Protein AF-A0A817K9M8-F1 (afdb_monomer)

pLDDT: mean 71.05, std 18.31, range [25.73, 95.94]

Solvent-accessible surface area (backbone atoms only — not comparable to full-atom values): 30821 Å² total; p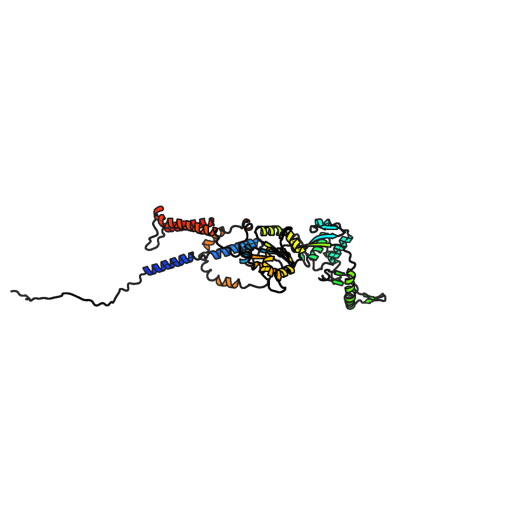er-residue (Å²): 137,73,73,90,82,77,82,82,89,80,91,87,87,88,84,89,84,88,80,92,84,89,79,89,82,83,78,84,85,71,72,91,54,68,69,57,57,53,49,55,51,51,55,50,52,50,51,53,50,52,50,62,70,69,52,70,72,64,55,62,58,50,54,54,52,52,51,50,53,52,48,59,51,36,44,74,74,73,46,82,73,95,49,76,68,54,64,60,54,58,67,33,35,37,30,38,40,30,26,45,67,56,54,46,16,65,66,49,42,34,42,34,28,41,38,43,90,97,41,80,46,72,65,35,70,42,51,74,50,33,61,66,59,89,65,58,66,74,60,48,50,52,49,42,52,52,51,37,61,76,30,60,89,73,35,36,76,39,85,44,69,98,87,48,98,58,60,44,73,38,67,52,48,69,48,26,15,52,52,49,49,34,44,42,61,74,38,64,48,69,58,56,37,64,78,57,44,76,84,43,45,63,50,74,46,70,74,35,88,88,77,72,46,65,51,73,41,75,67,62,77,70,64,52,42,70,47,99,86,70,47,83,39,82,46,47,72,69,59,47,55,49,43,41,64,75,43,48,48,56,50,54,64,63,55,64,79,77,72,79,89,70,69,48,76,41,70,45,60,44,67,40,84,67,44,39,63,48,43,51,50,38,45,62,17,61,25,48,59,28,42,46,31,61,49,57,55,70,62,49,50,53,50,32,44,72,38,64,63,44,58,98,87,54,90,59,39,73,40,41,40,66,64,48,49,57,59,25,17,100,48,89,94,55,73,76,39,64,81,41,37,66,73,44,59,84,46,46,34,34,37,14,47,29,49,58,66,50,55,49,51,54,56,50,51,49,56,68,42,68,89,52,90,42,44,52,35,76,42,79,44,67,73,53,83,70,73,58,88,81,81,86,73,91,61,68,62,60,68,53,57,70,72,55,61,76,71,48,65,76,57,45,74,86,52,51,87,79,48,76,77,62,70,70,74,75,74,67,82,88,58,75,72,64,48,67,42,65,55,56,50,80,72,70,66,93,70,44,74,68,54,50,52,50,54,52,52,53,50,52,53,53,49,53,55,51,51,44,45,77,74,45,30,40,78,76,71,74,42,70,68,58,82,83,72,83,80,81,95,71,91,40,67,48,56,49,50,54,50,53,52,53,52,51,54,50,56,56,46,63,77,75,106

Structure (mmCIF, N/CA/C/O backbone):
data_AF-A0A817K9M8-F1
#
_entry.id   AF-A0A817K9M8-F1
#
loop_
_atom_site.group_PDB
_atom_site.id
_atom_site.type_symbol
_atom_site.label_atom_id
_atom_site.label_alt_id
_atom_site.label_comp_id
_atom_site.label_asym_id
_atom_site.label_entity_id
_atom_site.label_seq_id
_atom_site.pdbx_PDB_ins_code
_atom_site.Cartn_x
_atom_site.Cartn_y
_atom_site.Cartn_z
_atom_site.occupancy
_atom_site.B_iso_or_equiv
_atom_site.auth_seq_id
_atom_site.auth_comp_id
_atom_site.auth_asym_id
_atom_site.auth_atom_id
_atom_site.pdbx_PDB_model_num
ATOM 1 N N . MET A 1 1 ? 121.046 17.591 -89.521 1.00 31.91 1 MET A N 1
ATOM 2 C CA . MET A 1 1 ? 120.056 18.688 -89.582 1.00 31.91 1 MET A CA 1
ATOM 3 C C . MET A 1 1 ? 118.727 18.114 -89.097 1.00 31.91 1 MET A C 1
ATOM 5 O O . MET A 1 1 ? 118.338 17.084 -89.620 1.00 31.91 1 MET A O 1
ATOM 9 N N . THR A 1 2 ? 118.080 18.629 -88.052 1.00 33.00 2 THR A N 1
ATOM 10 C CA . THR A 1 2 ? 118.388 19.882 -87.345 1.00 33.00 2 THR A CA 1
ATOM 11 C C . THR A 1 2 ? 118.035 19.783 -85.860 1.00 33.00 2 THR A C 1
ATOM 13 O O . THR A 1 2 ? 116.944 19.364 -85.486 1.00 33.00 2 THR A O 1
ATOM 16 N N . GLN A 1 3 ? 118.983 20.226 -85.031 1.00 33.69 3 GLN A N 1
ATOM 17 C CA . GLN A 1 3 ? 118.724 20.913 -83.762 1.00 33.69 3 GLN A CA 1
ATOM 18 C C . GLN A 1 3 ? 117.654 22.012 -83.986 1.00 33.69 3 GLN A C 1
ATOM 20 O O . GLN A 1 3 ? 117.469 22.469 -85.108 1.00 33.69 3 GLN A O 1
ATOM 25 N N . SER A 1 4 ? 116.924 22.495 -82.988 1.00 36.56 4 SER A N 1
ATOM 26 C CA . SER A 1 4 ? 117.366 22.757 -81.616 1.00 36.56 4 SER A CA 1
ATOM 27 C C . SER A 1 4 ? 116.177 22.653 -80.649 1.00 36.56 4 SER A C 1
ATOM 29 O O . SER A 1 4 ? 115.333 23.541 -80.638 1.00 36.56 4 SER A O 1
ATOM 31 N N . THR A 1 5 ? 116.021 21.616 -79.827 1.00 40.12 5 THR A N 1
ATOM 32 C CA . THR A 1 5 ? 117.007 20.705 -79.220 1.00 40.12 5 THR A CA 1
ATOM 33 C C . THR A 1 5 ? 116.653 19.226 -79.476 1.00 40.12 5 THR A C 1
ATOM 35 O O . THR A 1 5 ? 115.494 18.822 -79.441 1.00 40.12 5 THR A O 1
ATOM 38 N N . THR A 1 6 ? 117.643 18.396 -79.822 1.00 29.72 6 THR A N 1
ATOM 39 C CA . THR A 1 6 ? 117.403 17.136 -80.561 1.00 29.72 6 THR A CA 1
ATOM 40 C C . THR A 1 6 ? 117.089 15.894 -79.705 1.00 29.72 6 THR A C 1
ATOM 42 O O . THR A 1 6 ? 117.994 15.256 -79.185 1.00 29.72 6 THR A O 1
ATOM 45 N N . SER A 1 7 ? 115.805 15.508 -79.687 1.00 31.92 7 SER A N 1
ATOM 46 C CA . SER A 1 7 ? 115.257 14.139 -79.868 1.00 31.92 7 SER A CA 1
ATOM 47 C C . SER A 1 7 ? 115.979 12.910 -79.260 1.00 31.92 7 SER A C 1
ATOM 49 O O . SER A 1 7 ? 116.984 12.469 -79.814 1.00 31.92 7 SER A O 1
ATOM 51 N N . THR A 1 8 ? 115.284 12.137 -78.400 1.00 29.69 8 THR A N 1
ATOM 52 C CA . THR A 1 8 ? 114.773 10.796 -78.808 1.00 29.69 8 THR A CA 1
ATOM 53 C C . THR A 1 8 ? 113.596 10.247 -77.969 1.00 29.69 8 THR A C 1
ATOM 55 O O . THR A 1 8 ? 113.510 10.430 -76.763 1.00 29.69 8 THR A O 1
ATOM 58 N N . ARG A 1 9 ? 112.705 9.548 -78.689 1.00 34.25 9 ARG A N 1
ATOM 59 C CA . ARG A 1 9 ? 111.677 8.532 -78.335 1.00 34.25 9 ARG A CA 1
ATOM 60 C C . ARG A 1 9 ? 112.071 7.523 -77.209 1.00 34.25 9 ARG A C 1
ATOM 62 O O . ARG A 1 9 ? 113.260 7.350 -76.994 1.00 34.25 9 ARG A O 1
ATOM 69 N N . LYS A 1 10 ? 111.188 6.733 -76.552 1.00 29.27 10 LYS A N 1
ATOM 70 C CA . LYS A 1 10 ? 109.776 6.313 -76.807 1.00 29.27 10 LYS A CA 1
ATOM 71 C C . LYS A 1 10 ? 109.177 5.512 -75.611 1.00 29.27 10 LYS A C 1
ATOM 73 O O . LYS A 1 10 ? 109.958 4.801 -74.998 1.00 29.27 10 LYS A O 1
ATOM 78 N N . ASN A 1 11 ? 107.830 5.462 -75.501 1.00 28.58 11 ASN A N 1
ATOM 79 C CA . ASN A 1 11 ? 106.972 4.305 -75.091 1.00 28.58 11 ASN A CA 1
ATOM 80 C C . ASN A 1 11 ? 107.210 3.646 -73.696 1.00 28.58 11 ASN A C 1
ATOM 82 O O . ASN A 1 11 ? 108.245 3.861 -73.092 1.00 28.58 11 ASN A O 1
ATOM 86 N N . GLU A 1 12 ? 106.378 2.799 -73.069 1.00 29.16 12 GLU A N 1
ATOM 87 C CA . GLU A 1 12 ? 104.953 2.354 -73.063 1.00 29.16 12 GLU A CA 1
ATOM 88 C C . GLU A 1 12 ? 104.780 1.600 -71.695 1.00 29.16 12 GLU A C 1
ATOM 90 O O . GLU A 1 12 ? 105.781 1.363 -71.024 1.00 29.16 12 GLU A O 1
ATOM 95 N N . ILE A 1 13 ? 103.630 1.195 -71.132 1.00 26.34 13 ILE A N 1
ATOM 96 C CA . ILE A 1 13 ? 102.216 1.099 -71.546 1.00 26.34 13 ILE A CA 1
ATOM 97 C C . ILE A 1 13 ? 101.318 1.201 -70.276 1.00 26.34 13 ILE A C 1
ATOM 99 O O . ILE A 1 13 ? 101.810 1.032 -69.161 1.00 26.34 13 ILE A O 1
ATOM 103 N N . GLN A 1 14 ? 99.998 1.386 -70.414 1.00 29.08 14 GLN A N 1
ATOM 104 C CA . GLN A 1 14 ? 99.007 1.011 -69.384 1.00 29.08 14 GLN A CA 1
ATOM 105 C C . GLN A 1 14 ? 97.965 0.086 -70.022 1.00 29.08 14 GLN A C 1
ATOM 107 O O . GLN A 1 14 ? 97.271 0.512 -70.943 1.00 29.08 14 GLN A O 1
ATOM 112 N N . SER A 1 15 ? 97.806 -1.148 -69.526 1.00 26.42 15 SER A N 1
ATOM 113 C CA . SER A 1 15 ? 96.679 -2.004 -69.925 1.00 26.42 15 SER A CA 1
ATOM 114 C C . SER A 1 15 ? 96.361 -3.140 -68.937 1.00 26.42 15 SER A C 1
ATOM 116 O O . SER A 1 15 ? 97.144 -4.069 -68.765 1.00 26.42 15 SER A O 1
ATOM 118 N N . THR A 1 16 ? 95.125 -3.078 -68.427 1.00 26.11 16 THR A N 1
ATOM 119 C CA . THR A 1 16 ? 94.158 -4.185 -68.237 1.00 26.11 16 THR A CA 1
ATOM 120 C C . THR A 1 16 ? 94.266 -5.225 -67.098 1.00 26.11 16 THR A C 1
ATOM 122 O O . THR A 1 16 ? 95.235 -5.960 -66.952 1.00 26.11 16 THR A O 1
ATOM 125 N N . THR A 1 17 ? 93.084 -5.396 -66.473 1.00 25.73 17 THR A N 1
ATOM 126 C CA . THR A 1 17 ? 92.414 -6.628 -65.975 1.00 25.73 17 THR A CA 1
ATOM 127 C C . THR A 1 17 ? 92.684 -7.225 -64.578 1.00 25.73 17 THR A C 1
ATOM 129 O O . THR A 1 17 ? 93.622 -7.985 -64.393 1.00 25.73 17 THR A O 1
ATOM 132 N N . SER A 1 18 ? 91.657 -7.071 -63.712 1.00 26.17 18 SER A N 1
ATOM 133 C CA . SER A 1 18 ? 91.037 -8.084 -62.808 1.00 26.17 18 SER A CA 1
ATOM 134 C C . SER A 1 18 ? 91.857 -8.677 -61.630 1.00 26.17 18 SER A C 1
ATOM 136 O O . SER A 1 18 ? 93.051 -8.878 -61.755 1.00 26.17 18 SER A O 1
ATOM 138 N N . ALA A 1 19 ? 91.295 -9.021 -60.457 1.00 28.38 19 ALA A N 1
ATOM 139 C CA . ALA A 1 19 ? 89.889 -9.117 -60.031 1.00 28.38 19 ALA A CA 1
ATOM 140 C C . ALA A 1 19 ? 89.683 -8.832 -58.518 1.00 28.38 19 ALA A C 1
ATOM 142 O O . ALA A 1 19 ? 90.575 -9.049 -57.707 1.00 28.38 19 ALA A O 1
ATOM 143 N N . SER A 1 20 ? 88.460 -8.408 -58.174 1.00 30.41 20 SER A N 1
ATOM 144 C CA . SER A 1 20 ? 87.725 -8.599 -56.903 1.00 30.41 20 SER A CA 1
ATOM 145 C C . SER A 1 20 ? 88.466 -8.889 -55.579 1.00 30.41 20 SER A C 1
ATOM 147 O O . SER A 1 20 ? 88.886 -10.017 -55.320 1.00 30.41 20 SER A O 1
ATOM 149 N N . SER A 1 21 ? 88.321 -7.968 -54.623 1.00 26.81 21 SER A N 1
ATOM 150 C CA . SER A 1 21 ? 88.042 -8.312 -53.220 1.00 26.81 21 SER A CA 1
ATOM 151 C C . SER A 1 21 ? 86.980 -7.358 -52.652 1.00 26.81 21 SER A C 1
ATOM 153 O O . SER A 1 21 ? 86.949 -6.171 -52.973 1.00 26.81 21 SER A O 1
ATOM 155 N N . ILE A 1 22 ? 86.038 -7.897 -51.875 1.00 38.03 22 ILE A N 1
ATOM 156 C CA . ILE A 1 22 ? 84.908 -7.153 -51.301 1.00 38.03 22 ILE A CA 1
ATOM 157 C C . ILE A 1 22 ? 85.245 -6.807 -49.852 1.00 38.03 22 ILE A C 1
ATOM 159 O O . ILE A 1 22 ? 85.429 -7.733 -49.069 1.00 38.03 22 ILE A O 1
ATOM 163 N N . GLN A 1 23 ? 85.207 -5.521 -49.479 1.00 31.03 23 GLN A N 1
ATOM 164 C CA . GLN A 1 23 ? 84.575 -5.080 -48.223 1.00 31.03 23 GLN A CA 1
ATOM 165 C C . GLN A 1 23 ? 84.381 -3.552 -48.142 1.00 31.03 23 GLN A C 1
ATOM 167 O O . GLN A 1 23 ? 85.313 -2.783 -47.949 1.00 31.03 23 GLN A O 1
ATOM 172 N N . THR A 1 24 ? 83.114 -3.151 -48.279 1.00 39.44 24 THR A N 1
ATOM 173 C CA . THR A 1 24 ? 82.400 -2.144 -47.465 1.00 39.44 24 THR A CA 1
ATOM 174 C C . THR A 1 24 ? 83.182 -1.015 -46.773 1.00 39.44 24 THR A C 1
ATOM 176 O O . THR A 1 24 ? 83.892 -1.257 -45.801 1.00 39.44 24 THR A O 1
ATOM 179 N N . THR A 1 25 ? 82.822 0.236 -47.080 1.00 35.50 25 THR A N 1
ATOM 180 C CA . THR A 1 25 ? 82.408 1.251 -46.079 1.00 35.50 25 THR A CA 1
ATOM 181 C C . THR A 1 25 ? 81.717 2.441 -46.769 1.00 35.50 25 THR A C 1
ATOM 183 O O . THR A 1 25 ? 81.831 2.602 -47.979 1.00 35.50 25 THR A O 1
ATOM 186 N N . HIS A 1 26 ? 80.985 3.251 -45.992 1.00 36.34 26 HIS A N 1
ATOM 187 C CA . HIS A 1 26 ? 80.259 4.466 -46.411 1.00 36.34 26 HIS A CA 1
ATOM 188 C C . HIS A 1 26 ? 79.051 4.277 -47.347 1.00 36.34 26 HIS A C 1
ATOM 190 O O . HIS A 1 26 ? 78.967 4.831 -48.437 1.00 36.34 26 HIS A O 1
ATOM 196 N N . THR A 1 27 ? 78.032 3.587 -46.830 1.00 39.81 27 THR A N 1
ATOM 197 C CA . THR A 1 27 ? 76.635 3.907 -47.161 1.00 39.81 27 THR A CA 1
ATOM 198 C C . THR A 1 27 ? 76.289 5.319 -46.686 1.00 39.81 27 THR A C 1
ATOM 200 O O . THR A 1 27 ? 76.460 5.617 -45.500 1.00 39.81 27 THR A O 1
ATOM 203 N N . ASP A 1 28 ? 75.739 6.151 -47.570 1.00 39.88 28 ASP A N 1
ATOM 204 C CA . ASP A 1 28 ? 75.192 7.462 -47.219 1.00 39.88 28 ASP A CA 1
ATOM 205 C C . ASP A 1 28 ? 74.094 7.345 -46.152 1.00 39.88 28 ASP A C 1
ATOM 207 O O . ASP A 1 28 ? 72.984 6.874 -46.414 1.00 39.88 28 ASP A O 1
ATOM 211 N N . LEU A 1 29 ? 74.376 7.836 -44.942 1.00 48.44 29 LEU A N 1
ATOM 212 C CA . LEU A 1 29 ? 73.375 8.053 -43.894 1.00 48.44 29 LEU A CA 1
ATOM 213 C C . LEU A 1 29 ? 72.537 9.296 -44.234 1.00 48.44 29 LEU A C 1
ATOM 215 O O . LEU A 1 29 ? 72.608 10.333 -43.574 1.00 48.44 29 LEU A O 1
ATOM 219 N N . CYS A 1 30 ? 71.750 9.189 -45.305 1.00 48.38 30 CYS A N 1
ATOM 220 C CA . CYS A 1 30 ? 70.834 10.233 -45.736 1.00 48.38 30 CYS A CA 1
ATOM 221 C C . CYS A 1 30 ? 69.771 10.469 -44.647 1.00 48.38 30 CYS A C 1
ATOM 223 O O . CYS A 1 30 ? 69.161 9.526 -44.137 1.00 48.38 30 CYS A O 1
ATOM 225 N N . GLY A 1 31 ? 69.590 11.730 -44.248 1.00 48.22 31 GLY A N 1
ATOM 226 C CA . GLY A 1 31 ? 68.865 12.083 -43.027 1.00 48.22 31 GLY A CA 1
ATOM 227 C C . GLY A 1 31 ? 67.401 11.631 -43.003 1.00 48.22 31 GLY A C 1
ATOM 228 O O . GLY A 1 31 ? 66.711 11.618 -44.025 1.00 48.22 31 GLY A O 1
ATOM 229 N N . TRP A 1 32 ? 66.898 11.330 -41.800 1.00 53.44 32 TRP A N 1
ATOM 230 C CA . TRP A 1 32 ? 65.481 11.044 -41.550 1.00 53.44 32 TRP A CA 1
ATOM 231 C C . TRP A 1 32 ? 64.617 12.250 -41.941 1.00 53.44 32 TRP A C 1
ATOM 233 O O . TRP A 1 32 ? 64.426 13.187 -41.167 1.00 53.44 32 TRP A O 1
ATOM 243 N N . SER A 1 33 ? 64.106 12.236 -43.173 1.00 61.41 33 SER A N 1
ATOM 244 C CA . SER A 1 33 ? 63.384 13.370 -43.742 1.00 61.41 33 SER A CA 1
ATOM 245 C C . SER A 1 33 ? 62.108 13.689 -42.957 1.00 61.41 33 SER A C 1
ATOM 247 O O . SER A 1 33 ? 61.288 12.807 -42.684 1.00 61.41 33 SER A O 1
ATOM 249 N N . TYR A 1 34 ? 61.897 14.983 -42.696 1.00 62.03 34 TYR A N 1
ATOM 250 C CA . TYR A 1 34 ? 60.685 15.588 -42.120 1.00 62.03 34 TYR A CA 1
ATOM 251 C C . TYR A 1 34 ? 59.372 15.023 -42.707 1.00 62.03 34 TYR A C 1
ATOM 253 O O . TYR A 1 34 ? 58.363 14.909 -42.007 1.00 62.03 34 TYR A O 1
ATOM 261 N N . LYS A 1 35 ? 59.399 14.596 -43.979 1.00 64.69 35 LYS A N 1
ATOM 262 C CA . LYS A 1 35 ? 58.274 13.980 -44.697 1.00 64.69 35 LYS A CA 1
ATOM 263 C C . LYS A 1 35 ? 57.738 12.706 -44.013 1.00 64.69 35 LYS A C 1
ATOM 265 O O . LYS A 1 35 ? 56.522 12.534 -43.951 1.00 64.69 35 LYS A O 1
ATOM 270 N N . TYR A 1 36 ? 58.603 11.858 -43.445 1.00 72.25 36 TYR A N 1
ATOM 271 C CA . TYR A 1 36 ? 58.188 10.623 -42.757 1.00 72.25 36 TYR A CA 1
ATOM 272 C C . TYR A 1 36 ? 57.557 10.905 -41.387 1.00 72.25 36 TYR A C 1
ATOM 274 O O . TYR A 1 36 ? 56.485 10.381 -41.081 1.00 72.25 36 TYR A O 1
ATOM 282 N N . TRP A 1 37 ? 58.163 11.799 -40.599 1.00 76.50 37 TRP A N 1
ATOM 283 C CA . TRP A 1 37 ? 57.604 12.254 -39.320 1.00 76.50 37 TRP A CA 1
ATOM 284 C C . TRP A 1 37 ? 56.237 12.929 -39.497 1.00 76.50 37 TRP A C 1
ATOM 286 O O . TRP A 1 37 ? 55.308 12.635 -38.747 1.00 76.50 37 TRP A O 1
ATOM 296 N N . SER A 1 38 ? 56.070 13.759 -40.535 1.00 72.44 38 SER A N 1
ATOM 297 C CA . SER A 1 38 ? 54.773 14.361 -40.875 1.00 72.44 38 SER A CA 1
ATOM 298 C C . SER A 1 38 ? 53.699 13.303 -41.177 1.00 72.44 38 SER A C 1
ATOM 300 O O . SER A 1 38 ? 52.559 13.441 -40.735 1.00 72.44 38 SER A O 1
ATOM 302 N N . GLY A 1 39 ? 54.059 12.214 -41.870 1.00 74.69 39 GLY A N 1
ATOM 303 C CA . GLY A 1 39 ? 53.161 11.084 -42.128 1.00 74.69 39 GLY A CA 1
ATOM 304 C C . GLY A 1 39 ? 52.706 10.377 -40.847 1.00 74.69 39 GLY A C 1
ATOM 305 O O . GLY A 1 39 ? 51.506 10.218 -40.629 1.00 74.69 39 GLY A O 1
ATOM 306 N N . ILE A 1 40 ? 53.647 10.017 -39.967 1.00 81.56 40 ILE A N 1
ATOM 307 C CA . ILE A 1 40 ? 53.353 9.357 -38.680 1.00 81.56 40 ILE A CA 1
ATOM 308 C C . ILE A 1 40 ? 52.435 10.232 -37.813 1.00 81.56 40 ILE A C 1
ATOM 310 O O . ILE A 1 40 ? 51.434 9.746 -37.287 1.00 81.56 40 ILE A O 1
ATOM 314 N N . ILE A 1 41 ? 52.718 11.537 -37.725 1.00 82.56 41 ILE A N 1
ATOM 315 C CA . ILE A 1 41 ? 51.897 12.496 -36.972 1.00 82.56 41 ILE A CA 1
ATOM 316 C C . ILE A 1 41 ? 50.476 12.590 -37.552 1.00 82.56 41 ILE A C 1
ATOM 318 O O . ILE A 1 41 ? 49.512 12.599 -36.788 1.00 82.56 41 ILE A O 1
ATOM 322 N N . ARG A 1 42 ? 50.309 12.599 -38.884 1.00 72.44 42 ARG A N 1
ATOM 323 C CA . ARG A 1 42 ? 48.977 12.596 -39.520 1.00 72.44 42 ARG A CA 1
ATOM 324 C C . ARG A 1 42 ? 48.178 11.342 -39.166 1.00 72.44 42 ARG A C 1
ATOM 326 O O . ARG A 1 42 ? 47.035 11.477 -38.742 1.00 72.44 42 ARG A O 1
ATOM 333 N N . TYR A 1 43 ? 48.775 10.151 -39.263 1.00 77.56 43 TYR A N 1
ATOM 334 C CA . TYR A 1 43 ? 48.101 8.908 -38.869 1.00 77.56 43 TYR A CA 1
ATOM 335 C C . TYR A 1 43 ? 47.733 8.894 -37.379 1.00 77.56 43 TYR A C 1
ATOM 337 O O . TYR A 1 43 ? 46.633 8.472 -37.025 1.00 77.56 43 TYR A O 1
ATOM 345 N N . PHE A 1 44 ? 48.601 9.417 -36.508 1.00 80.31 44 PHE A N 1
ATOM 346 C CA . PHE A 1 44 ? 48.334 9.534 -35.073 1.00 80.31 44 PHE A CA 1
ATOM 347 C C . PHE A 1 44 ? 47.177 10.503 -34.759 1.00 80.31 44 PHE A C 1
ATOM 349 O O . PHE A 1 44 ? 46.288 10.171 -33.974 1.00 80.31 44 PHE A O 1
ATOM 356 N N . ILE A 1 45 ? 47.117 11.662 -35.426 1.00 75.81 45 ILE A N 1
ATOM 357 C CA . ILE A 1 45 ? 45.996 12.613 -35.312 1.00 75.81 45 ILE A CA 1
ATOM 358 C C . ILE A 1 45 ? 44.693 11.987 -35.829 1.00 75.81 45 ILE A C 1
ATOM 360 O O . ILE A 1 45 ? 43.648 12.130 -35.190 1.00 75.81 45 ILE A O 1
ATOM 364 N N . SER A 1 46 ? 44.732 11.261 -36.951 1.00 69.19 46 SER A N 1
ATOM 365 C CA . SER A 1 46 ? 43.567 10.534 -37.472 1.00 69.19 46 SER A CA 1
ATOM 366 C C . SER A 1 46 ? 43.086 9.455 -36.497 1.00 69.19 46 SER A C 1
ATOM 368 O O . SER A 1 46 ? 41.886 9.361 -36.248 1.00 69.19 46 SER A O 1
ATOM 370 N N . PHE A 1 47 ? 44.002 8.698 -35.885 1.00 76.19 47 PHE A N 1
ATOM 371 C CA . PHE A 1 47 ? 43.685 7.705 -34.856 1.00 76.19 47 PHE A CA 1
ATOM 372 C C . PHE A 1 47 ? 43.008 8.335 -33.631 1.00 76.19 47 PHE A C 1
ATOM 374 O O . PHE A 1 47 ? 41.933 7.884 -33.235 1.00 76.19 47 PHE A O 1
ATOM 381 N N . ILE A 1 48 ? 43.572 9.416 -33.074 1.00 77.38 48 ILE A N 1
ATOM 382 C CA . ILE A 1 48 ? 42.964 10.147 -31.947 1.00 77.38 48 ILE A CA 1
ATOM 383 C C . ILE A 1 48 ? 41.574 10.665 -32.327 1.00 77.38 48 ILE A C 1
ATOM 385 O O . ILE A 1 48 ? 40.636 10.553 -31.541 1.00 77.38 48 ILE A O 1
ATOM 389 N N . THR A 1 49 ? 41.420 11.190 -33.542 1.00 70.06 49 THR A N 1
ATOM 390 C CA . THR A 1 49 ? 40.148 11.728 -34.035 1.00 70.06 49 THR A CA 1
ATOM 391 C C . THR A 1 49 ? 39.081 10.631 -34.104 1.00 70.06 49 THR A C 1
ATOM 393 O O . THR A 1 49 ? 38.004 10.791 -33.531 1.00 70.06 49 THR A O 1
ATOM 396 N N . VAL A 1 50 ? 39.386 9.485 -34.727 1.00 70.38 50 VAL A N 1
ATOM 397 C CA . VAL A 1 50 ? 38.480 8.322 -34.780 1.00 70.38 50 VAL A CA 1
ATOM 398 C C . VAL A 1 50 ? 38.154 7.813 -33.374 1.00 70.38 50 VAL A C 1
ATOM 400 O O . VAL A 1 50 ? 36.988 7.560 -33.081 1.00 70.38 50 VAL A O 1
ATOM 403 N N . TYR A 1 51 ? 39.140 7.726 -32.477 1.00 72.69 51 TYR A N 1
ATOM 404 C CA . TYR A 1 51 ? 38.932 7.303 -31.090 1.00 72.69 51 TYR A CA 1
ATOM 405 C C . TYR A 1 51 ? 37.981 8.241 -30.324 1.00 72.69 51 TYR A C 1
ATOM 407 O O . TYR A 1 51 ? 37.043 7.779 -29.672 1.00 72.69 51 TYR A O 1
ATOM 415 N N . VAL A 1 52 ? 38.156 9.561 -30.451 1.00 71.94 52 VAL A N 1
ATOM 416 C CA . VAL A 1 52 ? 37.281 10.568 -29.823 1.00 71.94 52 VAL A CA 1
ATOM 417 C C . VAL A 1 52 ? 35.852 10.517 -30.378 1.00 71.94 52 VAL A C 1
ATOM 419 O O . VAL A 1 52 ? 34.905 10.718 -29.618 1.00 71.94 52 VAL A O 1
ATOM 422 N N . PHE A 1 53 ? 35.666 10.208 -31.666 1.00 62.06 53 PHE A N 1
ATOM 423 C CA . PHE A 1 53 ? 34.332 9.977 -32.236 1.00 62.06 53 PHE A CA 1
ATOM 424 C C . PHE A 1 53 ? 33.719 8.628 -31.826 1.00 62.06 53 PHE A C 1
ATOM 426 O O . PHE A 1 53 ? 32.499 8.543 -31.687 1.00 62.06 53 PHE A O 1
ATOM 433 N N . ALA A 1 54 ? 34.536 7.595 -31.602 1.00 54.81 54 ALA A N 1
ATOM 434 C CA . ALA A 1 54 ? 34.082 6.260 -31.218 1.00 54.81 54 ALA A CA 1
ATOM 435 C C . ALA A 1 54 ? 33.626 6.161 -29.750 1.00 54.81 54 ALA A C 1
ATOM 437 O O . ALA A 1 54 ? 32.754 5.351 -29.440 1.00 54.81 54 ALA A O 1
ATOM 438 N N . VAL A 1 55 ? 34.181 6.969 -28.837 1.00 63.66 55 VAL A N 1
ATOM 439 C CA . VAL A 1 55 ? 33.785 6.969 -27.417 1.00 63.66 55 VAL A CA 1
ATOM 440 C C . VAL A 1 55 ? 32.565 7.885 -27.195 1.00 63.66 55 VAL A C 1
ATOM 442 O O . VAL A 1 55 ? 32.695 9.108 -27.278 1.00 63.66 55 VAL A O 1
ATOM 445 N N . PRO A 1 56 ? 31.377 7.358 -26.824 1.00 55.50 56 PRO A N 1
ATOM 446 C CA . PRO A 1 56 ? 30.153 8.150 -26.681 1.00 55.50 56 PRO A CA 1
ATOM 447 C C . PRO A 1 56 ? 30.098 8.898 -25.335 1.00 55.50 56 PRO A C 1
ATOM 449 O O . PRO A 1 56 ? 29.205 8.688 -24.512 1.00 55.50 56 PRO A O 1
ATOM 452 N N . THR A 1 57 ? 31.046 9.810 -25.102 1.00 61.91 57 THR A N 1
ATOM 453 C CA . THR A 1 57 ? 31.162 10.623 -23.871 1.00 61.91 57 THR A CA 1
ATOM 454 C C . THR A 1 57 ? 29.871 11.377 -23.524 1.00 61.91 57 THR A C 1
ATOM 456 O O . THR A 1 57 ? 29.510 11.497 -22.353 1.00 61.91 57 THR A O 1
ATOM 459 N N . ARG A 1 58 ? 29.125 11.817 -24.545 1.00 55.00 58 ARG A N 1
ATOM 460 C CA . ARG A 1 58 ? 27.860 12.561 -24.418 1.00 55.00 58 ARG A CA 1
ATOM 461 C C . ARG A 1 58 ? 26.682 11.733 -23.882 1.00 55.00 58 ARG A C 1
ATOM 463 O O . ARG A 1 58 ? 25.757 12.318 -23.323 1.00 55.00 58 ARG A O 1
ATOM 470 N N . LEU A 1 59 ? 26.702 10.400 -24.006 1.00 59.12 59 LEU A N 1
ATOM 471 C CA . LEU A 1 59 ? 25.558 9.548 -23.642 1.00 59.12 59 LEU A CA 1
ATOM 472 C C . LEU A 1 59 ? 25.253 9.593 -22.136 1.00 59.12 59 LEU A C 1
ATOM 474 O O . LEU A 1 59 ? 24.098 9.724 -21.742 1.00 59.12 59 LEU A O 1
ATOM 478 N N . ARG A 1 60 ? 26.290 9.550 -21.288 1.00 59.12 60 ARG A N 1
ATOM 479 C CA . ARG A 1 60 ? 26.123 9.569 -19.822 1.00 59.12 60 ARG A CA 1
ATOM 480 C C . ARG A 1 60 ? 25.491 10.881 -19.344 1.00 59.12 60 ARG A C 1
ATOM 482 O O . ARG A 1 60 ? 24.570 10.856 -18.536 1.00 59.12 60 ARG A O 1
ATOM 489 N N . LEU A 1 61 ? 25.940 12.012 -19.896 1.00 64.19 61 LEU A N 1
ATOM 490 C CA . LEU A 1 61 ? 25.411 13.343 -19.571 1.00 64.19 61 LEU A CA 1
ATOM 491 C C . LEU A 1 61 ? 23.945 13.508 -19.997 1.00 64.19 61 LEU A C 1
ATOM 493 O O . LEU A 1 61 ? 23.168 14.121 -19.265 1.00 64.19 61 LEU A O 1
ATOM 497 N N . ALA A 1 62 ? 23.560 12.946 -21.148 1.00 58.97 62 ALA A N 1
ATOM 498 C CA . ALA A 1 62 ? 22.179 12.968 -21.624 1.00 58.97 62 ALA A CA 1
ATOM 499 C C . ALA A 1 62 ? 21.238 12.223 -20.661 1.00 58.97 62 ALA A C 1
ATOM 501 O O . ALA A 1 62 ? 20.223 12.785 -20.254 1.00 58.97 62 ALA A O 1
ATOM 502 N N . ILE A 1 63 ? 21.620 11.012 -20.232 1.00 64.69 63 ILE A N 1
ATOM 503 C CA . ILE A 1 63 ? 20.844 10.196 -19.281 1.00 64.69 63 ILE A CA 1
ATOM 504 C C . ILE A 1 63 ? 20.669 10.937 -17.946 1.00 64.69 63 ILE A C 1
ATOM 506 O O . ILE A 1 63 ? 19.544 11.068 -17.457 1.00 64.69 63 ILE A O 1
ATOM 510 N N . THR A 1 64 ? 21.750 11.487 -17.377 1.00 68.56 64 THR A N 1
ATOM 511 C CA . THR A 1 64 ? 21.675 12.244 -16.115 1.00 68.56 64 THR A CA 1
ATOM 512 C C . THR A 1 64 ? 20.756 13.464 -16.236 1.00 68.56 64 THR A C 1
ATOM 514 O O . THR A 1 64 ? 19.897 13.648 -15.376 1.00 68.56 64 THR A O 1
ATOM 517 N N . LYS A 1 65 ? 20.864 14.258 -17.313 1.00 63.34 65 LYS A N 1
ATOM 518 C CA . LYS A 1 65 ? 19.975 15.414 -17.536 1.00 63.34 65 LYS A CA 1
ATOM 519 C C . LYS A 1 65 ? 18.513 15.009 -17.734 1.00 63.34 65 LYS A C 1
ATOM 521 O O . LYS A 1 65 ? 17.630 15.688 -17.211 1.00 63.34 65 LYS A O 1
ATOM 526 N N . SER A 1 66 ? 18.233 13.915 -18.449 1.00 61.88 66 SER A N 1
ATOM 527 C CA . SER A 1 66 ? 16.850 13.457 -18.627 1.00 61.88 66 SER A CA 1
ATOM 528 C C . SER A 1 66 ? 16.215 13.005 -17.313 1.00 61.88 66 SER A C 1
ATOM 530 O O . SER A 1 66 ? 15.052 13.308 -17.053 1.00 61.88 66 SER A O 1
ATOM 532 N N . LEU A 1 67 ? 17.000 12.344 -16.457 1.00 65.88 67 LEU A N 1
ATOM 533 C CA . LEU A 1 67 ? 16.562 11.889 -15.142 1.00 65.88 67 LEU A CA 1
ATOM 534 C C . LEU A 1 67 ? 16.345 13.068 -14.179 1.00 65.88 67 LEU A C 1
ATOM 536 O O . LEU A 1 67 ? 15.344 13.104 -13.469 1.00 65.88 67 LEU A O 1
ATOM 540 N N . GLU A 1 68 ? 17.225 14.074 -14.211 1.00 69.25 68 GLU A N 1
ATOM 541 C CA . GLU A 1 68 ? 17.067 15.321 -13.453 1.00 69.25 68 GLU A CA 1
ATOM 542 C C . GLU A 1 68 ? 15.779 16.067 -13.842 1.00 69.25 68 GLU A C 1
ATOM 544 O O . GLU A 1 68 ? 15.025 16.497 -12.968 1.00 69.25 68 GLU A O 1
ATOM 549 N N . TYR A 1 69 ? 15.487 16.189 -15.143 1.00 68.31 69 TYR A N 1
ATOM 550 C CA . TYR A 1 69 ? 14.250 16.810 -15.625 1.00 68.31 69 TYR A CA 1
ATOM 551 C C . TYR A 1 69 ? 13.005 16.023 -15.191 1.00 68.31 69 TYR A C 1
ATOM 553 O O . TYR A 1 69 ? 12.044 16.619 -14.701 1.00 68.31 69 TYR A O 1
ATOM 561 N N . ALA A 1 70 ? 13.029 14.691 -15.320 1.00 66.38 70 ALA A N 1
ATOM 562 C CA . ALA A 1 70 ? 11.930 13.830 -14.886 1.00 66.38 70 ALA A CA 1
ATOM 563 C C . ALA A 1 70 ? 11.647 13.990 -13.383 1.00 66.38 70 ALA A C 1
ATOM 565 O O . ALA A 1 70 ? 10.503 14.230 -13.002 1.00 66.38 70 ALA A O 1
ATOM 566 N N . VAL A 1 71 ? 12.687 13.966 -12.542 1.00 70.00 71 VAL A N 1
ATOM 567 C CA . VAL A 1 71 ? 12.557 14.164 -11.090 1.00 70.00 71 VAL A CA 1
ATOM 568 C C . VAL A 1 71 ? 12.085 15.581 -10.749 1.00 70.00 71 VAL A C 1
ATOM 570 O O . VAL A 1 71 ? 11.215 15.732 -9.898 1.00 70.00 71 VAL A O 1
ATOM 573 N N . LYS A 1 72 ? 12.558 16.624 -11.447 1.00 71.88 72 LYS A N 1
ATOM 574 C CA . LYS A 1 72 ? 12.044 17.999 -11.285 1.00 71.88 72 LYS A CA 1
ATOM 575 C C . LYS A 1 72 ? 10.565 18.134 -11.649 1.00 71.88 72 LYS A C 1
ATOM 577 O O . LYS A 1 72 ? 9.878 18.947 -11.033 1.00 71.88 72 LYS A O 1
ATOM 582 N N . LYS A 1 73 ? 10.066 17.370 -12.627 1.00 70.06 73 LYS A N 1
ATOM 583 C CA . LYS A 1 73 ? 8.631 17.322 -12.938 1.00 70.06 73 LYS A CA 1
ATOM 584 C C . LYS A 1 73 ? 7.860 16.577 -11.845 1.00 70.06 73 LYS A C 1
ATOM 586 O O . LYS A 1 73 ? 6.938 17.150 -11.282 1.00 70.06 73 LYS A O 1
A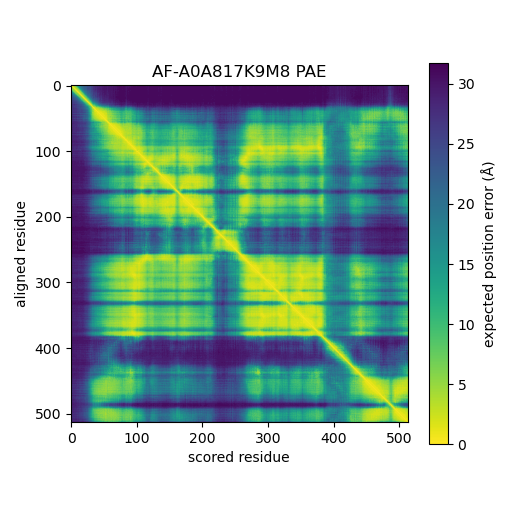TOM 591 N N . MET A 1 74 ? 8.299 15.373 -11.481 1.00 72.06 74 MET A N 1
ATOM 592 C CA . MET A 1 74 ? 7.680 14.562 -10.423 1.00 72.06 74 MET A CA 1
ATOM 593 C C . MET A 1 74 ? 7.611 15.302 -9.078 1.00 72.06 74 MET A C 1
ATOM 595 O O . MET A 1 74 ? 6.616 15.184 -8.371 1.00 72.06 74 MET A O 1
ATOM 599 N N . LEU A 1 75 ? 8.609 16.135 -8.761 1.00 76.75 75 LEU A N 1
ATOM 600 C CA . LEU A 1 75 ? 8.613 16.989 -7.572 1.00 76.75 75 LEU A CA 1
ATOM 601 C C . LEU A 1 75 ? 7.466 18.017 -7.568 1.00 76.75 75 LEU A C 1
ATOM 603 O O . LEU A 1 75 ? 6.907 18.284 -6.509 1.00 76.75 75 LEU A O 1
ATOM 607 N N . LYS A 1 76 ? 7.091 18.574 -8.732 1.00 76.62 76 LYS A N 1
ATOM 608 C CA . LYS A 1 76 ? 5.908 19.451 -8.860 1.00 76.62 76 LYS A CA 1
ATOM 609 C C . LYS A 1 76 ? 4.607 18.681 -8.653 1.00 76.62 76 LYS A C 1
ATOM 611 O O . LYS A 1 76 ? 3.661 19.230 -8.105 1.00 76.62 76 LYS A O 1
ATOM 616 N N . ASP A 1 77 ? 4.603 17.406 -9.027 1.00 73.88 77 ASP A N 1
ATOM 617 C CA . ASP A 1 77 ? 3.505 16.467 -8.796 1.00 73.88 77 ASP A CA 1
ATOM 618 C C . ASP A 1 77 ? 3.548 15.876 -7.359 1.00 73.88 77 ASP A C 1
ATOM 620 O O . ASP A 1 77 ? 2.992 14.811 -7.109 1.00 73.88 77 ASP A O 1
ATOM 624 N N . ASN A 1 78 ? 4.243 16.533 -6.415 1.00 79.56 78 ASN A N 1
ATOM 625 C CA . ASN A 1 78 ? 4.464 16.136 -5.011 1.00 79.56 78 ASN A CA 1
ATOM 626 C C . ASN A 1 78 ? 5.183 14.785 -4.779 1.00 79.56 78 ASN A C 1
ATOM 628 O O . ASN A 1 78 ? 5.221 14.281 -3.656 1.00 79.56 78 ASN A O 1
ATOM 632 N N . ASN A 1 79 ? 5.823 14.209 -5.800 1.00 75.06 79 ASN A N 1
ATOM 633 C CA . ASN A 1 79 ? 6.566 12.950 -5.699 1.00 75.06 79 ASN A CA 1
ATOM 634 C C . ASN A 1 79 ? 8.063 13.202 -5.437 1.00 75.06 79 ASN A C 1
ATOM 636 O O . ASN A 1 79 ? 8.817 13.591 -6.332 1.00 75.06 79 ASN A O 1
ATOM 640 N N . VAL A 1 80 ? 8.517 12.953 -4.202 1.00 82.31 80 VAL A N 1
ATOM 641 C CA . VAL A 1 80 ? 9.904 13.210 -3.767 1.00 82.31 80 VAL A CA 1
ATOM 642 C C . VAL A 1 80 ? 10.778 11.954 -3.868 1.00 82.31 80 VAL A C 1
ATOM 644 O O . VAL A 1 80 ? 10.644 11.016 -3.082 1.00 82.31 80 VAL A O 1
ATOM 647 N N . PHE A 1 81 ? 11.760 11.965 -4.771 1.00 72.31 81 PHE A N 1
ATOM 648 C CA . PHE A 1 81 ? 12.759 10.898 -4.888 1.00 72.31 81 PHE A CA 1
ATOM 649 C C . PHE A 1 81 ? 14.006 11.198 -4.047 1.00 72.31 81 PHE A C 1
ATOM 651 O O . PHE A 1 81 ? 14.756 12.124 -4.342 1.00 72.31 81 PHE A O 1
ATOM 658 N N . ARG A 1 82 ? 14.280 10.368 -3.029 1.00 81.00 82 ARG A N 1
ATOM 659 C CA . ARG A 1 82 ? 15.516 10.456 -2.216 1.00 81.00 82 ARG A CA 1
ATOM 660 C C . ARG A 1 82 ? 16.768 9.953 -2.948 1.00 81.00 82 ARG A C 1
ATOM 662 O O . ARG A 1 82 ? 17.883 10.264 -2.543 1.00 81.00 82 ARG A O 1
ATOM 669 N N . ARG A 1 83 ? 16.591 9.153 -4.004 1.00 74.94 83 ARG A N 1
ATOM 670 C CA . ARG A 1 83 ? 17.648 8.631 -4.880 1.00 74.94 83 ARG A CA 1
ATOM 671 C C . ARG A 1 83 ? 17.160 8.652 -6.326 1.00 74.94 83 ARG A C 1
ATOM 673 O O . ARG A 1 83 ? 16.019 8.277 -6.588 1.00 74.94 83 ARG A O 1
ATOM 680 N N . LEU A 1 84 ? 18.028 9.050 -7.254 1.00 67.12 84 LEU A N 1
ATOM 681 C CA . LEU A 1 84 ? 17.677 9.182 -8.673 1.00 67.12 84 LEU A CA 1
ATOM 682 C C . LEU A 1 84 ? 17.468 7.821 -9.367 1.00 67.12 84 LEU A C 1
ATOM 684 O O . LEU A 1 84 ? 16.598 7.702 -10.222 1.00 67.12 84 LEU A O 1
ATOM 688 N N . ASP A 1 85 ? 18.208 6.783 -8.972 1.00 69.06 85 ASP A N 1
ATOM 689 C CA . ASP A 1 85 ? 18.133 5.431 -9.557 1.00 69.06 85 ASP A CA 1
ATOM 690 C C . ASP A 1 85 ? 16.816 4.686 -9.253 1.00 69.06 85 ASP A C 1
ATOM 692 O O . ASP A 1 85 ? 16.372 3.825 -10.019 1.00 69.06 85 ASP A O 1
ATOM 696 N N . VAL A 1 86 ? 16.135 5.060 -8.168 1.00 73.31 86 VAL A N 1
ATOM 697 C CA . VAL A 1 86 ? 14.808 4.532 -7.812 1.00 73.31 86 VAL A CA 1
ATOM 698 C C . VAL A 1 86 ? 13.737 4.973 -8.817 1.00 73.31 86 VAL A C 1
ATOM 700 O O . VAL A 1 86 ? 12.820 4.202 -9.091 1.00 73.31 86 VAL A O 1
ATOM 703 N N . CYS A 1 87 ? 13.870 6.166 -9.411 1.00 68.31 87 CYS A N 1
ATOM 704 C CA . CYS A 1 87 ? 12.940 6.676 -10.425 1.00 68.31 87 CYS A CA 1
ATOM 705 C C . CYS A 1 87 ? 12.887 5.760 -11.661 1.00 68.31 87 CYS A C 1
ATOM 707 O O . CYS A 1 87 ? 11.802 5.403 -12.117 1.00 68.31 87 CYS A O 1
ATOM 709 N N . GLU A 1 88 ? 14.043 5.286 -12.138 1.00 69.50 88 GLU A N 1
ATOM 710 C CA . GLU A 1 88 ? 14.096 4.297 -13.220 1.00 69.50 88 GLU A CA 1
ATOM 711 C C . GLU A 1 88 ? 13.567 2.929 -12.755 1.00 69.50 88 GLU A C 1
ATOM 713 O O . GLU A 1 88 ? 12.704 2.332 -13.400 1.00 69.50 88 GLU A O 1
ATOM 718 N N . THR A 1 89 ? 14.030 2.457 -11.591 1.00 75.44 89 THR A N 1
ATOM 719 C CA . THR A 1 89 ? 13.693 1.126 -11.053 1.00 75.44 89 THR A CA 1
ATOM 720 C C . THR A 1 89 ? 12.180 0.929 -10.876 1.00 75.44 89 THR A C 1
ATOM 722 O O . THR A 1 89 ? 11.651 -0.139 -11.189 1.00 75.44 89 THR A O 1
ATOM 725 N N . MET A 1 90 ? 11.464 1.965 -10.427 1.00 74.75 90 MET A N 1
ATOM 726 C CA . MET A 1 90 ? 10.005 1.950 -10.251 1.00 74.75 90 MET A CA 1
ATOM 727 C C . MET A 1 90 ? 9.255 1.764 -11.583 1.00 74.75 90 MET A C 1
ATOM 729 O O . MET A 1 90 ? 8.216 1.094 -11.640 1.00 74.75 90 MET A O 1
ATOM 733 N N . GLY A 1 91 ? 9.818 2.275 -12.683 1.00 68.56 91 GLY A N 1
ATOM 734 C CA . GLY A 1 91 ? 9.301 2.070 -14.036 1.00 68.56 91 GLY A CA 1
ATOM 735 C C . GLY A 1 91 ? 9.149 0.587 -14.390 1.00 68.56 91 GLY A C 1
ATOM 736 O O . GLY A 1 91 ? 8.151 0.211 -15.008 1.00 68.56 91 GLY A O 1
ATOM 737 N N . TYR A 1 92 ? 10.059 -0.263 -13.906 1.00 74.62 92 TYR A N 1
ATOM 738 C CA . TYR A 1 92 ? 10.076 -1.707 -14.160 1.00 74.62 92 TYR A CA 1
ATOM 739 C C . TYR A 1 92 ? 9.338 -2.565 -13.111 1.00 74.62 92 TYR A C 1
ATOM 741 O O . TYR A 1 92 ? 9.302 -3.785 -13.252 1.00 74.62 92 TYR A O 1
ATOM 749 N N . ALA A 1 93 ? 8.748 -1.983 -12.058 1.00 82.75 93 ALA A N 1
ATOM 750 C CA . ALA A 1 93 ? 8.104 -2.754 -10.985 1.00 82.75 93 ALA A CA 1
ATOM 751 C C . ALA A 1 93 ? 6.935 -3.633 -11.489 1.00 82.75 93 ALA A C 1
ATOM 753 O O . ALA A 1 93 ? 5.891 -3.124 -11.902 1.00 82.75 93 ALA A O 1
ATOM 754 N N . THR A 1 94 ? 7.103 -4.957 -11.425 1.00 87.94 94 THR A N 1
ATOM 755 C CA . THR A 1 94 ? 6.120 -5.973 -11.845 1.00 87.94 94 THR A CA 1
ATOM 756 C C . THR A 1 94 ? 5.106 -6.287 -10.745 1.00 87.94 94 THR A C 1
ATOM 758 O O . THR A 1 94 ? 3.947 -6.597 -11.024 1.00 87.94 94 THR A O 1
ATOM 761 N N . THR A 1 95 ? 5.529 -6.174 -9.486 1.00 90.38 95 THR A N 1
ATOM 762 C CA . THR A 1 95 ? 4.713 -6.401 -8.294 1.00 90.38 95 THR A CA 1
ATOM 763 C C . THR A 1 95 ? 4.759 -5.164 -7.398 1.00 90.38 95 THR A C 1
ATOM 765 O O . THR A 1 95 ? 5.828 -4.600 -7.166 1.00 90.38 95 THR A O 1
ATOM 768 N N . ILE A 1 96 ? 3.605 -4.765 -6.865 1.00 92.38 96 ILE A N 1
ATOM 769 C CA . ILE A 1 96 ? 3.474 -3.685 -5.883 1.00 92.38 96 ILE A CA 1
ATOM 770 C C . ILE A 1 96 ? 2.884 -4.284 -4.607 1.00 92.38 96 ILE A C 1
ATOM 772 O O . ILE A 1 96 ? 1.804 -4.870 -4.638 1.00 92.38 96 ILE A O 1
ATOM 776 N N . CYS A 1 97 ? 3.599 -4.150 -3.498 1.00 93.56 97 CYS A N 1
ATOM 777 C CA . CYS A 1 97 ? 3.173 -4.567 -2.170 1.00 93.56 97 CYS A CA 1
ATOM 778 C C . CYS A 1 97 ? 2.810 -3.322 -1.353 1.00 93.56 97 CYS A C 1
ATOM 780 O O . CYS A 1 97 ? 3.692 -2.529 -1.035 1.00 93.56 97 CYS A O 1
ATOM 782 N N . CYS A 1 98 ? 1.536 -3.149 -1.015 1.00 92.12 98 CYS A N 1
ATOM 783 C CA . CYS A 1 98 ? 1.039 -2.011 -0.242 1.00 92.12 98 CYS A CA 1
ATOM 784 C C . CYS A 1 98 ? 0.657 -2.447 1.176 1.00 92.12 98 CYS A C 1
ATOM 786 O O . CYS A 1 98 ? 0.003 -3.483 1.335 1.00 92.12 98 CYS A O 1
ATOM 788 N N . ASP A 1 99 ? 0.967 -1.635 2.188 1.00 91.06 99 ASP A N 1
ATOM 789 C CA . ASP A 1 99 ? 0.232 -1.708 3.453 1.00 91.06 99 ASP A CA 1
ATOM 790 C C . ASP A 1 99 ? -1.201 -1.180 3.275 1.00 91.06 99 ASP A C 1
ATOM 792 O O . ASP A 1 99 ? -1.537 -0.485 2.313 1.00 91.06 99 ASP A O 1
ATOM 796 N N . LYS A 1 100 ? -2.069 -1.546 4.209 1.00 88.44 100 LYS A N 1
ATOM 797 C CA . LYS A 1 100 ? -3.444 -1.089 4.318 1.00 88.44 100 LYS A CA 1
ATOM 798 C C . LYS A 1 100 ? -3.490 0.281 5.006 1.00 88.44 100 LYS A C 1
ATOM 800 O O . LYS A 1 100 ? -3.908 1.248 4.375 1.00 88.44 100 LYS A O 1
ATOM 805 N N . THR A 1 101 ? -3.037 0.364 6.261 1.00 83.56 101 THR A N 1
ATOM 806 C CA . THR A 1 101 ? -3.139 1.565 7.117 1.00 83.56 101 THR A CA 1
ATOM 807 C C . THR A 1 101 ? -2.216 2.675 6.606 1.00 83.56 101 THR A C 1
ATOM 809 O O . THR A 1 101 ? -1.071 2.400 6.255 1.00 83.56 101 THR A O 1
ATOM 812 N N . GLY A 1 102 ? -2.686 3.926 6.523 1.00 83.00 102 GLY A N 1
ATOM 813 C CA . GLY A 1 102 ? -1.864 5.063 6.053 1.00 83.00 102 GLY A CA 1
ATOM 814 C C . GLY A 1 102 ? -1.694 5.128 4.538 1.00 83.00 102 GLY A C 1
ATOM 815 O O . GLY A 1 102 ? -1.769 6.204 3.947 1.00 83.00 102 GLY A O 1
ATOM 816 N N . THR A 1 103 ? -1.521 3.972 3.904 1.00 88.38 103 THR A N 1
ATOM 817 C CA . THR A 1 103 ? -1.248 3.840 2.473 1.00 88.38 103 THR A CA 1
ATOM 818 C C . THR A 1 103 ? -2.536 3.764 1.651 1.00 88.38 103 THR A C 1
ATOM 820 O O . THR A 1 103 ? -2.862 4.717 0.947 1.00 88.38 103 THR A O 1
ATOM 823 N N . LEU A 1 104 ? -3.289 2.661 1.737 1.00 90.44 104 LEU A N 1
ATOM 824 C CA . LEU A 1 104 ? -4.527 2.469 0.964 1.00 90.44 104 LEU A CA 1
ATOM 825 C C . LEU A 1 104 ? -5.740 3.133 1.629 1.00 90.44 104 LEU A C 1
ATOM 827 O O . LEU A 1 104 ? -6.668 3.573 0.948 1.00 90.44 104 LEU A O 1
ATOM 831 N N . THR A 1 105 ? -5.733 3.206 2.957 1.00 89.81 105 THR A N 1
ATOM 832 C CA . THR A 1 105 ? -6.744 3.910 3.745 1.00 89.81 105 THR A CA 1
ATOM 833 C C . THR A 1 105 ? -6.265 5.297 4.160 1.00 89.81 105 THR A C 1
ATOM 835 O O . THR A 1 105 ? -5.068 5.603 4.152 1.00 89.81 105 THR A O 1
ATOM 838 N N . THR A 1 106 ? -7.208 6.162 4.525 1.00 86.38 106 THR A N 1
ATOM 839 C CA . THR A 1 106 ? -6.934 7.521 5.011 1.00 86.38 106 THR A CA 1
ATOM 840 C C . THR A 1 106 ? -6.269 7.547 6.388 1.00 86.38 106 THR A C 1
ATOM 842 O O . THR A 1 106 ? -5.756 8.596 6.776 1.00 86.38 106 THR A O 1
ATOM 845 N N . ASN A 1 107 ? -6.225 6.413 7.106 1.00 86.44 107 ASN A N 1
ATOM 846 C CA . ASN A 1 107 ? -5.731 6.306 8.484 1.00 86.44 107 ASN A CA 1
ATOM 847 C C . ASN A 1 107 ? -6.547 7.178 9.449 1.00 86.44 107 ASN A C 1
ATOM 849 O O . ASN A 1 107 ? -6.021 7.749 10.410 1.00 86.44 107 ASN A O 1
ATOM 853 N N . TYR A 1 108 ? -7.835 7.298 9.129 1.00 87.56 108 TYR A N 1
ATOM 854 C CA . TYR A 1 108 ? -8.805 8.185 9.744 1.00 87.56 108 TYR A CA 1
ATOM 855 C C . TYR A 1 108 ? -10.040 7.349 10.061 1.00 87.56 108 TYR A C 1
ATOM 857 O O . TYR A 1 108 ? -10.817 6.989 9.174 1.00 87.56 108 TYR A O 1
ATOM 865 N N . MET A 1 109 ? -10.175 6.979 11.332 1.00 88.00 109 MET A N 1
ATOM 866 C CA . MET A 1 109 ? -11.256 6.105 11.778 1.00 88.00 109 MET A CA 1
ATOM 867 C C . MET A 1 109 ? -12.568 6.884 11.808 1.00 88.00 109 MET A C 1
ATOM 869 O O . MET A 1 109 ? -12.620 8.004 12.320 1.00 88.00 109 MET A O 1
ATOM 873 N N . THR A 1 110 ? -13.633 6.272 11.298 1.00 88.31 110 THR A N 1
ATOM 874 C CA . THR A 1 110 ? -14.975 6.864 11.217 1.00 88.31 110 THR A CA 1
ATOM 875 C C . THR A 1 110 ? -16.038 5.875 11.666 1.00 88.31 110 THR A C 1
ATOM 877 O O . THR A 1 110 ? -15.956 4.690 11.350 1.00 88.31 110 THR A O 1
ATOM 880 N N . VAL A 1 111 ? -17.053 6.359 12.384 1.00 88.75 111 VAL A N 1
ATOM 881 C CA . VAL A 1 111 ? -18.262 5.582 12.680 1.00 88.75 111 VAL A CA 1
ATOM 882 C C . VAL A 1 111 ? -19.124 5.541 11.419 1.00 88.75 111 VAL A C 1
ATOM 884 O O . VAL A 1 111 ? -19.719 6.545 11.039 1.00 88.75 111 VAL A O 1
ATOM 887 N N . ILE A 1 112 ? -19.192 4.374 10.781 1.00 85.75 112 ILE A N 1
ATOM 888 C CA . ILE A 1 112 ? -19.975 4.147 9.554 1.00 85.75 112 ILE A CA 1
ATOM 889 C C . ILE A 1 112 ? -21.338 3.503 9.830 1.00 85.75 112 ILE A C 1
ATOM 891 O O . ILE A 1 112 ? -22.265 3.590 9.021 1.00 85.75 112 ILE A O 1
ATOM 895 N N . GLN A 1 113 ? -21.465 2.805 10.960 1.00 84.50 113 GLN A N 1
ATOM 896 C CA . GLN A 1 113 ? -22.651 2.041 11.340 1.00 84.50 113 GLN A CA 1
ATOM 897 C C . GLN A 1 113 ? -22.909 2.200 12.833 1.00 84.50 113 GLN A C 1
ATOM 899 O O . GLN A 1 113 ? -21.973 2.256 13.630 1.00 84.50 113 GLN A O 1
ATOM 904 N N . VAL A 1 114 ? -24.181 2.255 13.215 1.00 83.19 114 VAL A N 1
ATOM 905 C CA . VAL A 1 114 ? -24.607 2.406 14.610 1.00 83.19 114 VAL A CA 1
ATOM 906 C C . VAL A 1 114 ? -25.822 1.524 14.852 1.00 83.19 114 VAL A C 1
ATOM 908 O O . VAL A 1 114 ? -26.791 1.580 14.097 1.00 83.19 114 VAL A O 1
ATOM 911 N N . TYR A 1 115 ? -25.790 0.722 15.911 1.00 76.38 115 TYR A N 1
ATOM 912 C CA . TYR A 1 115 ? -26.955 0.012 16.425 1.00 76.38 115 TYR A CA 1
ATOM 913 C C . TYR A 1 115 ? -27.337 0.597 17.782 1.00 76.38 115 TYR A C 1
ATOM 915 O O . TYR A 1 115 ? -26.587 0.477 18.750 1.00 76.38 115 TYR A O 1
ATOM 923 N N . VAL A 1 116 ? -28.493 1.254 17.834 1.00 78.12 116 VAL A N 1
ATOM 924 C CA . VAL A 1 116 ? -29.018 1.953 19.014 1.00 78.12 116 VAL A CA 1
ATOM 925 C C . VAL A 1 116 ? -30.542 1.886 18.988 1.00 78.12 116 VAL A C 1
ATOM 927 O O . VAL A 1 116 ? -31.141 1.939 17.913 1.00 78.12 116 VAL A O 1
ATOM 930 N N . SER A 1 117 ? -31.174 1.743 20.157 1.00 73.12 117 SER A N 1
ATOM 931 C CA . SER A 1 117 ? -32.641 1.649 20.283 1.00 73.12 117 SER A CA 1
ATOM 932 C C . SER A 1 117 ? -33.262 0.625 19.315 1.00 73.12 117 SER A C 1
ATOM 934 O O . SER A 1 117 ? -34.194 0.940 18.580 1.00 73.12 117 SER A O 1
ATOM 936 N N . GLU A 1 118 ? -32.686 -0.583 19.278 1.00 68.38 118 GLU A N 1
ATOM 937 C CA . GLU A 1 118 ? -33.099 -1.723 18.433 1.00 68.38 118 GLU A CA 1
ATOM 938 C C . GLU A 1 118 ? -33.009 -1.501 16.908 1.00 68.38 118 GLU A C 1
ATOM 940 O O . GLU A 1 118 ? -33.367 -2.380 16.122 1.00 68.38 118 GLU A O 1
ATOM 945 N N . LYS A 1 119 ? -32.465 -0.363 16.453 1.00 71.56 119 LYS A N 1
ATOM 946 C CA . LYS A 1 119 ? -32.354 -0.021 15.031 1.00 71.56 119 LYS A CA 1
ATOM 947 C C . LYS A 1 119 ? -30.899 0.070 14.571 1.00 71.56 119 LYS A C 1
ATOM 949 O O . LYS A 1 119 ? -30.075 0.760 15.166 1.00 71.56 119 LYS A O 1
ATOM 954 N N . HIS A 1 120 ? -30.605 -0.600 13.455 1.00 75.44 120 HIS A N 1
ATOM 955 C CA . HIS A 1 120 ? -29.323 -0.514 12.756 1.00 75.44 120 HIS A CA 1
ATOM 956 C C . HIS A 1 120 ? -29.357 0.606 11.706 1.00 75.44 120 HIS A C 1
ATOM 958 O O . HIS A 1 120 ? -30.122 0.551 10.743 1.00 75.44 120 HIS A O 1
ATOM 964 N N . TRP A 1 121 ? -28.484 1.592 11.877 1.00 81.00 121 TRP A N 1
ATOM 965 C CA . TRP A 1 121 ? -28.230 2.695 10.959 1.00 81.00 121 TRP A CA 1
ATOM 966 C C . TRP A 1 121 ? -26.903 2.474 10.226 1.00 81.00 121 TRP A C 1
ATOM 968 O O . TRP A 1 121 ? -25.927 2.014 10.820 1.00 81.00 121 TRP A O 1
ATOM 978 N N . LYS A 1 122 ? -26.866 2.789 8.928 1.00 83.19 122 LYS A N 1
ATOM 979 C CA . LYS A 1 122 ? -25.701 2.602 8.049 1.00 83.19 122 LYS A CA 1
ATOM 980 C C . LYS A 1 122 ? -25.398 3.881 7.281 1.00 83.19 122 LYS A C 1
ATOM 982 O O . LYS A 1 122 ? -26.320 4.622 6.944 1.00 83.19 122 LYS A O 1
ATOM 987 N N . ASN A 1 123 ? -24.135 4.043 6.908 1.00 80.56 123 ASN A N 1
ATOM 988 C CA . ASN A 1 123 ? -23.599 5.200 6.197 1.00 80.56 123 ASN A CA 1
ATOM 989 C C . ASN A 1 123 ? -23.724 6.481 7.049 1.00 80.56 123 ASN A C 1
ATOM 991 O O . ASN A 1 123 ? -24.257 7.502 6.605 1.00 80.56 123 ASN A O 1
ATOM 995 N N . VAL A 1 124 ? -23.331 6.355 8.323 1.00 80.56 124 VAL A N 1
ATOM 996 C CA . VAL A 1 124 ? -23.448 7.368 9.390 1.00 80.56 124 VAL A CA 1
ATOM 997 C C . VAL A 1 124 ? -22.303 8.393 9.342 1.00 80.56 124 VAL A C 1
ATOM 999 O O . VAL A 1 124 ? -22.401 9.460 9.938 1.00 80.56 124 VAL A O 1
ATOM 1002 N N . GLU A 1 125 ? -21.261 8.131 8.551 1.00 73.00 125 GLU A N 1
ATOM 1003 C CA . GLU A 1 125 ? -20.136 9.038 8.304 1.00 73.00 125 GLU A CA 1
ATOM 1004 C C . GLU A 1 125 ? -20.534 10.377 7.656 1.00 73.00 125 GLU A C 1
ATOM 1006 O O . GLU A 1 125 ? -19.760 11.332 7.687 1.00 73.00 125 GLU A O 1
ATOM 1011 N N . ASN A 1 126 ? -21.736 10.471 7.076 1.00 72.94 126 ASN A N 1
ATOM 1012 C CA . ASN A 1 126 ? -22.292 11.728 6.585 1.00 72.94 126 ASN A CA 1
ATOM 1013 C C . ASN A 1 126 ? -23.068 12.443 7.715 1.00 72.94 126 ASN A C 1
ATOM 1015 O O . ASN A 1 126 ? -24.090 11.905 8.155 1.00 72.94 126 ASN A O 1
ATOM 1019 N N . PRO A 1 127 ? -22.682 13.671 8.127 1.00 67.44 127 PRO A N 1
ATOM 1020 C CA . PRO A 1 127 ? -23.360 14.414 9.194 1.00 67.44 127 PRO A CA 1
ATOM 1021 C C . PRO A 1 127 ? -24.873 14.567 8.995 1.00 67.44 127 PRO A C 1
ATOM 1023 O O . PRO A 1 127 ? -25.629 14.472 9.957 1.00 67.44 127 PRO A O 1
ATOM 1026 N N . ALA A 1 128 ? -25.346 14.714 7.751 1.00 66.12 128 ALA A N 1
ATOM 1027 C CA . ALA A 1 128 ? -26.780 14.796 7.466 1.00 66.12 128 ALA A CA 1
ATOM 1028 C C . ALA A 1 128 ? -27.531 13.517 7.888 1.00 66.12 128 ALA A C 1
ATOM 1030 O O . ALA A 1 128 ? -28.618 13.596 8.451 1.00 66.12 128 ALA A O 1
ATOM 1031 N N . LYS A 1 129 ? -26.919 12.342 7.692 1.00 67.25 129 LYS A N 1
ATOM 1032 C CA . LYS A 1 129 ? -27.477 11.044 8.106 1.00 67.25 129 LYS A CA 1
ATOM 1033 C C . LYS A 1 129 ? -27.278 10.748 9.587 1.00 67.25 129 LYS A C 1
ATOM 1035 O O . LYS A 1 129 ? -28.082 10.019 10.157 1.00 67.25 129 LYS A O 1
ATOM 1040 N N . ALA A 1 130 ? -26.245 11.306 10.219 1.00 67.44 130 ALA A N 1
ATOM 1041 C CA . ALA A 1 130 ? -26.106 11.256 11.672 1.00 67.44 130 ALA A CA 1
ATOM 1042 C C . ALA A 1 130 ? -27.260 12.013 12.359 1.00 67.44 130 ALA A C 1
ATOM 1044 O O . ALA A 1 130 ? -27.844 11.508 13.315 1.00 67.44 130 ALA A O 1
ATOM 1045 N N . ILE A 1 131 ? -27.659 13.170 11.819 1.00 70.31 131 ILE A N 1
ATOM 1046 C CA . ILE A 1 131 ? -28.794 13.969 12.315 1.00 70.31 131 ILE A CA 1
ATOM 1047 C C . ILE A 1 131 ? -30.147 13.253 12.109 1.00 70.31 131 ILE A C 1
ATOM 1049 O O . ILE A 1 131 ? -31.049 13.409 12.931 1.00 70.31 131 ILE A O 1
ATOM 1053 N N . GLU A 1 132 ? -30.291 12.415 11.075 1.00 68.38 132 GLU A N 1
ATOM 1054 C CA . GLU A 1 132 ? -31.479 11.563 10.862 1.00 68.38 132 GLU A CA 1
ATOM 1055 C C . GLU A 1 132 ? -31.649 10.444 11.915 1.00 68.38 132 GLU A C 1
ATOM 1057 O O . GLU A 1 132 ? -32.711 9.812 11.970 1.00 68.38 132 GLU A O 1
ATOM 1062 N N . ILE A 1 133 ? -30.641 10.167 12.756 1.00 71.56 133 ILE A N 1
ATOM 1063 C CA . ILE A 1 133 ? -30.726 9.116 13.777 1.00 71.56 133 ILE A CA 1
ATOM 1064 C C . ILE A 1 133 ? -31.662 9.565 14.907 1.00 71.56 133 ILE A C 1
ATOM 1066 O O . ILE A 1 133 ? -31.293 10.309 15.816 1.00 71.56 133 ILE A O 1
ATOM 1070 N N . ILE A 1 134 ? -32.889 9.047 14.878 1.00 69.25 134 ILE A N 1
ATOM 1071 C CA . ILE A 1 134 ? -33.894 9.269 15.922 1.00 69.25 134 ILE A CA 1
ATOM 1072 C C . ILE A 1 134 ? -33.482 8.508 17.192 1.00 69.25 134 ILE A C 1
ATOM 1074 O O . ILE A 1 134 ? -33.703 7.302 17.304 1.00 69.25 134 ILE A O 1
ATOM 1078 N N . ILE A 1 135 ? -32.907 9.230 18.156 1.00 75.25 135 ILE A N 1
ATOM 1079 C CA . ILE A 1 135 ? -32.569 8.756 19.506 1.00 75.25 135 ILE A CA 1
ATOM 1080 C C . ILE A 1 135 ? -33.404 9.554 20.522 1.00 75.25 135 ILE A C 1
ATOM 1082 O O . ILE A 1 135 ? -33.559 10.768 20.382 1.00 75.25 135 ILE A O 1
ATOM 1086 N N . ARG A 1 136 ? -33.939 8.901 21.565 1.00 75.44 136 ARG A N 1
ATOM 1087 C CA . ARG A 1 136 ? -34.585 9.605 22.694 1.00 75.44 136 ARG A CA 1
ATOM 1088 C C . ARG A 1 136 ? -33.562 10.474 23.435 1.00 75.44 136 ARG A C 1
ATOM 1090 O O . ARG A 1 136 ? -32.436 10.026 23.628 1.00 75.44 136 ARG A O 1
ATOM 1097 N N . ALA A 1 137 ? -33.970 11.654 23.912 1.00 76.00 137 ALA A N 1
ATOM 1098 C CA . ALA A 1 137 ? -33.089 12.616 24.593 1.00 76.00 137 ALA A CA 1
ATOM 1099 C C . ALA A 1 137 ? -32.215 11.965 25.684 1.00 76.00 137 ALA A C 1
ATOM 1101 O O . ALA A 1 137 ? -30.994 12.000 25.576 1.00 76.00 137 ALA A O 1
ATOM 1102 N N . ASN A 1 138 ? -32.823 11.232 26.621 1.00 75.50 138 ASN A N 1
ATOM 1103 C CA . ASN A 1 138 ? -32.113 10.537 27.702 1.00 75.50 138 ASN A CA 1
ATOM 1104 C C . ASN A 1 138 ? -31.045 9.551 27.179 1.00 75.50 138 ASN A C 1
ATOM 1106 O O . ASN A 1 138 ? -29.969 9.424 27.748 1.00 75.50 138 ASN A O 1
ATOM 1110 N N . THR A 1 139 ? -31.319 8.836 26.081 1.00 76.12 139 THR A N 1
ATOM 1111 C CA . THR A 1 139 ? -30.351 7.902 25.475 1.00 76.12 139 THR A CA 1
ATOM 1112 C C . THR A 1 139 ? -29.234 8.651 24.744 1.00 76.12 139 THR A C 1
ATOM 1114 O O . THR A 1 139 ? -28.095 8.192 24.742 1.00 76.12 139 THR A O 1
ATOM 1117 N N . LYS A 1 140 ? -29.535 9.816 24.155 1.00 82.31 140 LYS A N 1
ATOM 1118 C CA . LYS A 1 140 ? -28.546 10.701 23.527 1.00 82.31 140 LYS A CA 1
ATOM 1119 C C . LYS A 1 140 ? -27.589 11.289 24.572 1.00 82.31 140 LYS A C 1
ATOM 1121 O O . LYS A 1 140 ? -26.385 11.252 24.354 1.00 82.31 140 LYS A O 1
ATOM 1126 N N . GLU A 1 141 ? -28.108 11.732 25.717 1.00 84.38 141 GLU A N 1
ATOM 1127 C CA . GLU A 1 141 ? -27.321 12.204 26.867 1.00 84.38 141 GLU A CA 1
ATOM 1128 C C . GLU A 1 141 ? -26.382 11.111 27.399 1.00 84.38 141 GLU A C 1
ATOM 1130 O O . GLU A 1 141 ? -25.178 11.338 27.472 1.00 84.38 141 GLU A O 1
ATOM 1135 N N . ILE A 1 142 ? -26.890 9.894 27.646 1.00 83.88 142 ILE A N 1
ATOM 1136 C CA . ILE A 1 142 ? -26.071 8.749 28.092 1.00 83.88 142 ILE A CA 1
ATOM 1137 C C . ILE A 1 142 ? -24.954 8.419 27.086 1.00 83.88 142 ILE A C 1
ATOM 1139 O O . ILE A 1 142 ? -23.835 8.100 27.487 1.00 83.88 142 ILE A O 1
ATOM 1143 N N . ILE A 1 143 ? -25.226 8.496 25.778 1.00 85.88 143 ILE A N 1
ATOM 1144 C CA . ILE A 1 143 ? -24.203 8.287 24.740 1.00 85.88 143 ILE A CA 1
ATOM 1145 C C . ILE A 1 143 ? -23.161 9.410 24.767 1.00 85.88 143 ILE A C 1
ATOM 1147 O O . ILE A 1 143 ? -21.968 9.130 24.677 1.00 85.88 143 ILE A O 1
ATOM 1151 N N . PHE A 1 144 ? -23.593 10.664 24.892 1.00 89.62 144 PHE A N 1
ATOM 1152 C CA . PHE A 1 144 ? -22.704 11.823 24.915 1.00 89.62 144 PHE A CA 1
ATOM 1153 C C . PHE A 1 144 ? -21.779 11.801 26.129 1.00 89.62 144 PHE A C 1
ATOM 1155 O O . PHE A 1 144 ? -20.566 11.926 25.969 1.00 89.62 144 PHE A O 1
ATOM 1162 N N . GLU A 1 145 ? -22.329 11.588 27.320 1.00 87.75 145 GLU A N 1
ATOM 1163 C CA . GLU A 1 145 ? -21.577 11.470 28.566 1.00 87.75 145 GLU A CA 1
ATOM 1164 C C . GLU A 1 145 ? -20.658 10.243 28.542 1.00 87.75 145 GLU A C 1
ATOM 1166 O O . GLU A 1 145 ? -19.442 10.382 28.677 1.00 87.75 145 GLU A O 1
ATOM 1171 N N . GLY A 1 146 ? -21.212 9.059 28.258 1.00 84.69 146 GLY A N 1
ATOM 1172 C CA . GLY A 1 146 ? -20.470 7.800 28.245 1.00 84.69 146 GLY A CA 1
ATOM 1173 C C . GLY A 1 146 ? -19.294 7.802 27.268 1.00 84.69 146 GLY A C 1
ATOM 1174 O O . GLY A 1 146 ? -18.190 7.421 27.644 1.00 84.69 146 GLY A O 1
ATOM 1175 N N . VAL A 1 147 ? -19.482 8.289 26.036 1.00 89.31 147 VAL A N 1
ATOM 1176 C CA . VAL A 1 147 ? -18.390 8.379 25.050 1.00 89.31 147 VAL A CA 1
ATOM 1177 C C . VAL A 1 147 ? -17.373 9.461 25.422 1.00 89.31 147 VAL A C 1
ATOM 1179 O O . VAL A 1 147 ? -16.171 9.223 25.297 1.00 89.31 147 VAL A O 1
ATOM 1182 N N . SER A 1 148 ? -17.820 10.638 25.874 1.00 89.88 148 SER A N 1
ATOM 1183 C CA . SER A 1 148 ? -16.910 11.753 26.185 1.00 89.88 148 SER A CA 1
ATOM 1184 C C . SER A 1 148 ? -16.027 11.459 27.394 1.00 89.88 148 SER A C 1
ATOM 1186 O O . SER A 1 148 ? -14.862 11.859 27.399 1.00 89.88 148 SER A O 1
ATOM 1188 N N . VAL A 1 149 ? -16.569 10.760 28.394 1.00 86.56 149 VAL A N 1
ATOM 1189 C CA . VAL A 1 149 ? -15.844 10.340 29.596 1.00 86.56 149 VAL A CA 1
ATOM 1190 C C . VAL A 1 149 ? -14.950 9.137 29.278 1.00 86.56 149 VAL A C 1
ATOM 1192 O O . VAL A 1 149 ? -13.740 9.297 29.331 1.00 86.56 149 VAL A O 1
ATOM 1195 N N . SER A 1 150 ? -15.500 8.007 28.801 1.00 82.88 150 SER A N 1
ATOM 1196 C CA . SER A 1 150 ? -14.749 6.742 28.618 1.00 82.88 150 SER A CA 1
ATOM 1197 C C . SER A 1 150 ? -13.669 6.739 27.522 1.00 82.88 150 SER A C 1
ATOM 1199 O O . SER A 1 150 ? -12.947 5.750 27.372 1.00 82.88 150 SER A O 1
ATOM 1201 N N . CYS A 1 151 ? -13.578 7.787 26.700 1.00 88.06 151 CYS A N 1
ATOM 1202 C CA . CYS A 1 151 ? -12.458 7.979 25.778 1.00 88.06 151 CYS A CA 1
ATOM 1203 C C . CYS A 1 151 ? -11.330 8.732 26.489 1.00 88.06 151 CYS A C 1
ATOM 1205 O O . CYS A 1 151 ? -11.592 9.723 27.170 1.00 88.06 151 CYS A O 1
ATOM 1207 N N . SER A 1 152 ? -10.065 8.374 26.240 1.00 85.44 152 SER A N 1
ATOM 1208 C CA . SER A 1 152 ? -8.923 9.035 26.882 1.00 85.44 152 SER A CA 1
ATOM 1209 C C . SER A 1 152 ? -8.945 10.546 26.650 1.00 85.44 152 SER A C 1
ATOM 1211 O O . SER A 1 152 ? -9.211 11.025 25.543 1.00 85.44 152 SER A O 1
ATOM 1213 N N . TYR A 1 153 ? -8.592 11.318 27.676 1.00 87.06 153 TYR A N 1
ATOM 1214 C CA . TYR A 1 153 ? -8.512 12.780 27.606 1.00 87.06 153 TYR A CA 1
ATOM 1215 C C . TYR A 1 153 ? -7.337 13.248 26.727 1.00 87.06 153 TYR A C 1
ATOM 1217 O O . TYR A 1 153 ? -7.303 14.400 26.288 1.00 87.06 153 TYR A O 1
ATOM 1225 N N . SER A 1 154 ? -6.420 12.333 26.385 1.00 87.31 154 SER A N 1
ATOM 1226 C CA . SER A 1 154 ? -5.407 12.514 25.338 1.00 87.31 154 SER A CA 1
ATOM 1227 C C . SER A 1 154 ? -5.980 12.450 23.913 1.00 87.31 154 SER A C 1
ATOM 1229 O O . SER A 1 154 ? -5.443 13.105 23.018 1.00 87.31 154 SER A O 1
ATOM 1231 N N . SER A 1 155 ? -7.085 11.720 23.708 1.00 90.44 155 SER A N 1
ATOM 1232 C CA . SER A 1 155 ? -7.787 11.598 22.428 1.00 90.44 155 SER A CA 1
ATOM 1233 C C . SER A 1 155 ? -8.628 12.851 22.164 1.00 90.44 155 SER A C 1
ATOM 1235 O O . SER A 1 155 ? -9.532 13.179 22.940 1.00 90.44 155 SER A O 1
ATOM 1237 N N . LYS A 1 156 ? -8.308 13.587 21.093 1.00 89.06 156 LYS A N 1
ATOM 1238 C CA . LYS A 1 156 ? -8.907 14.887 20.744 1.00 89.06 156 LYS A CA 1
ATOM 1239 C C . LYS A 1 156 ? -9.055 15.052 19.233 1.00 89.06 156 LYS A C 1
ATOM 1241 O O . LYS A 1 156 ? -8.209 14.609 18.455 1.00 89.06 156 LYS A O 1
ATOM 1246 N N . LEU A 1 157 ? -10.101 15.771 18.837 1.00 88.31 157 LEU A N 1
ATOM 1247 C CA . LEU A 1 157 ? -10.270 16.300 17.486 1.00 88.31 157 LEU A CA 1
ATOM 1248 C C . LEU A 1 157 ? -9.813 17.756 17.465 1.00 88.31 157 LEU A C 1
ATOM 1250 O O . LEU A 1 157 ? -10.323 18.575 18.225 1.00 88.31 157 LEU A O 1
ATOM 1254 N N . LEU A 1 158 ? -8.853 18.073 16.601 1.00 85.31 158 LEU A N 1
ATOM 1255 C CA . LEU A 1 158 ? -8.417 19.445 16.351 1.00 85.31 158 LEU A CA 1
ATOM 1256 C C . LEU A 1 158 ? -9.056 19.950 15.057 1.00 85.31 158 LEU A C 1
ATOM 1258 O O . LEU A 1 158 ? -9.048 19.242 14.050 1.00 85.31 158 LEU A O 1
ATOM 1262 N N . SER A 1 159 ? -9.567 21.179 15.053 1.00 75.62 159 SER A N 1
ATOM 1263 C CA . SER A 1 159 ? -9.950 21.856 13.813 1.00 75.62 159 SER A CA 1
ATOM 1264 C C . SER A 1 159 ? -8.735 21.948 12.884 1.00 75.62 159 SER A C 1
ATOM 1266 O O . SER A 1 159 ? -7.642 22.339 13.300 1.00 75.62 159 SER A O 1
ATOM 1268 N N . SER A 1 160 ? -8.902 21.526 11.630 1.00 66.00 160 SER A N 1
ATOM 1269 C CA . SER A 1 160 ? -7.829 21.633 10.639 1.00 66.00 160 SER A CA 1
ATOM 1270 C C . SER A 1 160 ? -7.773 23.068 10.096 1.00 66.00 160 SER A C 1
ATOM 1272 O O . SER A 1 160 ? -8.826 23.702 9.989 1.00 66.00 160 SER A O 1
ATOM 1274 N N . PRO A 1 161 ? -6.588 23.622 9.766 1.00 56.03 161 PRO A N 1
ATOM 1275 C CA . PRO A 1 161 ? -6.504 24.911 9.084 1.00 56.03 161 PRO A CA 1
ATOM 1276 C C . PRO A 1 161 ? -7.267 24.893 7.748 1.00 56.03 161 PRO A C 1
ATOM 1278 O O . PRO A 1 161 ? -7.406 23.846 7.116 1.00 56.03 161 PRO A O 1
ATOM 1281 N N . GLU A 1 162 ? -7.711 26.080 7.327 1.00 51.78 162 GLU A N 1
ATOM 1282 C CA . GLU A 1 162 ? -8.875 26.432 6.479 1.00 51.78 162 GLU A CA 1
ATOM 1283 C C . GLU A 1 162 ? -9.108 25.692 5.135 1.00 51.78 162 GLU A C 1
ATOM 1285 O O . GLU A 1 162 ? -10.101 25.958 4.466 1.00 51.78 162 GLU A O 1
ATOM 1290 N N . ASN A 1 163 ? -8.253 24.748 4.731 1.00 51.47 163 ASN A N 1
ATOM 1291 C CA . ASN A 1 163 ? -8.338 24.004 3.465 1.00 51.47 163 ASN A CA 1
ATOM 1292 C C . ASN A 1 163 ? -8.620 22.491 3.611 1.00 51.47 163 ASN A C 1
ATOM 1294 O O . ASN A 1 163 ? -8.604 21.775 2.609 1.00 51.47 163 ASN A O 1
ATOM 1298 N N . GLN A 1 164 ? -8.855 21.968 4.820 1.00 56.91 164 GLN A N 1
ATOM 1299 C CA . GLN A 1 164 ? -9.224 20.558 5.031 1.00 56.91 164 GLN A CA 1
ATOM 1300 C C . GLN A 1 164 ? -10.590 20.427 5.710 1.00 56.91 164 GLN A C 1
ATOM 1302 O O . GLN A 1 164 ? -10.810 20.952 6.795 1.00 56.91 164 GLN A O 1
ATOM 1307 N N . THR A 1 165 ? -11.490 19.665 5.085 1.00 60.41 165 THR A N 1
ATOM 1308 C CA . THR A 1 165 ? -12.865 19.420 5.559 1.00 60.41 165 THR A CA 1
ATOM 1309 C C . THR A 1 165 ? -12.961 18.465 6.751 1.00 60.41 165 THR A C 1
ATOM 1311 O O . THR A 1 165 ? -14.016 18.376 7.372 1.00 60.41 165 THR A O 1
ATOM 1314 N N . LEU A 1 166 ? -11.887 17.735 7.066 1.00 70.44 166 LEU A N 1
ATOM 1315 C CA . LEU A 1 166 ? -11.824 16.779 8.171 1.00 70.44 166 LEU A CA 1
ATOM 1316 C C . LEU A 1 166 ? -10.978 17.345 9.314 1.00 70.44 166 LEU A C 1
ATOM 1318 O O . LEU A 1 166 ? -9.882 17.862 9.086 1.00 70.44 166 LEU A O 1
ATOM 1322 N N . SER A 1 167 ? -11.470 17.207 10.545 1.00 80.06 167 SER A N 1
ATOM 1323 C CA . SER A 1 167 ? -10.703 17.502 11.755 1.00 80.06 167 SER A CA 1
ATOM 1324 C C . SER A 1 167 ? -9.506 16.555 11.882 1.00 80.06 167 SER A C 1
ATOM 1326 O O . SER A 1 167 ? -9.510 15.437 11.375 1.00 80.06 167 SER A O 1
ATOM 1328 N N . LYS A 1 168 ? -8.437 16.982 12.551 1.00 86.50 168 LYS A N 1
ATOM 1329 C CA . LYS A 1 168 ? -7.254 16.150 12.786 1.00 86.50 168 LYS A CA 1
ATOM 1330 C C . LYS A 1 168 ? -7.436 15.332 14.066 1.00 86.50 168 LYS A C 1
ATOM 1332 O O . LYS A 1 168 ? -7.535 15.901 15.151 1.00 86.50 168 LYS A O 1
ATOM 1337 N N . GLN A 1 169 ? -7.409 14.005 13.942 1.00 89.75 169 GLN A N 1
ATOM 1338 C CA . GLN A 1 169 ? -7.400 13.079 15.081 1.00 89.75 169 GLN A CA 1
ATOM 1339 C C . GLN A 1 169 ? -6.020 13.072 15.760 1.00 89.75 169 GLN A C 1
ATOM 1341 O O . GLN A 1 169 ? -4.994 12.893 15.098 1.00 89.75 169 GLN A O 1
ATOM 1346 N N . VAL A 1 170 ? -5.993 13.252 17.081 1.00 88.94 170 VAL A N 1
ATOM 1347 C CA . VAL A 1 170 ? -4.796 13.163 17.931 1.00 88.94 170 VAL A CA 1
ATOM 1348 C C . VAL A 1 170 ? -5.099 12.212 19.083 1.00 88.94 170 VAL A C 1
ATOM 1350 O O . VAL A 1 170 ? -6.126 12.370 19.726 1.00 88.94 170 VAL A O 1
ATOM 1353 N N . GLY A 1 171 ? -4.219 11.243 19.348 1.00 88.50 171 GLY A N 1
ATOM 1354 C CA . GLY A 1 171 ? -4.455 10.169 20.322 1.00 88.50 171 GLY A CA 1
ATOM 1355 C C . GLY A 1 171 ? -4.923 8.875 19.652 1.00 88.50 171 GLY A C 1
ATOM 1356 O O . GLY A 1 171 ? -4.510 8.567 18.529 1.00 88.50 171 GLY A O 1
ATOM 1357 N N . ASN A 1 172 ? -5.764 8.093 20.332 1.00 88.38 172 ASN A N 1
ATOM 1358 C CA . ASN A 1 172 ? -6.281 6.840 19.787 1.00 88.38 172 ASN A CA 1
ATOM 1359 C C . ASN A 1 172 ? -7.354 7.128 18.725 1.00 88.38 172 ASN A C 1
ATOM 1361 O O . ASN A 1 172 ? -8.400 7.704 19.020 1.00 88.38 172 ASN A O 1
ATOM 1365 N N . LYS A 1 173 ? -7.117 6.703 17.480 1.00 88.50 173 LYS A N 1
ATOM 1366 C CA . LYS A 1 173 ? -8.014 6.965 16.340 1.00 88.50 173 LYS A CA 1
ATOM 1367 C C . LYS A 1 173 ? -9.415 6.389 16.545 1.00 88.50 173 LYS A C 1
ATOM 1369 O O . LYS A 1 173 ? -10.393 7.040 16.192 1.00 88.50 173 LYS A O 1
ATOM 1374 N N . THR A 1 174 ? -9.528 5.215 17.166 1.00 88.94 174 THR A N 1
ATOM 1375 C CA . THR A 1 174 ? -10.824 4.587 17.466 1.00 88.94 174 THR A CA 1
ATOM 1376 C C . THR A 1 174 ? -11.647 5.461 18.416 1.00 88.94 174 THR A C 1
ATOM 1378 O O . THR A 1 174 ? -12.800 5.763 18.123 1.00 88.94 174 THR A O 1
ATOM 1381 N N . GLU A 1 175 ? -11.038 5.958 19.494 1.00 90.75 175 GLU A N 1
ATOM 1382 C CA . GLU A 1 175 ? -11.673 6.899 20.430 1.00 90.75 175 GLU A CA 1
ATOM 1383 C C . GLU A 1 175 ? -12.006 8.233 19.750 1.00 90.75 175 GLU A C 1
ATOM 1385 O O . GLU A 1 175 ? -13.116 8.740 19.885 1.00 90.75 175 GLU A O 1
ATOM 1390 N N . CYS A 1 176 ? -11.092 8.775 18.939 1.00 91.62 176 CYS A N 1
ATOM 1391 C CA . CYS A 1 176 ? -11.345 10.003 18.185 1.00 91.62 176 CYS A CA 1
ATOM 1392 C C . CYS A 1 176 ? -12.533 9.868 17.215 1.00 91.62 176 CYS A C 1
ATOM 1394 O O . CYS A 1 176 ? -13.262 10.836 17.012 1.00 91.62 176 CYS A O 1
ATOM 1396 N N . SER A 1 177 ? -12.764 8.679 16.646 1.00 90.75 177 SER A N 1
ATOM 1397 C CA . SER A 1 177 ? -13.935 8.415 15.801 1.00 90.75 177 SER A CA 1
ATOM 1398 C C . SER A 1 177 ? -15.253 8.433 16.584 1.00 90.75 177 SER A C 1
ATOM 1400 O O . SER A 1 177 ? -16.261 8.912 16.069 1.00 90.75 177 SER A O 1
ATOM 1402 N N . LEU A 1 178 ? -15.236 7.984 17.846 1.00 91.31 178 LEU A N 1
ATOM 1403 C CA . LEU A 1 178 ? -16.390 8.035 18.745 1.00 91.31 178 LEU A CA 1
ATOM 1404 C C . LEU A 1 178 ? -16.671 9.475 19.205 1.00 91.31 178 LEU A C 1
ATOM 1406 O O . LEU A 1 178 ? -17.819 9.910 19.170 1.00 91.31 178 LEU A O 1
ATOM 1410 N N . LEU A 1 179 ? -15.632 10.248 19.541 1.00 91.50 179 LEU A N 1
ATOM 1411 C CA . LEU A 1 179 ? -15.763 11.684 19.829 1.00 91.50 179 LEU A CA 1
ATOM 1412 C C . LEU A 1 179 ? -16.315 12.457 18.617 1.00 91.50 179 LEU A C 1
ATOM 1414 O O . LEU A 1 179 ? -17.169 13.324 18.775 1.00 91.50 179 LEU A O 1
ATOM 1418 N N . GLY A 1 180 ? -15.894 12.095 17.400 1.00 88.88 180 GLY A N 1
ATOM 1419 C CA . GLY A 1 180 ? -16.424 12.672 16.159 1.00 88.88 180 GLY A CA 1
ATOM 1420 C C . GLY A 1 180 ? -17.879 12.301 15.882 1.00 88.88 180 GLY A C 1
ATOM 1421 O O . GLY A 1 180 ? -18.606 13.082 15.279 1.00 88.88 180 GLY A O 1
ATOM 1422 N N . PHE A 1 181 ? -18.335 11.144 16.364 1.00 88.88 181 PHE A N 1
ATOM 1423 C CA . PHE A 1 181 ? -19.744 10.767 16.312 1.00 88.88 181 PHE A CA 1
ATOM 1424 C C . PHE A 1 181 ? -20.606 11.566 17.308 1.00 88.88 181 PHE A C 1
ATOM 1426 O O . PHE A 1 181 ? -21.733 11.925 16.976 1.00 88.88 181 PHE A O 1
ATOM 1433 N N . VAL A 1 182 ? -20.078 11.904 18.492 1.00 89.50 182 VAL A N 1
ATOM 1434 C CA . VAL A 1 182 ? -20.747 12.824 19.437 1.00 89.50 182 VAL A CA 1
ATOM 1435 C C . VAL A 1 182 ? -20.901 14.218 18.815 1.00 89.50 182 VAL A C 1
ATOM 1437 O O . VAL A 1 182 ? -22.006 14.759 18.809 1.00 89.50 182 VAL A O 1
ATOM 1440 N N . ASP A 1 183 ? -19.834 14.741 18.207 1.00 87.19 183 ASP A N 1
ATOM 1441 C CA . ASP A 1 183 ? -19.824 16.026 17.489 1.00 87.19 183 ASP A CA 1
ATOM 1442 C C . ASP A 1 183 ? -20.817 16.029 16.304 1.00 87.19 183 ASP A C 1
ATOM 1444 O O . ASP A 1 183 ? -21.667 16.911 16.192 1.00 87.19 183 ASP A O 1
ATOM 1448 N N . ALA A 1 184 ? -20.833 14.965 15.488 1.00 84.56 184 ALA A N 1
ATOM 1449 C CA . ALA A 1 184 ? -21.773 14.803 14.369 1.00 84.56 184 ALA A CA 1
ATOM 1450 C C . ALA A 1 184 ? -23.257 14.709 14.790 1.00 84.56 184 ALA A C 1
ATOM 1452 O O . ALA A 1 184 ? -24.144 15.035 14.001 1.00 84.56 184 ALA A O 1
ATOM 1453 N N . LEU A 1 185 ? -23.543 14.288 16.026 1.00 84.38 185 LEU A N 1
ATOM 1454 C CA . LEU A 1 185 ? -24.884 14.318 16.622 1.00 84.38 185 LEU A CA 1
ATOM 1455 C C . LEU A 1 185 ? -25.233 15.677 17.269 1.00 84.38 185 LEU A C 1
ATOM 1457 O O . LEU A 1 185 ? -26.320 15.817 17.846 1.00 84.38 185 LEU A O 1
ATOM 1461 N N . GLY A 1 186 ? -24.340 16.669 17.198 1.00 83.81 186 GLY A N 1
ATOM 1462 C CA . GLY A 1 186 ? -24.493 17.996 17.799 1.00 83.81 186 GLY A CA 1
ATOM 1463 C C . GLY A 1 186 ? -24.165 18.051 19.295 1.00 83.81 186 GLY A C 1
ATOM 1464 O O . GLY A 1 186 ? -24.750 18.863 20.008 1.00 83.81 186 GLY A O 1
ATOM 1465 N N . GLY A 1 187 ? -23.307 17.156 19.793 1.00 84.31 187 GLY A N 1
ATOM 1466 C CA . GLY A 1 187 ? -22.841 17.132 21.181 1.00 84.31 187 GLY A CA 1
ATOM 1467 C C . GLY A 1 187 ? -21.437 17.708 21.343 1.00 84.31 187 GLY A C 1
ATOM 1468 O O . GLY A 1 187 ? -20.517 17.328 20.626 1.00 84.31 187 GLY A O 1
ATOM 1469 N N . ASN A 1 188 ? -21.237 18.575 22.336 1.00 89.62 188 ASN A N 1
ATOM 1470 C CA . ASN A 1 188 ? -19.924 19.144 22.635 1.00 89.62 188 ASN A CA 1
ATOM 1471 C C . ASN A 1 188 ? -19.168 18.292 23.672 1.00 89.62 188 ASN A C 1
ATOM 1473 O O . ASN A 1 188 ? -19.292 18.492 24.883 1.00 89.62 188 ASN A O 1
ATOM 1477 N N . TYR A 1 189 ? -18.352 17.344 23.203 1.00 89.69 189 TYR A N 1
ATOM 1478 C CA . TYR A 1 189 ? -17.579 16.466 24.092 1.00 89.69 189 TYR A CA 1
ATOM 1479 C C . TYR A 1 189 ? -16.575 17.230 24.980 1.00 89.69 189 TYR A C 1
ATOM 1481 O O . TYR A 1 189 ? -16.242 16.769 26.071 1.00 89.69 189 TYR A O 1
ATOM 1489 N N . ALA A 1 190 ? -16.087 18.401 24.549 1.00 88.94 190 ALA A N 1
ATOM 1490 C CA . ALA A 1 190 ? -15.129 19.199 25.317 1.00 88.94 190 ALA A CA 1
ATOM 1491 C C . ALA A 1 190 ? -15.787 19.905 26.518 1.00 88.94 190 ALA A C 1
ATOM 1493 O O . ALA A 1 190 ? -15.190 20.001 27.590 1.00 88.94 190 ALA A O 1
ATOM 1494 N N . GLU A 1 191 ? -17.035 20.343 26.363 1.00 90.25 191 GLU A N 1
ATOM 1495 C CA . GLU A 1 191 ? -17.851 20.906 27.443 1.00 90.25 191 GLU A CA 1
ATOM 1496 C C . GLU A 1 191 ? -18.208 19.835 28.483 1.00 90.25 191 GLU A C 1
ATOM 1498 O O . GLU A 1 191 ? -17.970 20.030 29.673 1.00 90.25 191 GLU A O 1
ATOM 1503 N N . ILE A 1 192 ? -18.622 18.642 28.042 1.00 88.00 192 ILE A N 1
ATOM 1504 C CA . ILE A 1 192 ? -18.876 17.495 28.934 1.00 88.00 192 ILE A CA 1
ATOM 1505 C C . ILE A 1 192 ? -17.620 17.132 29.748 1.00 88.00 192 ILE A C 1
ATOM 1507 O O . ILE A 1 192 ? -17.685 16.990 30.971 1.00 88.00 192 ILE A O 1
ATOM 1511 N N . ARG A 1 193 ? -16.450 17.072 29.101 1.00 89.56 193 ARG A N 1
ATOM 1512 C CA . ARG A 1 193 ? -15.150 16.855 29.767 1.00 89.56 193 ARG A CA 1
ATOM 1513 C C . ARG A 1 193 ? -14.734 17.986 30.717 1.00 89.56 193 ARG A C 1
ATOM 1515 O O . ARG A 1 193 ? -13.884 17.771 31.575 1.00 89.56 193 ARG A O 1
ATOM 1522 N N . THR A 1 194 ? -15.323 19.177 30.595 1.00 87.94 194 THR A N 1
ATOM 1523 C CA . THR A 1 194 ? -15.100 20.294 31.532 1.00 87.94 194 THR A CA 1
ATOM 1524 C C . THR A 1 194 ? -15.915 20.115 32.818 1.00 87.94 194 THR A C 1
ATOM 1526 O O . THR A 1 194 ? -15.447 20.480 33.895 1.00 87.94 194 THR A O 1
ATOM 1529 N N . HIS A 1 195 ? -17.097 19.494 32.742 1.00 86.19 195 HIS A N 1
ATOM 1530 C CA . HIS A 1 195 ? -17.873 19.098 33.925 1.00 86.19 195 HIS A CA 1
ATOM 1531 C C . HIS A 1 195 ? -17.258 17.894 34.660 1.00 86.19 195 HIS A C 1
ATOM 1533 O O . HIS A 1 195 ? -17.292 17.843 35.895 1.00 86.19 195 HIS A O 1
ATOM 1539 N N . TYR A 1 196 ? -16.630 16.981 33.913 1.00 85.00 196 TYR A N 1
ATOM 1540 C CA . TYR A 1 196 ? -15.943 15.790 34.424 1.00 85.00 196 TYR A CA 1
ATOM 1541 C C . TYR A 1 196 ? -14.421 15.826 34.178 1.00 85.00 196 TYR A C 1
ATOM 1543 O O . TYR A 1 196 ? -13.912 15.023 33.405 1.00 85.00 196 TYR A O 1
ATOM 1551 N N . PRO A 1 197 ? -13.651 16.725 34.818 1.00 83.38 197 PRO A N 1
ATOM 1552 C CA . PRO A 1 197 ? -12.201 16.736 34.672 1.00 83.38 197 PRO A CA 1
ATOM 1553 C C . PRO A 1 197 ? -11.569 15.456 35.239 1.00 83.38 197 PRO A C 1
ATOM 1555 O O . PRO A 1 197 ? -12.012 14.935 36.266 1.00 83.38 197 PRO A O 1
ATOM 1558 N N . GLU A 1 198 ? -10.479 15.013 34.606 1.00 77.38 198 GLU A N 1
ATOM 1559 C CA . GLU A 1 198 ? -9.728 13.776 34.898 1.00 77.38 198 GLU A CA 1
ATOM 1560 C C . GLU A 1 198 ? -9.345 13.621 36.386 1.00 77.38 198 GLU A C 1
ATOM 1562 O O . GLU A 1 198 ? -9.322 12.523 36.937 1.00 77.38 198 GLU A O 1
ATOM 1567 N N . GLU A 1 199 ? -9.148 14.740 37.086 1.00 75.56 199 GLU A N 1
ATOM 1568 C CA . GLU A 1 199 ? -8.874 14.819 38.526 1.00 75.56 199 GLU A CA 1
ATOM 1569 C C . GLU A 1 199 ? -9.981 14.226 39.424 1.00 75.56 199 GLU A C 1
ATOM 1571 O O . GLU A 1 199 ? -9.711 13.861 40.572 1.00 75.56 199 GLU A O 1
ATOM 1576 N N . GLN A 1 200 ? -11.226 14.131 38.934 1.00 73.38 200 GLN A N 1
ATOM 1577 C CA . GLN A 1 200 ? -12.361 13.551 39.670 1.00 73.38 200 GLN A CA 1
ATOM 1578 C C . GLN A 1 200 ? -12.427 12.018 39.584 1.00 73.38 200 GLN A C 1
ATOM 1580 O O . GLN A 1 200 ? -13.208 11.398 40.325 1.00 73.38 200 GLN A O 1
ATOM 1585 N N . PHE A 1 201 ? -11.627 11.402 38.710 1.00 70.44 201 PHE A N 1
ATOM 1586 C CA . PHE A 1 201 ? -11.585 9.955 38.544 1.00 70.44 201 PHE A CA 1
ATOM 1587 C C . PHE A 1 201 ? -10.884 9.284 39.733 1.00 70.44 201 PHE A C 1
ATOM 1589 O O . PHE A 1 201 ? -9.845 9.731 40.221 1.00 70.44 201 PHE A O 1
ATOM 1596 N N . VAL A 1 202 ? -11.498 8.205 40.222 1.00 64.06 202 VAL A N 1
ATOM 1597 C CA . VAL A 1 202 ? -10.971 7.344 41.292 1.00 64.06 202 VAL A CA 1
ATOM 1598 C C . VAL A 1 202 ? -9.873 6.467 40.729 1.00 64.06 202 VAL A C 1
ATOM 1600 O O . VAL A 1 202 ? -8.779 6.409 41.286 1.00 64.06 202 VAL A O 1
ATOM 1603 N N . HIS A 1 203 ? -10.196 5.790 39.627 1.00 64.62 203 HIS A N 1
ATOM 1604 C CA . HIS A 1 203 ? -9.318 4.867 38.936 1.00 64.62 203 HIS A CA 1
ATOM 1605 C C . HIS A 1 203 ? -9.801 4.687 37.491 1.00 64.62 203 HIS A C 1
ATOM 1607 O O . HIS A 1 203 ? -10.991 4.474 37.246 1.00 64.62 203 HIS A O 1
ATOM 1613 N N . VAL A 1 204 ? -8.872 4.745 36.540 1.00 66.88 204 VAL A N 1
ATOM 1614 C CA . VAL A 1 204 ? -9.109 4.439 35.124 1.00 66.88 204 VAL A CA 1
ATOM 1615 C C . VAL A 1 204 ? -8.454 3.094 34.843 1.00 66.88 204 VAL A C 1
ATOM 1617 O O . VAL A 1 204 ? -7.251 2.941 35.043 1.00 66.88 204 VAL A O 1
ATOM 1620 N N . TYR A 1 205 ? -9.227 2.109 34.390 1.00 68.88 205 TYR A N 1
ATOM 1621 C CA . TYR A 1 205 ? -8.692 0.846 33.888 1.00 68.88 205 TYR A CA 1
ATOM 1622 C C . TYR A 1 205 ? -8.437 0.989 32.385 1.00 68.88 205 TYR A C 1
ATOM 1624 O O . TYR A 1 205 ? -9.395 0.929 31.605 1.00 68.88 205 TYR A O 1
ATOM 1632 N N . PRO A 1 206 ? -7.174 1.177 31.953 1.00 68.19 206 PRO A N 1
ATOM 1633 C CA . PRO A 1 206 ? -6.849 1.255 30.538 1.00 68.19 206 PRO A CA 1
ATOM 1634 C C . PRO A 1 206 ? -7.139 -0.079 29.845 1.00 68.19 206 PRO A C 1
ATOM 1636 O O . PRO A 1 206 ? -7.209 -1.134 30.482 1.00 68.19 206 PRO A O 1
ATOM 1639 N N . PHE A 1 207 ? -7.254 -0.029 28.517 1.00 69.94 207 PHE A N 1
ATOM 1640 C CA . PHE A 1 207 ? -7.511 -1.204 27.692 1.00 69.94 207 PHE A CA 1
ATOM 1641 C C . PHE A 1 207 ? -6.543 -2.357 28.008 1.00 69.94 207 PHE A C 1
ATOM 1643 O O . PHE A 1 207 ? -5.332 -2.255 27.803 1.00 69.94 207 PHE A O 1
ATOM 1650 N N . ASN A 1 208 ? -7.091 -3.487 28.456 1.00 68.69 208 ASN A N 1
ATOM 1651 C CA . ASN A 1 208 ? -6.333 -4.706 28.723 1.00 68.69 208 ASN A CA 1
ATOM 1652 C C . ASN A 1 208 ? -6.611 -5.745 27.626 1.00 68.69 208 ASN A C 1
ATOM 1654 O O . ASN A 1 208 ? -7.765 -6.081 27.370 1.00 68.69 208 ASN A O 1
ATOM 1658 N N . SER A 1 209 ? -5.571 -6.306 27.003 1.00 56.94 209 SER A N 1
ATOM 1659 C CA . SER A 1 209 ? -5.698 -7.251 25.879 1.00 56.94 209 SER A CA 1
ATOM 1660 C C . SER A 1 209 ? -6.413 -8.569 26.218 1.00 56.94 209 SER A C 1
ATOM 1662 O O . SER A 1 209 ? -6.981 -9.196 25.320 1.00 56.94 209 SER A O 1
ATOM 1664 N N . VAL A 1 210 ? -6.424 -8.973 27.493 1.00 53.47 210 VAL A N 1
ATOM 1665 C CA . VAL A 1 210 ? -7.148 -10.153 27.995 1.00 53.47 210 VAL A CA 1
ATOM 1666 C C . VAL A 1 210 ? -8.633 -9.836 28.184 1.00 53.47 210 VAL A C 1
ATOM 1668 O O . VAL A 1 210 ? -9.481 -10.604 27.737 1.00 53.47 210 VAL A O 1
ATOM 1671 N N . ARG A 1 211 ? -8.951 -8.687 28.803 1.00 61.50 211 ARG A N 1
ATOM 1672 C CA . ARG A 1 211 ? -10.336 -8.255 29.092 1.00 61.50 211 ARG A CA 1
ATOM 1673 C C . ARG A 1 211 ? -11.050 -7.663 27.866 1.00 61.50 211 ARG A C 1
ATOM 1675 O O . ARG A 1 211 ? -12.266 -7.746 27.762 1.00 61.50 211 ARG A O 1
ATOM 1682 N N . LYS A 1 212 ? -10.283 -7.089 26.932 1.00 64.19 212 LYS A N 1
ATOM 1683 C CA . LYS A 1 212 ? -10.716 -6.381 25.710 1.00 64.19 212 LYS A CA 1
ATOM 1684 C C . LYS A 1 212 ? -11.696 -5.226 25.954 1.00 64.19 212 LYS A C 1
ATOM 1686 O O . LYS A 1 212 ? -12.459 -4.866 25.061 1.00 64.19 212 LYS A O 1
ATOM 1691 N N . SER A 1 213 ? -11.633 -4.628 27.137 1.00 60.50 213 SER A N 1
ATOM 1692 C CA . SER A 1 213 ? -12.440 -3.486 27.556 1.00 60.50 213 SER A CA 1
ATOM 1693 C C . SER A 1 213 ? -11.575 -2.419 28.229 1.00 60.50 213 SER A C 1
ATOM 1695 O O . SER A 1 213 ? -10.483 -2.709 28.729 1.00 60.50 213 SER A O 1
ATOM 1697 N N . THR A 1 214 ? -12.100 -1.197 28.234 1.00 61.81 214 THR A N 1
ATOM 1698 C CA . THR A 1 214 ? -11.668 -0.058 29.058 1.00 61.81 214 THR A CA 1
ATOM 1699 C C . THR A 1 214 ? -12.806 0.223 30.041 1.00 61.81 214 THR A C 1
ATOM 1701 O O . THR A 1 214 ? -13.972 -0.014 29.709 1.00 61.81 214 THR A O 1
ATOM 1704 N N . SER A 1 215 ? -12.515 0.674 31.259 1.00 60.03 215 SER A N 1
ATOM 1705 C CA . SER A 1 215 ? -13.555 1.009 32.246 1.00 60.03 215 SER A CA 1
ATOM 1706 C C . SER A 1 215 ? -13.067 2.098 33.190 1.00 60.03 215 SER A C 1
ATOM 1708 O O . SER A 1 215 ? -11.916 2.076 33.614 1.00 60.03 215 SER A O 1
ATOM 1710 N N . GLU A 1 216 ? -13.937 3.036 33.547 1.00 59.06 216 GLU A N 1
ATOM 1711 C CA . GLU A 1 216 ? -13.580 4.194 34.369 1.00 59.06 216 GLU A CA 1
ATOM 1712 C C . GLU A 1 216 ? -14.485 4.274 35.594 1.00 59.06 216 GLU A C 1
ATOM 1714 O O . GLU A 1 216 ? -15.693 4.061 35.499 1.00 59.06 216 GLU A O 1
ATOM 1719 N N . ILE A 1 217 ? -13.895 4.573 36.753 1.00 57.84 217 ILE A N 1
ATOM 1720 C CA . ILE A 1 217 ? -14.625 4.798 38.000 1.00 57.84 217 ILE A CA 1
ATOM 1721 C C . ILE A 1 217 ? -14.413 6.253 38.416 1.00 57.84 217 ILE A C 1
ATOM 1723 O O . ILE A 1 217 ? -13.293 6.688 38.687 1.00 57.84 217 ILE A O 1
ATOM 1727 N N . VAL A 1 218 ? -15.508 7.005 38.489 1.00 48.88 218 VAL A N 1
ATOM 1728 C CA . VAL A 1 218 ? -15.569 8.379 39.014 1.00 48.88 218 VAL A CA 1
ATOM 1729 C C . VAL A 1 218 ? -15.905 8.325 40.513 1.00 48.88 218 VAL A C 1
ATOM 1731 O O . VAL A 1 218 ? -16.649 7.425 40.887 1.00 48.88 218 VAL A O 1
ATOM 1734 N N . LEU A 1 219 ? -15.386 9.270 41.332 1.00 47.94 219 LEU A N 1
ATOM 1735 C CA . LEU A 1 219 ? -15.793 9.656 42.724 1.00 47.94 219 LEU A CA 1
ATOM 1736 C C . LEU A 1 219 ? -14.631 9.957 43.714 1.00 47.94 219 LEU A C 1
ATOM 1738 O O . LEU A 1 219 ? -14.593 9.456 44.837 1.00 47.94 219 LEU A O 1
ATOM 1742 N N . LYS A 1 220 ? -13.695 10.852 43.376 1.00 46.16 220 LYS A N 1
ATOM 1743 C CA . LYS A 1 220 ? -12.562 11.213 44.267 1.00 46.16 220 LYS A CA 1
ATOM 1744 C C . LYS A 1 220 ? -12.875 12.240 45.387 1.00 46.16 220 LYS A C 1
ATOM 1746 O O . LYS A 1 220 ? -12.003 13.006 45.788 1.00 46.16 220 LYS A O 1
ATOM 1751 N N . LYS A 1 221 ? -14.124 12.343 45.872 1.00 50.34 221 LYS A N 1
ATOM 1752 C CA . LYS A 1 221 ? -14.576 13.463 46.749 1.00 50.34 221 LYS A CA 1
ATOM 1753 C C . LYS A 1 221 ? -14.774 13.128 48.240 1.00 50.34 221 LYS A C 1
ATOM 1755 O O . LYS A 1 221 ? -15.068 14.030 49.024 1.00 50.34 221 LYS A O 1
ATOM 1760 N N . CYS A 1 222 ? -14.576 11.881 48.666 1.00 54.19 222 CYS A N 1
ATOM 1761 C CA . CYS A 1 222 ? -14.745 11.472 50.066 1.00 54.19 222 CYS A CA 1
ATOM 1762 C C . CYS A 1 222 ? -13.495 11.785 50.914 1.00 54.19 222 CYS A C 1
ATOM 1764 O O . CYS A 1 222 ? -12.450 11.175 50.720 1.00 54.19 2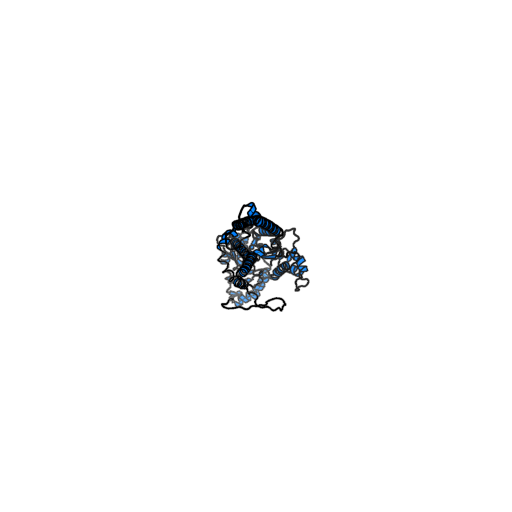22 CYS A O 1
ATOM 1766 N N . LYS A 1 223 ? -13.610 12.709 51.881 1.00 61.47 223 LYS A N 1
ATOM 1767 C CA . LYS A 1 223 ? -12.571 12.989 52.906 1.00 61.47 223 LYS A CA 1
ATOM 1768 C C . LYS A 1 223 ? -12.791 12.236 54.225 1.00 61.47 223 LYS A C 1
ATOM 1770 O O . LYS A 1 223 ? -11.931 12.230 55.103 1.00 61.47 223 LYS A O 1
ATOM 1775 N N . THR A 1 224 ? -13.962 11.634 54.372 1.00 64.25 224 THR A N 1
ATOM 1776 C CA . THR A 1 224 ? -14.383 10.848 55.528 1.00 64.25 224 THR A CA 1
ATOM 1777 C C . THR A 1 224 ? -15.128 9.612 55.042 1.00 64.25 224 THR A C 1
ATOM 1779 O O . THR A 1 224 ? -15.679 9.601 53.938 1.00 64.25 224 THR A O 1
ATOM 1782 N N . ILE A 1 225 ? -15.118 8.564 55.858 1.00 66.12 225 ILE A N 1
ATOM 1783 C CA . ILE A 1 225 ? -15.791 7.292 55.600 1.00 66.12 225 ILE A CA 1
ATOM 1784 C C . ILE A 1 225 ? -16.564 6.887 56.858 1.00 66.12 225 ILE A C 1
ATOM 1786 O O . ILE A 1 225 ? -16.164 7.224 57.972 1.00 66.12 225 ILE A O 1
ATOM 1790 N N . LEU A 1 226 ? -17.700 6.213 56.691 1.00 66.88 226 LEU A N 1
ATOM 1791 C CA . LEU A 1 226 ? -18.478 5.693 57.815 1.00 66.88 226 LEU A CA 1
ATOM 1792 C C . LEU A 1 226 ? -17.876 4.366 5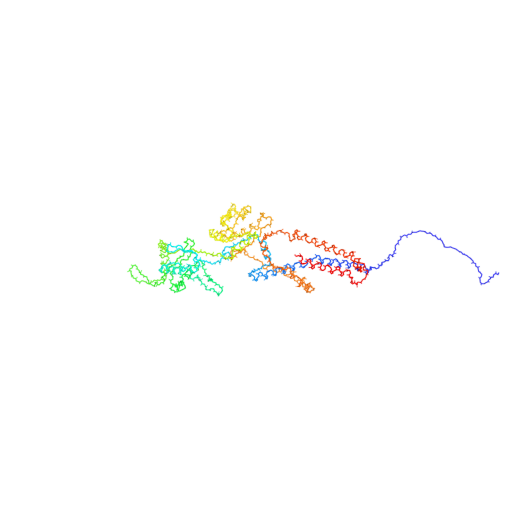8.278 1.00 66.88 226 LEU A C 1
ATOM 1794 O O . LEU A 1 226 ? -17.656 3.464 57.468 1.00 66.88 226 LEU A O 1
ATOM 1798 N N . ASN A 1 227 ? -17.611 4.238 59.577 1.00 71.69 227 ASN A N 1
ATOM 1799 C CA . ASN A 1 227 ? -17.187 2.971 60.162 1.00 71.69 227 ASN A CA 1
ATOM 1800 C C . ASN A 1 227 ? -18.391 2.027 60.386 1.00 71.69 227 ASN A C 1
ATOM 1802 O O . ASN A 1 227 ? -19.551 2.397 60.195 1.00 71.69 227 ASN A O 1
ATOM 1806 N N . ARG A 1 228 ? -18.124 0.793 60.835 1.00 70.75 228 ARG A N 1
ATOM 1807 C CA . ARG A 1 228 ? -19.156 -0.231 61.102 1.00 70.75 228 ARG A CA 1
ATOM 1808 C C . ARG A 1 228 ? -20.211 0.195 62.141 1.00 70.75 228 ARG A C 1
ATOM 1810 O O . ARG A 1 228 ? -21.301 -0.369 62.145 1.00 70.75 228 ARG A O 1
ATOM 1817 N N . ASN A 1 229 ? -19.899 1.171 62.991 1.00 73.69 229 ASN A N 1
ATOM 1818 C CA . ASN A 1 229 ? -20.780 1.686 64.039 1.00 73.69 229 ASN A CA 1
ATOM 1819 C C . ASN A 1 229 ? -21.599 2.909 63.573 1.00 73.69 229 ASN A C 1
ATOM 1821 O O . ASN A 1 229 ? -22.380 3.446 64.352 1.00 73.69 229 ASN A O 1
ATOM 1825 N N . GLY A 1 230 ? -21.431 3.356 62.321 1.00 65.50 230 GLY A N 1
ATOM 1826 C CA . GLY A 1 230 ? -22.080 4.554 61.778 1.00 65.50 230 GLY A CA 1
ATOM 1827 C C . GLY A 1 230 ? -21.366 5.868 62.112 1.00 65.50 230 GLY A C 1
ATOM 1828 O O . GLY A 1 230 ? -21.915 6.939 61.865 1.00 65.50 230 GLY A O 1
ATOM 1829 N N . GLU A 1 231 ? -20.149 5.816 62.656 1.00 73.81 231 GLU A N 1
ATOM 1830 C CA . GLU A 1 231 ? -19.374 7.002 63.025 1.00 73.81 231 GLU A CA 1
ATOM 1831 C C . GLU A 1 231 ? -18.541 7.492 61.833 1.00 73.81 231 GLU A C 1
ATOM 1833 O O . GLU A 1 231 ? -17.961 6.698 61.085 1.00 73.81 231 GLU A O 1
ATOM 1838 N N . ILE A 1 232 ? -18.460 8.812 61.660 1.00 72.81 232 ILE A N 1
ATOM 1839 C CA . ILE A 1 232 ? -17.687 9.451 60.590 1.00 72.81 232 ILE A CA 1
ATOM 1840 C C . ILE A 1 232 ? -16.211 9.486 61.002 1.00 72.81 232 ILE A C 1
ATOM 1842 O O . ILE A 1 232 ? -15.831 10.275 61.866 1.00 72.81 232 ILE A O 1
ATOM 1846 N N . ILE A 1 233 ? -15.373 8.668 60.363 1.00 78.56 233 ILE A N 1
ATOM 1847 C CA . ILE A 1 233 ? -13.920 8.653 60.586 1.00 78.56 233 ILE A CA 1
ATOM 1848 C C . ILE A 1 233 ? -13.167 9.352 59.435 1.00 78.56 233 ILE A C 1
ATOM 1850 O O . ILE A 1 233 ? -13.659 9.371 58.300 1.00 78.56 233 ILE A O 1
ATOM 1854 N N . PRO A 1 234 ? -11.979 9.941 59.685 1.00 75.06 234 PRO A N 1
ATOM 1855 C CA . PRO A 1 234 ? -11.131 10.492 58.628 1.00 75.06 234 PRO A CA 1
ATOM 1856 C C . PRO A 1 234 ? -10.743 9.406 57.622 1.00 75.06 234 PRO A C 1
ATOM 1858 O O . PRO A 1 234 ? -10.311 8.327 58.020 1.00 75.06 234 PRO A O 1
ATOM 1861 N N . PHE A 1 235 ? -10.872 9.687 56.325 1.00 75.19 235 PHE A N 1
ATOM 1862 C CA . PHE A 1 235 ? -10.505 8.735 55.278 1.00 75.19 235 PHE A CA 1
ATOM 1863 C C . PHE A 1 235 ? -9.119 9.098 54.742 1.00 75.19 235 PHE A C 1
ATOM 1865 O O . PHE A 1 235 ? -8.965 10.068 53.997 1.00 75.19 235 PHE A O 1
ATOM 1872 N N . SER A 1 236 ? -8.093 8.375 55.199 1.00 71.81 236 SER A N 1
ATOM 1873 C CA . SER A 1 236 ? -6.710 8.628 54.789 1.00 71.81 236 SER A CA 1
ATOM 1874 C C . SER A 1 236 ? -6.454 8.147 53.357 1.00 71.81 236 SER A C 1
ATOM 1876 O O . SER A 1 236 ? -7.147 7.263 52.853 1.00 71.81 236 SER A O 1
ATOM 1878 N N . THR A 1 237 ? -5.422 8.684 52.702 1.00 69.50 237 THR A N 1
ATOM 1879 C CA . THR A 1 237 ? -5.008 8.212 51.368 1.00 69.50 237 THR A CA 1
ATOM 1880 C C . THR A 1 237 ? -4.584 6.742 51.381 1.00 69.50 237 THR A C 1
ATOM 1882 O O . THR A 1 237 ? -4.867 6.022 50.434 1.00 69.50 237 THR A O 1
ATOM 1885 N N . VAL A 1 238 ? -3.993 6.262 52.480 1.00 75.81 238 VAL A N 1
ATOM 1886 C CA . VAL A 1 238 ? -3.581 4.856 52.636 1.00 75.81 238 VAL A CA 1
ATOM 1887 C C . VAL A 1 238 ? -4.793 3.929 52.776 1.00 75.81 238 VAL A C 1
ATOM 1889 O O . VAL A 1 238 ? -4.815 2.842 52.198 1.00 75.81 238 VAL A O 1
ATOM 1892 N N . ASP A 1 239 ? -5.828 4.353 53.508 1.00 69.44 239 ASP A N 1
ATOM 1893 C CA . ASP A 1 239 ? -7.083 3.596 53.610 1.00 69.44 239 ASP A CA 1
ATOM 1894 C C . ASP A 1 239 ? -7.857 3.598 52.287 1.00 69.44 239 ASP A C 1
ATOM 1896 O O . ASP A 1 239 ? -8.486 2.595 51.950 1.00 69.44 239 ASP A O 1
ATOM 1900 N N . TYR A 1 240 ? -7.782 4.697 51.529 1.00 68.88 240 TYR A N 1
ATOM 1901 C CA . TYR A 1 240 ? -8.337 4.808 50.181 1.00 68.88 240 TYR A CA 1
ATOM 1902 C C . TYR A 1 240 ? -7.648 3.844 49.211 1.00 68.88 240 TYR A C 1
ATOM 1904 O O . TYR A 1 240 ? -8.332 3.032 48.594 1.00 68.88 240 TYR A O 1
ATOM 1912 N N . ASP A 1 241 ? -6.315 3.857 49.128 1.00 70.62 241 ASP A N 1
ATOM 1913 C CA . ASP A 1 241 ? -5.558 2.972 48.232 1.00 70.62 241 ASP A CA 1
ATOM 1914 C C . ASP A 1 241 ? -5.799 1.491 48.574 1.00 70.62 241 ASP A C 1
ATOM 1916 O O . ASP A 1 241 ? -6.011 0.664 47.681 1.00 70.62 241 ASP A O 1
ATOM 1920 N N . ARG A 1 242 ? -5.876 1.154 49.873 1.00 74.94 242 ARG A N 1
ATOM 1921 C CA . ARG A 1 242 ? -6.25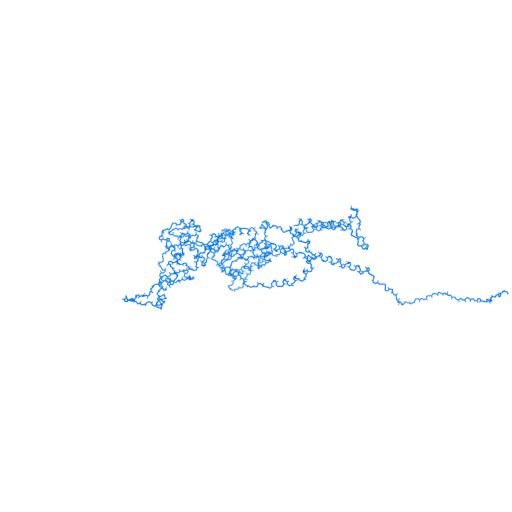2 -0.196 50.322 1.00 74.94 242 ARG A CA 1
ATOM 1922 C C . ARG A 1 242 ? -7.679 -0.554 49.901 1.00 74.94 242 ARG A C 1
ATOM 1924 O O . ARG A 1 242 ? -7.892 -1.655 49.406 1.00 74.94 242 ARG A O 1
ATOM 1931 N N . LE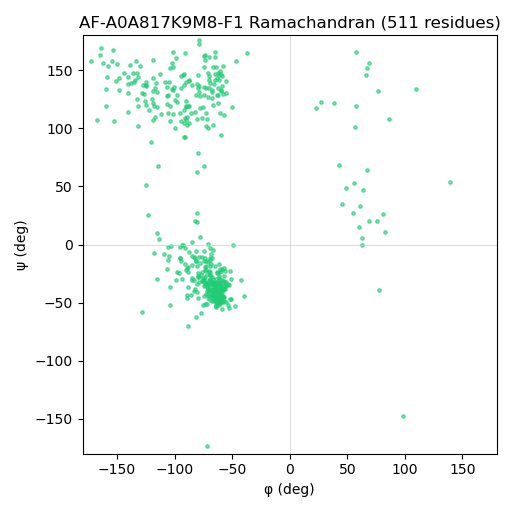U A 1 243 ? -8.649 0.349 50.077 1.00 71.75 243 LEU A N 1
ATOM 1932 C CA . LEU A 1 243 ? -10.038 0.124 49.659 1.00 71.75 243 LEU A CA 1
ATOM 1933 C C . LEU A 1 243 ? -10.140 -0.078 48.140 1.00 71.75 243 LEU A C 1
ATOM 1935 O O . LEU A 1 243 ? -10.883 -0.955 47.699 1.00 71.75 243 LEU A O 1
ATOM 1939 N N . VAL A 1 244 ? -9.378 0.686 47.349 1.00 66.50 244 VAL A N 1
ATOM 1940 C CA . VAL A 1 244 ? -9.318 0.519 45.893 1.00 66.50 244 VAL A CA 1
ATOM 1941 C C . VAL A 1 244 ? -8.843 -0.891 45.544 1.00 66.50 244 VAL A C 1
ATOM 1943 O O . VAL A 1 244 ? -9.583 -1.620 44.894 1.00 66.50 244 VAL A O 1
ATOM 1946 N N . GLN A 1 245 ? -7.684 -1.320 46.045 1.00 70.25 245 GLN A N 1
ATOM 1947 C CA . GLN A 1 245 ? -7.087 -2.606 45.663 1.00 70.25 245 GLN A CA 1
ATOM 1948 C C . GLN A 1 245 ? -7.813 -3.835 46.230 1.00 70.25 245 GLN A C 1
ATOM 1950 O O . GLN A 1 245 ? -7.956 -4.841 45.539 1.00 70.25 245 GLN A O 1
ATOM 1955 N N . THR A 1 246 ? -8.269 -3.804 47.489 1.00 71.50 246 THR A N 1
ATOM 1956 C CA . THR A 1 246 ? -8.836 -5.006 48.134 1.00 71.50 246 THR A CA 1
ATOM 1957 C C . THR A 1 246 ? -10.354 -5.109 48.040 1.00 71.50 246 THR A C 1
ATOM 1959 O O . THR A 1 246 ? -10.895 -6.164 48.361 1.00 71.50 246 THR A O 1
ATOM 1962 N N . VAL A 1 247 ? -11.054 -4.033 47.664 1.00 65.62 247 VAL A N 1
ATOM 1963 C CA . VAL A 1 247 ? -12.526 -4.005 47.609 1.00 65.62 247 VAL A CA 1
ATOM 1964 C C . VAL A 1 247 ? -13.021 -3.515 46.252 1.00 65.62 247 VAL A C 1
ATOM 1966 O O . VAL A 1 247 ? -13.727 -4.261 45.582 1.00 65.62 247 VAL A O 1
ATOM 1969 N N . LEU A 1 248 ? -12.643 -2.313 45.805 1.00 62.00 248 LEU A N 1
ATOM 1970 C CA . LEU A 1 248 ? -13.191 -1.747 44.564 1.00 62.00 248 LEU A CA 1
ATOM 1971 C C . LEU A 1 248 ? -12.666 -2.444 43.300 1.00 62.00 248 LEU A C 1
ATOM 1973 O O . LEU A 1 248 ? -13.429 -2.587 42.356 1.00 62.00 248 LEU A O 1
ATOM 1977 N N . GLU A 1 249 ? -11.417 -2.911 43.264 1.00 64.31 249 GLU A N 1
ATOM 1978 C CA . GLU A 1 249 ? -10.858 -3.679 42.142 1.00 64.31 249 GLU A CA 1
ATOM 1979 C C . GLU A 1 249 ? -11.569 -5.035 41.954 1.00 64.31 249 GLU A C 1
ATOM 1981 O O . GLU A 1 249 ? -12.071 -5.280 40.849 1.00 64.31 249 GLU A O 1
ATOM 1986 N N . PRO A 1 250 ? -11.704 -5.892 42.992 1.00 66.06 250 PRO A N 1
ATOM 1987 C CA . PRO A 1 250 ? -12.527 -7.098 42.916 1.00 66.06 250 PRO A CA 1
ATOM 1988 C C . PRO A 1 250 ? -13.997 -6.795 42.601 1.00 66.06 250 PRO A C 1
ATOM 1990 O O . PRO A 1 250 ? -14.540 -7.351 41.649 1.00 66.06 250 PRO A O 1
ATOM 1993 N N . MET A 1 251 ? -14.627 -5.850 43.314 1.00 60.59 251 MET A N 1
ATOM 1994 C CA . MET A 1 251 ? -16.037 -5.501 43.088 1.00 60.59 251 MET A CA 1
ATOM 1995 C C . MET A 1 251 ? -16.296 -4.896 41.705 1.00 60.59 251 MET A C 1
ATOM 1997 O O . MET A 1 251 ? -17.383 -5.082 41.168 1.00 60.59 251 MET A O 1
ATOM 2001 N N . ALA A 1 252 ? -15.335 -4.193 41.102 1.00 57.88 252 ALA A N 1
ATOM 2002 C CA . ALA A 1 252 ? -15.451 -3.713 39.728 1.00 57.88 252 ALA A CA 1
ATOM 2003 C C . ALA A 1 252 ? -15.298 -4.854 38.717 1.00 57.88 252 ALA A C 1
ATOM 2005 O O . ALA A 1 252 ? -15.975 -4.843 37.694 1.00 57.88 252 ALA A O 1
ATOM 2006 N N . CYS A 1 253 ? -14.455 -5.854 38.995 1.00 56.25 253 CYS A N 1
ATOM 2007 C CA . CYS A 1 253 ? -14.356 -7.046 38.153 1.00 56.25 253 CYS A CA 1
ATOM 2008 C C . CYS A 1 253 ? -15.650 -7.879 38.199 1.00 56.25 253 CYS A C 1
ATOM 2010 O O . CYS A 1 253 ? -16.154 -8.253 37.142 1.00 56.25 253 CYS A O 1
ATOM 2012 N N . ASP A 1 254 ? -16.223 -8.088 39.387 1.00 58.75 254 ASP A N 1
ATOM 2013 C CA . ASP A 1 254 ? -17.473 -8.839 39.577 1.00 58.75 254 ASP A CA 1
ATOM 2014 C C . ASP A 1 254 ? -18.722 -8.025 39.160 1.00 58.75 254 ASP A C 1
ATOM 2016 O O . ASP A 1 254 ? -19.711 -8.567 38.665 1.00 58.75 254 ASP A O 1
ATOM 2020 N N . GLY A 1 255 ? -18.684 -6.696 39.304 1.00 50.19 255 GLY A N 1
ATOM 2021 C CA . GLY A 1 255 ? -19.782 -5.783 38.962 1.00 50.19 255 GLY A CA 1
ATOM 2022 C C . GLY A 1 255 ? -20.053 -5.646 37.458 1.00 50.19 255 GLY A C 1
ATOM 2023 O O . GLY A 1 255 ? -21.159 -5.278 37.060 1.00 50.19 255 GLY A O 1
ATOM 2024 N N . LEU A 1 256 ? -19.091 -6.016 36.604 1.00 55.28 256 LEU A N 1
ATOM 2025 C CA . LEU A 1 256 ? -19.243 -6.038 35.141 1.00 55.28 256 LEU A CA 1
ATOM 2026 C C . LEU A 1 256 ? -20.254 -7.094 34.641 1.00 55.28 256 LEU A C 1
ATOM 2028 O O . LEU A 1 256 ? -20.551 -7.143 33.448 1.00 55.28 256 LEU A O 1
ATOM 2032 N N . HIS A 1 257 ? -20.816 -7.928 35.523 1.00 51.31 257 HIS A N 1
ATOM 2033 C CA . HIS A 1 257 ? -21.823 -8.931 35.166 1.00 51.31 257 HIS A CA 1
ATOM 2034 C C . HIS A 1 257 ? -23.244 -8.378 34.925 1.00 51.31 257 HIS A C 1
ATOM 2036 O O . HIS A 1 257 ? -24.078 -9.113 34.398 1.00 51.31 257 HIS A O 1
ATOM 2042 N N . GLN A 1 258 ? -23.539 -7.113 35.260 1.00 54.72 258 GLN A N 1
ATOM 2043 C CA . GLN A 1 258 ? -24.871 -6.497 35.079 1.00 54.72 258 GLN A CA 1
ATOM 2044 C C . GLN A 1 258 ? -24.828 -5.194 34.256 1.00 54.72 258 GLN A C 1
ATOM 2046 O O . GLN A 1 258 ? -25.355 -4.159 34.658 1.00 54.72 258 GLN A O 1
ATOM 2051 N N . LEU A 1 259 ? -24.189 -5.236 33.084 1.00 62.41 259 LEU A N 1
ATOM 2052 C CA . LEU A 1 259 ? -24.132 -4.098 32.162 1.00 62.41 259 LEU A CA 1
ATOM 2053 C C . LEU A 1 259 ? -25.361 -4.022 31.243 1.00 62.41 259 LEU A C 1
ATOM 2055 O O . LEU A 1 259 ? -25.761 -5.013 30.632 1.00 62.41 259 LEU A O 1
ATOM 2059 N N . THR A 1 260 ? -25.888 -2.812 31.051 1.00 60.88 260 THR A N 1
ATOM 2060 C CA . THR A 1 260 ? -26.910 -2.517 30.034 1.00 60.88 260 THR A CA 1
ATOM 2061 C C . THR A 1 260 ? -26.238 -2.106 28.724 1.00 60.88 260 THR A C 1
ATOM 2063 O O . THR A 1 260 ? -25.478 -1.139 28.685 1.00 60.88 260 THR A O 1
ATOM 2066 N N . CYS A 1 261 ? -26.534 -2.802 27.624 1.00 66.19 261 CYS A N 1
ATOM 2067 C CA . CYS A 1 261 ? -26.046 -2.412 26.300 1.00 66.19 261 CYS A CA 1
ATOM 2068 C C . CYS A 1 261 ? -26.797 -1.166 25.799 1.00 66.19 261 CYS A C 1
ATOM 2070 O O . CYS A 1 261 ? -27.996 -1.227 25.537 1.00 66.19 261 CYS A O 1
ATOM 2072 N N . VAL A 1 262 ? -26.090 -0.039 25.664 1.00 70.88 262 VAL A N 1
ATOM 2073 C CA . VAL A 1 262 ? -26.665 1.234 25.185 1.00 70.88 262 VAL A CA 1
ATOM 2074 C C . VAL A 1 262 ? -26.584 1.357 23.660 1.00 70.88 262 VAL A C 1
ATOM 2076 O O . VAL A 1 262 ? -27.548 1.763 23.013 1.00 70.88 262 VAL A O 1
ATOM 2079 N N . CYS A 1 263 ? -25.423 1.037 23.084 1.00 71.81 263 CYS A N 1
ATOM 2080 C CA . CYS A 1 263 ? -25.106 1.269 21.677 1.00 71.81 263 CYS A CA 1
ATOM 2081 C C . CYS A 1 263 ? -23.983 0.326 21.207 1.00 71.81 263 CYS A C 1
ATOM 2083 O O . CYS A 1 263 ? -23.138 -0.083 22.006 1.00 71.81 263 CYS A O 1
ATOM 2085 N N . ILE A 1 264 ? -23.949 0.014 19.909 1.00 76.88 264 ILE A N 1
ATOM 2086 C CA . ILE A 1 264 ? -22.825 -0.652 19.235 1.00 76.88 264 ILE A CA 1
ATOM 2087 C C . ILE A 1 264 ? -22.411 0.200 18.032 1.00 76.88 264 ILE A C 1
ATOM 2089 O O . ILE A 1 264 ? -23.246 0.539 17.192 1.00 76.88 264 ILE A O 1
ATOM 2093 N N . TRP A 1 265 ? -21.116 0.496 17.915 1.00 82.06 265 TRP A N 1
ATOM 2094 C CA . TRP A 1 265 ? -20.543 1.255 16.802 1.00 82.06 265 TRP A CA 1
ATOM 2095 C C . TRP A 1 265 ? -19.765 0.343 15.850 1.00 82.06 265 TRP A C 1
ATOM 2097 O O . TRP A 1 265 ? -18.876 -0.400 16.266 1.00 82.06 265 TRP A O 1
ATOM 2107 N N . GLY A 1 266 ? -20.069 0.435 14.558 1.00 82.19 266 GLY A N 1
ATOM 2108 C CA . GLY A 1 266 ? -19.228 -0.073 13.481 1.00 82.19 266 GLY A CA 1
ATOM 2109 C C . GLY A 1 266 ? -18.280 1.027 13.023 1.00 82.19 266 GLY A C 1
ATOM 2110 O O . GLY A 1 266 ? -18.711 2.001 12.403 1.00 82.19 266 GLY A O 1
ATOM 2111 N N . ILE A 1 267 ? -16.997 0.869 13.343 1.00 85.69 267 ILE A N 1
ATOM 2112 C CA . ILE A 1 267 ? -15.928 1.804 12.980 1.00 85.69 267 ILE A CA 1
ATOM 2113 C C . ILE A 1 267 ? -15.161 1.233 11.784 1.00 85.69 267 ILE A C 1
ATOM 2115 O O . ILE A 1 267 ? -14.781 0.061 11.792 1.00 85.69 267 ILE A O 1
ATOM 2119 N N . GLU A 1 268 ? -14.916 2.060 10.769 1.00 84.50 268 GLU A N 1
ATOM 2120 C CA . GLU A 1 268 ? -14.088 1.717 9.612 1.00 84.50 268 GLU A CA 1
ATOM 2121 C C . GLU A 1 268 ? -13.060 2.822 9.310 1.00 84.50 268 GLU A C 1
ATOM 2123 O O . GLU A 1 268 ? -13.324 4.017 9.467 1.00 84.50 268 GLU A O 1
ATOM 2128 N N . ASP A 1 269 ? -11.876 2.391 8.871 1.00 86.88 269 ASP A N 1
ATOM 2129 C CA . ASP A 1 269 ? -10.815 3.216 8.292 1.00 86.88 269 ASP A CA 1
ATOM 2130 C C . ASP A 1 269 ? -11.033 3.278 6.774 1.00 86.88 269 ASP A C 1
ATOM 2132 O O . ASP A 1 269 ? -10.874 2.274 6.073 1.00 86.88 269 ASP A O 1
ATOM 2136 N N . SER A 1 270 ? -11.478 4.432 6.279 1.00 86.12 270 SER A N 1
ATOM 2137 C CA . SER A 1 270 ? -11.977 4.562 4.907 1.00 86.12 270 SER A CA 1
ATOM 2138 C C . SER A 1 270 ? -10.869 4.440 3.855 1.00 86.12 270 SER A C 1
ATOM 2140 O O . SER A 1 270 ? -9.762 4.951 4.016 1.00 86.12 270 SER A O 1
ATOM 2142 N N . VAL A 1 271 ? -11.180 3.788 2.732 1.00 89.56 271 VAL A N 1
ATOM 2143 C CA . VAL A 1 271 ? -10.295 3.724 1.555 1.00 89.56 271 VAL A CA 1
ATOM 2144 C C . VAL A 1 271 ? -10.219 5.104 0.897 1.00 89.56 271 VAL A C 1
ATOM 2146 O O . VAL A 1 271 ? -11.235 5.788 0.776 1.00 89.56 271 VAL A O 1
ATOM 2149 N N . ARG A 1 272 ? -9.025 5.520 0.461 1.00 89.25 272 ARG A N 1
ATOM 2150 C CA . ARG A 1 272 ? -8.851 6.792 -0.261 1.00 89.25 272 ARG A CA 1
ATOM 2151 C C . ARG A 1 272 ? -9.564 6.735 -1.626 1.00 89.25 272 ARG A C 1
ATOM 2153 O O . ARG A 1 272 ? -9.443 5.714 -2.306 1.00 89.25 272 ARG A O 1
ATOM 2160 N N . PRO A 1 273 ? -10.276 7.785 -2.073 1.00 86.88 273 PRO A N 1
ATOM 2161 C CA . PRO A 1 273 ? -11.089 7.721 -3.293 1.00 86.88 273 PRO A CA 1
ATOM 2162 C C . PRO A 1 273 ? -10.273 7.386 -4.555 1.00 86.88 273 PRO A C 1
ATOM 2164 O O . PRO A 1 273 ? -10.739 6.643 -5.413 1.00 86.88 273 PRO A O 1
ATOM 2167 N N . GLU A 1 274 ? -9.029 7.857 -4.646 1.00 88.81 274 GLU A N 1
ATOM 2168 C CA . GLU A 1 274 ? -8.124 7.628 -5.776 1.00 88.81 274 GLU A CA 1
ATOM 2169 C C . GLU A 1 274 ? -7.554 6.198 -5.868 1.00 88.81 274 GLU A C 1
ATOM 2171 O O . GLU A 1 274 ? -6.982 5.821 -6.897 1.00 88.81 274 GLU A O 1
ATOM 2176 N N . VAL A 1 275 ? -7.677 5.387 -4.811 1.00 92.25 275 VAL A N 1
ATOM 2177 C CA . VAL A 1 275 ? -7.016 4.073 -4.721 1.00 92.25 275 VAL A CA 1
ATOM 2178 C C . VAL A 1 275 ? -7.627 3.048 -5.672 1.00 92.25 275 VAL A C 1
ATOM 2180 O O . VAL A 1 275 ? -6.875 2.296 -6.292 1.00 92.25 275 VAL A O 1
ATOM 2183 N N . LEU A 1 276 ? -8.952 3.043 -5.848 1.00 91.12 276 LEU A N 1
ATOM 2184 C CA . LEU A 1 276 ? -9.637 2.101 -6.742 1.00 91.12 276 LEU A CA 1
ATOM 2185 C C . LEU A 1 276 ? -9.174 2.278 -8.199 1.00 91.12 276 LEU A C 1
ATOM 2187 O O . LEU A 1 276 ? -8.691 1.331 -8.824 1.00 91.12 276 LEU A O 1
ATOM 2191 N N . ASP A 1 277 ? -9.222 3.514 -8.704 1.00 90.81 277 ASP A N 1
ATOM 2192 C CA . ASP A 1 277 ? -8.762 3.862 -10.053 1.00 90.81 277 ASP A CA 1
ATOM 2193 C C . ASP A 1 277 ? -7.265 3.597 -10.238 1.00 90.81 277 ASP A C 1
ATOM 2195 O O . ASP A 1 277 ? -6.826 3.154 -11.303 1.00 90.81 277 ASP A O 1
ATOM 2199 N N . THR A 1 278 ? -6.459 3.863 -9.208 1.00 89.56 278 THR A N 1
ATOM 2200 C CA . THR A 1 278 ? -5.009 3.636 -9.246 1.00 89.56 278 THR A CA 1
ATOM 2201 C C . THR A 1 278 ? -4.684 2.146 -9.334 1.00 89.56 278 THR A C 1
ATOM 2203 O O . THR A 1 278 ? -3.854 1.749 -10.152 1.00 89.56 278 THR A O 1
ATOM 2206 N N . ILE A 1 279 ? -5.371 1.300 -8.561 1.00 93.06 279 ILE A N 1
ATOM 2207 C CA . ILE A 1 279 ? -5.188 -0.156 -8.599 1.00 93.06 279 ILE A CA 1
ATOM 2208 C C . ILE A 1 279 ? -5.635 -0.721 -9.946 1.00 93.06 279 ILE A C 1
ATOM 2210 O O . ILE A 1 279 ? -4.877 -1.486 -10.547 1.00 93.06 279 ILE A O 1
ATOM 2214 N N . ALA A 1 280 ? -6.779 -0.280 -10.476 1.00 90.62 280 ALA A N 1
ATOM 2215 C CA . ALA A 1 280 ? -7.236 -0.659 -11.811 1.00 90.62 280 ALA A CA 1
ATOM 2216 C C . ALA A 1 280 ? -6.216 -0.263 -12.899 1.00 90.62 280 ALA A C 1
ATOM 2218 O O . ALA A 1 280 ? -5.860 -1.083 -13.747 1.00 90.62 280 ALA A O 1
ATOM 2219 N N . LYS A 1 281 ? -5.656 0.956 -12.846 1.00 85.69 281 LYS A N 1
ATOM 2220 C CA . LYS A 1 281 ? -4.577 1.402 -13.752 1.00 85.69 281 LYS A CA 1
ATOM 2221 C C . LYS A 1 281 ? -3.318 0.534 -13.625 1.00 85.69 281 LYS A C 1
ATOM 2223 O O . LYS A 1 281 ? -2.746 0.147 -14.643 1.00 85.69 281 LYS A O 1
ATOM 2228 N N . CYS A 1 282 ? -2.899 0.176 -12.410 1.00 86.88 282 CYS A N 1
ATOM 2229 C CA . CYS A 1 282 ? -1.756 -0.716 -12.191 1.00 86.88 282 CYS A CA 1
ATOM 2230 C C . CYS A 1 282 ? -1.995 -2.134 -12.739 1.00 86.88 282 CYS A C 1
ATOM 2232 O O . CYS A 1 282 ? -1.110 -2.690 -13.391 1.00 86.88 282 CYS A O 1
ATOM 2234 N N . GLN A 1 283 ? -3.181 -2.704 -12.515 1.00 89.25 283 GLN A N 1
ATOM 2235 C CA . GLN A 1 283 ? -3.560 -4.027 -13.020 1.00 89.25 283 GLN A CA 1
ATOM 2236 C C . GLN A 1 283 ? -3.654 -4.046 -14.553 1.00 89.25 283 GLN A C 1
ATOM 2238 O O . GLN A 1 283 ? -3.109 -4.953 -15.182 1.00 89.25 283 GLN A O 1
ATOM 2243 N N . ASN A 1 284 ? -4.237 -3.008 -15.164 1.00 85.31 284 ASN A N 1
ATOM 2244 C CA . ASN A 1 284 ? -4.288 -2.832 -16.620 1.00 85.31 284 ASN A CA 1
ATOM 2245 C C . ASN A 1 284 ? -2.888 -2.694 -17.245 1.00 85.31 284 ASN A C 1
ATOM 2247 O O . ASN A 1 284 ? -2.640 -3.226 -18.326 1.00 85.31 284 ASN A O 1
ATOM 2251 N N . ALA A 1 285 ? -1.938 -2.079 -16.531 1.00 77.19 285 ALA A N 1
ATOM 2252 C CA . ALA A 1 285 ? -0.521 -2.064 -16.904 1.00 77.19 285 ALA A CA 1
ATOM 2253 C C . ALA A 1 285 ? 0.183 -3.430 -16.738 1.00 77.19 285 ALA A C 1
ATOM 2255 O O . ALA A 1 285 ? 1.379 -3.547 -16.995 1.00 77.19 285 ALA A O 1
ATOM 2256 N N . GLY A 1 286 ? -0.518 -4.475 -16.290 1.00 84.50 286 GLY A N 1
ATOM 2257 C CA . GLY A 1 286 ? 0.041 -5.803 -16.038 1.00 84.50 286 GLY A CA 1
ATOM 2258 C C . GLY A 1 286 ? 0.874 -5.903 -14.757 1.00 84.50 286 GLY A C 1
ATOM 2259 O O . GLY A 1 286 ? 1.694 -6.816 -14.649 1.00 84.50 286 GLY A O 1
ATOM 2260 N N . ARG A 1 287 ? 0.700 -4.981 -13.798 1.00 87.31 287 ARG A N 1
ATOM 2261 C CA . ARG A 1 287 ? 1.379 -5.010 -12.492 1.00 87.31 287 ARG A CA 1
ATOM 2262 C C . ARG A 1 287 ? 0.491 -5.694 -11.457 1.00 87.31 287 ARG A C 1
ATOM 2264 O O . ARG A 1 287 ? -0.695 -5.395 -11.348 1.00 87.31 287 ARG A O 1
ATOM 2271 N N . THR A 1 288 ? 1.062 -6.594 -10.660 1.00 92.19 288 THR A N 1
ATOM 2272 C CA . THR A 1 288 ? 0.303 -7.295 -9.613 1.00 92.19 288 THR A CA 1
ATOM 2273 C C . THR A 1 288 ? 0.345 -6.510 -8.306 1.00 92.19 288 THR A C 1
ATOM 2275 O O . THR A 1 288 ? 1.388 -6.461 -7.652 1.00 92.19 288 THR A O 1
ATOM 2278 N N . VAL A 1 289 ? -0.789 -5.933 -7.905 1.00 94.44 289 VAL A N 1
ATOM 2279 C CA . VAL A 1 289 ? -0.956 -5.302 -6.586 1.00 94.44 289 VAL A CA 1
ATOM 2280 C C . VAL A 1 289 ? -1.237 -6.375 -5.527 1.00 94.44 289 VAL A C 1
ATOM 2282 O O . VAL A 1 289 ? -1.990 -7.319 -5.771 1.00 94.44 289 VAL A O 1
ATOM 2285 N N . ARG A 1 290 ? -0.615 -6.243 -4.353 1.00 94.94 290 ARG A N 1
ATOM 2286 C CA . ARG A 1 290 ? -0.789 -7.112 -3.182 1.00 94.94 290 ARG A CA 1
ATOM 2287 C C . ARG A 1 290 ? -0.916 -6.267 -1.919 1.00 94.94 290 ARG A C 1
ATOM 2289 O O . ARG A 1 290 ? -0.176 -5.302 -1.759 1.00 94.94 290 ARG A O 1
ATOM 2296 N N . MET A 1 291 ? -1.810 -6.655 -1.015 1.00 95.12 291 MET A N 1
ATOM 2297 C CA . MET A 1 291 ? -1.970 -6.030 0.302 1.00 95.12 291 MET A CA 1
ATOM 2298 C C . MET A 1 291 ? -1.229 -6.856 1.360 1.00 95.12 291 MET A C 1
ATOM 2300 O O . MET A 1 291 ? -1.437 -8.068 1.440 1.00 95.12 291 MET A O 1
ATOM 2304 N N . ILE A 1 292 ? -0.384 -6.223 2.176 1.00 93.56 292 ILE A N 1
ATOM 2305 C CA . ILE A 1 292 ? 0.321 -6.875 3.290 1.00 93.56 292 ILE A CA 1
ATOM 2306 C C . ILE A 1 292 ? 0.170 -6.022 4.544 1.00 93.56 292 ILE A C 1
ATOM 2308 O O . ILE A 1 292 ? 0.625 -4.886 4.555 1.00 93.56 292 ILE A O 1
ATOM 2312 N N . THR A 1 293 ? -0.435 -6.549 5.606 1.00 91.50 293 THR A N 1
ATOM 2313 C CA . THR A 1 293 ? -0.733 -5.745 6.801 1.00 91.50 293 THR A CA 1
ATOM 2314 C C . THR A 1 293 ? -0.822 -6.586 8.077 1.00 91.50 293 THR A C 1
ATOM 2316 O O . THR A 1 293 ? -1.078 -7.791 8.024 1.00 91.50 293 THR A O 1
ATOM 2319 N N . GLY A 1 294 ? -0.632 -5.948 9.236 1.00 88.38 294 GLY A N 1
ATOM 2320 C CA . GLY A 1 294 ? -0.812 -6.560 10.560 1.00 88.38 294 GLY A CA 1
ATOM 2321 C C . GLY A 1 294 ? -2.281 -6.782 10.957 1.00 88.38 294 GLY A C 1
ATOM 2322 O O . GLY A 1 294 ? -2.556 -7.496 11.922 1.00 88.38 294 GLY A O 1
ATOM 2323 N N . ASP A 1 295 ? -3.226 -6.211 10.206 1.00 86.62 295 ASP A N 1
ATOM 2324 C CA . ASP A 1 295 ? -4.663 -6.265 10.494 1.00 86.62 295 ASP A CA 1
ATOM 2325 C C . ASP A 1 295 ? -5.282 -7.674 10.412 1.00 86.62 295 ASP A C 1
ATOM 2327 O O . ASP A 1 295 ? -4.718 -8.633 9.882 1.00 86.62 295 ASP A O 1
ATOM 2331 N N . ASN A 1 296 ? -6.499 -7.801 10.947 1.00 86.69 296 ASN A N 1
ATOM 2332 C CA . ASN A 1 296 ? -7.275 -9.038 10.921 1.00 86.69 296 ASN A CA 1
ATOM 2333 C C . ASN A 1 296 ? -7.713 -9.420 9.493 1.00 86.69 296 ASN A C 1
ATOM 2335 O O . ASN A 1 296 ? -8.315 -8.611 8.791 1.00 86.69 296 ASN A O 1
ATOM 2339 N N . VAL A 1 297 ? -7.518 -10.696 9.133 1.00 89.62 297 VAL A N 1
ATOM 2340 C CA . VAL A 1 297 ? -7.883 -11.327 7.848 1.00 89.62 297 VAL A CA 1
ATOM 2341 C C . VAL A 1 297 ? -9.237 -10.878 7.292 1.00 89.62 297 VAL A C 1
ATOM 2343 O O . VAL A 1 297 ? -9.337 -10.595 6.100 1.00 89.62 297 VAL A O 1
ATOM 2346 N N . ASN A 1 298 ? -10.277 -10.796 8.127 1.00 87.12 298 ASN A N 1
ATOM 2347 C CA . ASN A 1 298 ? -11.623 -10.434 7.671 1.00 87.12 298 ASN A CA 1
ATOM 2348 C C . ASN A 1 298 ? -11.715 -8.958 7.253 1.00 87.12 298 ASN A C 1
ATOM 2350 O O . ASN A 1 298 ? -12.247 -8.654 6.184 1.00 87.12 298 ASN A O 1
ATOM 2354 N N . THR A 1 299 ? -11.141 -8.055 8.052 1.00 85.56 299 THR A N 1
ATOM 2355 C CA . THR A 1 299 ? -11.034 -6.620 7.745 1.00 85.56 299 THR A CA 1
ATOM 2356 C C . THR A 1 299 ? -10.206 -6.410 6.480 1.00 85.56 299 THR A C 1
ATOM 2358 O O . THR A 1 299 ? -10.648 -5.747 5.544 1.00 85.56 299 THR A O 1
ATOM 2361 N N . THR A 1 300 ? -9.042 -7.060 6.403 1.00 89.06 300 THR A N 1
ATOM 2362 C CA . THR A 1 300 ? -8.141 -6.984 5.250 1.00 89.06 300 THR A CA 1
ATOM 2363 C C . THR A 1 300 ? -8.799 -7.513 3.972 1.00 89.06 300 THR A C 1
ATOM 2365 O O . THR A 1 300 ? -8.671 -6.889 2.924 1.00 89.06 300 THR A O 1
ATOM 2368 N N . ARG A 1 301 ? -9.562 -8.617 4.035 1.00 91.31 301 ARG A N 1
ATOM 2369 C CA . ARG A 1 301 ? -10.325 -9.145 2.888 1.00 91.31 301 ARG A CA 1
ATOM 2370 C C . ARG A 1 301 ? -11.405 -8.167 2.421 1.00 91.31 301 ARG A C 1
ATOM 2372 O O . ARG A 1 301 ? -11.527 -7.952 1.220 1.00 91.31 301 ARG A O 1
ATOM 2379 N N . SER A 1 302 ? -12.157 -7.569 3.348 1.00 89.44 302 SER A N 1
ATOM 2380 C CA . SER A 1 302 ? -13.184 -6.563 3.031 1.00 89.44 302 SER A CA 1
ATOM 2381 C C . SER A 1 302 ? -12.581 -5.362 2.296 1.00 89.44 302 SER A C 1
ATOM 2383 O O . SER A 1 302 ? -13.055 -4.971 1.231 1.00 89.44 302 SER A O 1
ATOM 2385 N N . ILE A 1 303 ? -11.467 -4.830 2.805 1.00 91.44 303 ILE A N 1
ATOM 2386 C CA . ILE A 1 303 ? -10.791 -3.674 2.206 1.00 91.44 303 ILE A CA 1
ATOM 2387 C C . ILE A 1 303 ? -10.129 -4.053 0.873 1.00 91.44 303 ILE A C 1
ATOM 2389 O O . ILE A 1 303 ? -10.216 -3.294 -0.083 1.00 91.44 303 ILE A O 1
ATOM 2393 N N . ALA A 1 304 ? -9.552 -5.251 0.742 1.00 93.31 304 ALA A N 1
ATOM 2394 C CA . ALA A 1 304 ? -9.001 -5.727 -0.529 1.00 93.31 304 ALA A CA 1
ATOM 2395 C C . ALA A 1 304 ? -10.068 -5.881 -1.634 1.00 93.31 304 ALA A C 1
ATOM 2397 O O . ALA A 1 304 ? -9.761 -5.605 -2.794 1.00 93.31 304 ALA A O 1
ATOM 2398 N N . LEU A 1 305 ? -11.306 -6.259 -1.280 1.00 92.75 305 LEU A N 1
ATOM 2399 C CA . LEU A 1 305 ? -12.462 -6.239 -2.188 1.00 92.75 305 LEU A CA 1
ATOM 2400 C C . LEU A 1 305 ? -12.849 -4.798 -2.563 1.00 92.75 305 LEU A C 1
ATOM 2402 O O . LEU A 1 305 ? -12.981 -4.495 -3.746 1.00 92.75 305 LEU A O 1
ATOM 2406 N N . LYS A 1 306 ? -12.971 -3.889 -1.582 1.00 90.44 306 LYS A N 1
ATOM 2407 C CA . LYS A 1 306 ? -13.285 -2.463 -1.825 1.00 90.44 306 LYS A CA 1
ATOM 2408 C C . LYS A 1 306 ? -12.241 -1.756 -2.699 1.00 90.44 306 LYS A C 1
ATOM 2410 O O . LYS A 1 306 ? -12.600 -0.904 -3.501 1.00 90.44 306 LYS A O 1
ATOM 2415 N N . CYS A 1 307 ? -10.968 -2.124 -2.566 1.00 92.31 307 CYS A N 1
ATOM 2416 C CA . CYS A 1 307 ? -9.857 -1.594 -3.358 1.00 92.31 307 CYS A CA 1
ATOM 2417 C C . CYS A 1 307 ? -9.697 -2.251 -4.745 1.00 92.31 307 CYS A C 1
ATOM 2419 O O . CYS A 1 307 ? -8.804 -1.852 -5.488 1.00 92.31 307 CYS A O 1
ATOM 2421 N N . GLY A 1 308 ? -10.468 -3.291 -5.086 1.00 92.06 308 GLY A N 1
ATOM 2422 C CA . GLY A 1 308 ? -10.301 -4.034 -6.344 1.00 92.06 308 GLY A CA 1
ATOM 2423 C C . GLY A 1 308 ? -9.010 -4.866 -6.440 1.00 92.06 308 GLY A C 1
ATOM 2424 O O . GLY A 1 308 ? -8.580 -5.217 -7.535 1.00 92.06 308 GLY A O 1
ATOM 2425 N N . ILE A 1 309 ? -8.360 -5.195 -5.316 1.00 94.38 309 ILE A N 1
ATOM 2426 C CA . ILE A 1 309 ? -7.156 -6.058 -5.288 1.00 94.38 309 ILE A CA 1
ATOM 2427 C C . ILE A 1 309 ? -7.531 -7.530 -5.515 1.00 94.38 309 ILE A C 1
ATOM 2429 O O . ILE A 1 309 ? -6.741 -8.301 -6.063 1.00 94.38 309 ILE A O 1
ATOM 2433 N N . ILE A 1 310 ? -8.734 -7.902 -5.077 1.00 94.00 310 ILE A N 1
ATOM 2434 C CA . ILE A 1 310 ? -9.380 -9.195 -5.302 1.00 94.00 310 ILE A CA 1
ATOM 2435 C C . ILE A 1 310 ? -10.843 -8.957 -5.683 1.00 94.00 310 ILE A C 1
ATOM 2437 O O . ILE A 1 310 ? -11.467 -8.021 -5.184 1.00 94.00 310 ILE A O 1
ATOM 2441 N N . SER A 1 311 ? -11.396 -9.828 -6.517 1.00 91.38 311 SER A N 1
ATOM 2442 C CA . SER A 1 311 ? -12.818 -9.868 -6.874 1.00 91.38 311 SER A CA 1
ATOM 2443 C C . SER A 1 311 ? -13.525 -11.003 -6.118 1.00 91.38 311 SER A C 1
ATOM 2445 O O . SER A 1 311 ? -12.877 -11.995 -5.782 1.00 91.38 311 SER A O 1
ATOM 2447 N N . PRO A 1 312 ? -14.855 -10.947 -5.895 1.00 86.75 312 PRO A N 1
ATOM 2448 C CA . PRO A 1 312 ? -15.593 -12.023 -5.217 1.00 86.75 312 PRO A CA 1
ATOM 2449 C C . PRO A 1 312 ? -15.476 -13.406 -5.878 1.00 86.75 312 PRO A C 1
ATOM 2451 O O . PRO A 1 312 ? -15.584 -14.419 -5.193 1.00 86.75 312 PRO A O 1
ATOM 2454 N N . ASN A 1 313 ? -15.245 -13.441 -7.196 1.00 87.38 313 ASN A N 1
ATOM 2455 C CA . ASN A 1 313 ? -15.130 -14.666 -7.992 1.00 87.38 313 ASN A CA 1
ATOM 2456 C C . ASN A 1 313 ? -13.673 -15.132 -8.196 1.00 87.38 313 ASN A C 1
ATOM 2458 O O . ASN A 1 313 ? -13.453 -16.155 -8.844 1.00 87.38 313 ASN A O 1
ATOM 2462 N N . ASP A 1 314 ? -12.678 -14.397 -7.689 1.00 86.62 314 ASP A N 1
ATOM 2463 C CA . ASP A 1 314 ? -11.271 -14.741 -7.898 1.00 86.62 314 ASP A CA 1
ATOM 2464 C C . ASP A 1 314 ? -10.823 -15.870 -6.960 1.00 86.62 314 ASP A C 1
ATOM 2466 O O . ASP A 1 314 ? -11.038 -15.827 -5.750 1.00 86.62 314 ASP A O 1
ATOM 2470 N N . SER A 1 315 ? -10.077 -16.839 -7.492 1.00 87.38 315 SER A N 1
ATOM 2471 C CA . SER A 1 315 ? -9.462 -17.927 -6.715 1.00 87.38 315 SER A CA 1
ATOM 2472 C C . SER A 1 315 ? -8.156 -17.528 -6.001 1.00 87.38 315 SER A C 1
ATOM 2474 O O . SER A 1 315 ? -7.356 -18.389 -5.623 1.00 87.38 315 SER A O 1
ATOM 2476 N N . PHE A 1 316 ? -7.915 -16.226 -5.813 1.00 93.06 316 PHE A N 1
ATOM 2477 C CA . PHE A 1 316 ? -6.689 -15.715 -5.201 1.00 93.06 316 PHE A CA 1
ATOM 2478 C C . PHE A 1 316 ? -6.603 -16.021 -3.700 1.00 93.06 316 PHE A C 1
ATOM 2480 O O . PHE A 1 316 ? -7.585 -15.994 -2.958 1.00 93.06 316 PHE A O 1
ATOM 2487 N N . LEU A 1 317 ? -5.380 -16.271 -3.228 1.00 93.31 317 LEU A N 1
ATOM 2488 C CA . LEU A 1 317 ? -5.126 -16.601 -1.831 1.00 93.31 317 LEU A CA 1
ATOM 2489 C C . LEU A 1 317 ? -5.127 -15.342 -0.951 1.00 93.31 317 LEU A C 1
ATOM 2491 O O . LEU A 1 317 ? -4.422 -14.359 -1.214 1.00 93.31 317 LEU A O 1
ATOM 2495 N N . VAL A 1 318 ? -5.879 -15.448 0.143 1.00 94.50 318 VAL A N 1
ATOM 2496 C CA . VAL A 1 318 ? -5.887 -14.547 1.299 1.00 94.50 318 VAL A CA 1
ATOM 2497 C C . VAL A 1 318 ? -5.425 -15.376 2.496 1.00 94.50 318 VAL A C 1
ATOM 2499 O O . VAL A 1 318 ? -6.153 -16.277 2.915 1.00 94.50 318 VAL A O 1
ATOM 2502 N N . LEU A 1 319 ? -4.222 -15.116 3.008 1.00 94.81 319 LEU A N 1
ATOM 2503 C CA . LEU A 1 319 ? -3.610 -15.869 4.112 1.00 94.81 319 LEU A CA 1
ATOM 2504 C C . LEU A 1 319 ? -3.342 -14.961 5.315 1.00 94.81 319 LEU A C 1
ATOM 2506 O O . LEU A 1 319 ? -3.211 -13.746 5.158 1.00 94.81 319 LEU A O 1
ATOM 2510 N N . ASP A 1 320 ? -3.213 -15.556 6.500 1.00 94.44 320 ASP A N 1
ATOM 2511 C CA . ASP A 1 320 ? -2.538 -14.907 7.625 1.00 94.44 320 ASP A CA 1
ATOM 2512 C C . ASP A 1 320 ? -1.036 -15.249 7.661 1.00 94.44 320 ASP A C 1
ATOM 2514 O O . ASP A 1 320 ? -0.580 -16.180 6.989 1.00 94.44 320 ASP A O 1
ATOM 2518 N N . GLY A 1 321 ? -0.256 -14.484 8.431 1.00 91.75 321 GLY A N 1
ATOM 2519 C CA . GLY A 1 321 ? 1.189 -14.689 8.586 1.00 91.75 321 GLY A CA 1
ATOM 2520 C C . GLY A 1 321 ? 1.579 -16.083 9.097 1.00 91.75 321 GLY A C 1
ATOM 2521 O O . GLY A 1 321 ? 2.612 -16.619 8.688 1.00 91.75 321 GLY A O 1
ATOM 2522 N N . HIS A 1 322 ? 0.747 -16.716 9.929 1.00 90.88 322 HIS A N 1
ATOM 2523 C CA . HIS A 1 322 ? 1.027 -18.036 10.496 1.00 90.88 322 HIS A CA 1
ATOM 2524 C C . HIS A 1 322 ? 0.872 -19.144 9.441 1.00 90.88 322 HIS A C 1
ATOM 2526 O O . HIS A 1 322 ? 1.793 -19.929 9.211 1.00 90.88 322 HIS A O 1
ATOM 2532 N N . GLU A 1 323 ? -0.260 -19.172 8.735 1.00 92.12 323 GLU A N 1
ATOM 2533 C CA . GLU A 1 323 ? -0.516 -20.110 7.638 1.00 92.12 323 GLU A CA 1
ATOM 2534 C C . GLU A 1 323 ? 0.426 -19.862 6.444 1.00 92.12 323 GLU A C 1
ATOM 2536 O O . GLU A 1 323 ? 0.863 -20.811 5.792 1.00 92.12 323 GLU A O 1
ATOM 2541 N N . PHE A 1 324 ? 0.814 -18.609 6.181 1.00 94.31 324 PHE A N 1
ATOM 2542 C CA . PHE A 1 324 ? 1.855 -18.286 5.203 1.00 94.31 324 PHE A CA 1
ATOM 2543 C C . PHE A 1 324 ? 3.207 -18.916 5.570 1.00 94.31 324 PHE A C 1
ATOM 2545 O O . PHE A 1 324 ? 3.781 -19.622 4.739 1.00 94.31 324 PHE A O 1
ATOM 2552 N N . ASN A 1 325 ? 3.688 -18.742 6.809 1.00 91.38 325 ASN A N 1
ATOM 2553 C CA . ASN A 1 325 ? 4.937 -19.368 7.262 1.00 91.38 325 ASN A CA 1
ATOM 2554 C C . ASN A 1 325 ? 4.868 -20.898 7.191 1.00 91.38 325 ASN A C 1
ATOM 2556 O O . ASN A 1 325 ? 5.780 -21.523 6.652 1.00 91.38 325 ASN A O 1
ATOM 2560 N N . ARG A 1 326 ? 3.763 -21.498 7.647 1.00 90.88 326 ARG A N 1
ATOM 2561 C CA . ARG A 1 326 ? 3.534 -22.950 7.595 1.00 90.88 326 ARG A CA 1
ATOM 2562 C C . ARG A 1 326 ? 3.572 -23.524 6.173 1.00 90.88 326 ARG A C 1
ATOM 2564 O O . ARG A 1 326 ? 3.957 -24.672 5.986 1.00 90.88 326 ARG A O 1
ATOM 2571 N N . ARG A 1 327 ? 3.181 -22.754 5.151 1.00 90.88 327 ARG A N 1
ATOM 2572 C CA . ARG A 1 327 ? 3.233 -23.208 3.749 1.00 90.88 327 ARG A CA 1
ATOM 2573 C C . ARG A 1 327 ? 4.619 -23.119 3.118 1.00 90.88 327 ARG A C 1
ATOM 2575 O O . ARG A 1 327 ? 4.866 -23.832 2.151 1.00 90.88 327 ARG A O 1
ATOM 2582 N N . ILE A 1 328 ? 5.498 -22.249 3.618 1.00 90.81 328 ILE A N 1
ATOM 2583 C CA . ILE A 1 328 ? 6.839 -22.014 3.045 1.00 90.81 328 ILE A CA 1
ATOM 2584 C C . ILE A 1 328 ? 7.973 -22.646 3.870 1.00 90.81 328 ILE A C 1
ATOM 2586 O O . ILE A 1 328 ? 9.109 -22.707 3.393 1.00 90.81 328 ILE A O 1
ATOM 2590 N N . ARG A 1 329 ? 7.663 -23.131 5.079 1.00 88.44 329 ARG A N 1
ATOM 2591 C CA . ARG A 1 329 ? 8.560 -23.872 5.973 1.00 88.44 329 ARG A CA 1
ATOM 2592 C C . ARG A 1 329 ? 7.939 -25.241 6.289 1.00 88.44 329 ARG A C 1
ATOM 2594 O O . ARG A 1 329 ? 6.873 -25.272 6.899 1.00 88.44 329 ARG A O 1
ATOM 2601 N N . PRO A 1 330 ? 8.554 -26.367 5.881 1.00 76.06 330 PRO A N 1
ATOM 2602 C CA . PRO A 1 330 ? 8.014 -27.699 6.168 1.00 76.06 330 PRO A CA 1
ATOM 2603 C C . PRO A 1 330 ? 8.103 -28.065 7.660 1.00 76.06 330 PRO A C 1
ATOM 2605 O O . PRO A 1 330 ? 7.286 -28.845 8.144 1.00 76.06 330 PRO A O 1
ATOM 2608 N N . ILE A 1 331 ? 9.061 -27.477 8.382 1.00 79.56 331 ILE A N 1
ATOM 2609 C CA . ILE A 1 331 ? 9.232 -27.559 9.835 1.00 79.56 331 ILE A CA 1
ATOM 2610 C C . ILE A 1 331 ? 9.267 -26.115 10.366 1.00 79.56 331 ILE A C 1
ATOM 2612 O O . ILE A 1 331 ? 9.830 -25.228 9.720 1.00 79.56 331 ILE A O 1
ATOM 2616 N N . LEU A 1 332 ? 8.623 -25.852 11.509 1.00 68.50 332 LEU A N 1
ATOM 2617 C CA . LEU A 1 332 ? 8.660 -24.528 12.145 1.00 68.50 332 LEU A CA 1
ATOM 2618 C C . LEU A 1 332 ? 10.107 -24.164 12.532 1.00 68.50 332 LEU A C 1
ATOM 2620 O O . LEU A 1 332 ? 10.899 -25.038 12.859 1.00 68.50 332 LEU A O 1
ATOM 2624 N N . ASP A 1 333 ? 10.447 -22.878 12.458 1.00 67.50 333 ASP A N 1
ATOM 2625 C CA . ASP A 1 333 ? 11.789 -22.317 12.707 1.00 67.50 333 ASP A CA 1
ATOM 2626 C C . ASP A 1 333 ? 12.937 -22.759 11.771 1.00 67.50 333 ASP A C 1
ATOM 2628 O O . ASP A 1 333 ? 14.034 -22.202 11.845 1.00 67.50 333 ASP A O 1
ATOM 2632 N N . GLU A 1 334 ? 12.689 -23.632 10.789 1.00 77.31 334 GLU A N 1
ATOM 2633 C CA . GLU A 1 334 ? 13.664 -23.931 9.731 1.00 77.31 334 GLU A CA 1
ATOM 2634 C C . GLU A 1 334 ? 13.733 -22.860 8.618 1.00 77.31 334 GLU A C 1
ATOM 2636 O O . GLU A 1 334 ? 12.947 -21.902 8.537 1.00 77.31 334 GLU A O 1
ATOM 2641 N N . ALA A 1 335 ? 14.724 -23.036 7.735 1.00 80.06 335 ALA A N 1
ATOM 2642 C CA . ALA A 1 335 ? 14.963 -22.206 6.562 1.00 80.06 335 ALA A CA 1
ATOM 2643 C C . ALA A 1 335 ? 13.801 -22.252 5.550 1.00 80.06 335 ALA A C 1
ATOM 2645 O O . ALA A 1 335 ? 13.136 -23.267 5.350 1.00 80.06 335 ALA A O 1
ATOM 2646 N N . ILE A 1 336 ? 13.584 -21.130 4.861 1.00 85.44 336 ILE A N 1
ATOM 2647 C CA . ILE A 1 336 ? 12.508 -20.977 3.874 1.00 85.44 336 ILE A CA 1
ATOM 2648 C C . ILE A 1 336 ? 12.823 -21.793 2.618 1.00 85.44 336 ILE A C 1
ATOM 2650 O O . ILE A 1 336 ? 13.863 -21.605 1.982 1.00 85.44 336 ILE A O 1
ATOM 2654 N N . VAL A 1 337 ? 11.886 -22.646 2.205 1.00 88.12 337 VAL A N 1
ATOM 2655 C CA . VAL A 1 337 ? 12.033 -23.480 1.009 1.00 88.12 337 VAL A CA 1
ATOM 2656 C C . VAL A 1 337 ? 11.446 -22.751 -0.202 1.00 88.12 337 VAL A C 1
ATOM 2658 O O . VAL A 1 337 ? 10.228 -22.694 -0.385 1.00 88.12 337 VAL A O 1
ATOM 2661 N N . GLN A 1 338 ? 12.311 -22.212 -1.071 1.00 90.19 338 GLN A N 1
ATOM 2662 C CA . GLN A 1 338 ? 11.894 -21.421 -2.243 1.00 90.19 338 GLN A CA 1
ATOM 2663 C C . GLN A 1 338 ? 10.912 -22.173 -3.163 1.00 90.19 338 GLN A C 1
ATOM 2665 O O . GLN A 1 338 ? 9.993 -21.563 -3.698 1.00 90.19 338 GLN A O 1
ATOM 2670 N N . SER A 1 339 ? 11.041 -23.496 -3.316 1.00 89.88 339 SER A N 1
ATOM 2671 C CA . SER A 1 339 ? 10.136 -24.303 -4.154 1.00 89.88 339 SER A CA 1
ATOM 2672 C C . SER A 1 339 ? 8.732 -24.499 -3.560 1.00 89.88 339 SER A C 1
ATOM 2674 O O . SER A 1 339 ? 7.802 -24.831 -4.296 1.00 89.88 339 SER A O 1
ATOM 2676 N N . LEU A 1 340 ? 8.557 -24.288 -2.250 1.00 90.81 340 LEU A N 1
ATOM 2677 C CA . LEU A 1 340 ? 7.242 -24.193 -1.610 1.00 90.81 340 LEU A CA 1
ATOM 2678 C C . LEU A 1 340 ? 6.704 -22.764 -1.707 1.00 90.81 340 LEU A C 1
ATOM 2680 O O . LEU A 1 340 ? 5.555 -22.569 -2.098 1.00 90.81 340 LEU A O 1
ATOM 2684 N N . PHE A 1 341 ? 7.558 -21.768 -1.453 1.00 93.88 341 PHE A N 1
ATOM 2685 C CA . PHE A 1 341 ? 7.242 -20.352 -1.640 1.00 93.88 341 PHE A CA 1
ATOM 2686 C C . PHE A 1 341 ? 6.691 -20.063 -3.048 1.00 93.88 341 PHE A C 1
ATOM 2688 O O . PHE A 1 341 ? 5.638 -19.437 -3.190 1.00 93.88 341 PHE A O 1
ATOM 2695 N N . ASP A 1 342 ? 7.348 -20.597 -4.081 1.00 93.12 342 ASP A N 1
ATOM 2696 C CA . ASP A 1 342 ? 6.980 -20.471 -5.495 1.00 93.12 342 ASP A CA 1
ATOM 2697 C C . ASP A 1 342 ? 5.592 -21.056 -5.830 1.00 93.12 342 ASP A C 1
ATOM 2699 O O . ASP A 1 342 ? 4.953 -20.614 -6.781 1.00 93.12 342 ASP A O 1
ATOM 2703 N N . LYS A 1 343 ? 5.046 -21.967 -5.013 1.00 91.75 343 LYS A N 1
ATOM 2704 C CA . LYS A 1 343 ? 3.661 -22.455 -5.166 1.00 91.75 343 LYS A CA 1
ATOM 2705 C C . LYS A 1 343 ? 2.614 -21.502 -4.575 1.00 91.75 343 LYS A C 1
ATOM 2707 O O . LYS A 1 343 ? 1.439 -21.614 -4.912 1.00 91.75 343 LYS A O 1
ATOM 2712 N N . VAL A 1 344 ? 3.014 -20.585 -3.689 1.00 92.75 344 VAL A N 1
ATOM 2713 C CA . VAL A 1 344 ? 2.104 -19.737 -2.896 1.00 92.75 344 VAL A CA 1
ATOM 2714 C C . VAL A 1 344 ? 2.043 -18.304 -3.426 1.00 92.75 344 VAL A C 1
ATOM 2716 O O . VAL A 1 344 ? 0.953 -17.787 -3.679 1.00 92.75 344 VAL A O 1
ATOM 2719 N N . TRP A 1 345 ? 3.191 -17.643 -3.615 1.00 93.25 345 TRP A N 1
ATOM 2720 C CA . TRP A 1 345 ? 3.230 -16.205 -3.927 1.00 93.25 345 TRP A CA 1
ATOM 2721 C C . TRP A 1 345 ? 2.538 -15.774 -5.242 1.00 93.25 345 TRP A C 1
ATOM 2723 O O . TRP A 1 345 ? 2.035 -14.642 -5.275 1.00 93.25 345 TRP A O 1
ATOM 2733 N N . PRO A 1 346 ? 2.437 -16.597 -6.314 1.00 93.00 346 PRO A N 1
ATOM 2734 C CA . PRO A 1 346 ? 1.750 -16.174 -7.537 1.00 93.00 346 PRO A CA 1
ATOM 2735 C C . PRO A 1 346 ? 0.253 -15.936 -7.310 1.00 93.00 346 PRO A C 1
ATOM 2737 O O . PRO A 1 346 ? -0.304 -14.970 -7.837 1.00 93.00 346 PRO A O 1
ATOM 2740 N N . GLN A 1 347 ? -0.375 -16.772 -6.475 1.00 93.75 347 GLN A N 1
ATOM 2741 C CA . GLN A 1 347 ? -1.798 -16.689 -6.129 1.00 93.75 347 GLN A CA 1
ATOM 2742 C C . GLN A 1 347 ? -2.071 -15.805 -4.906 1.00 93.75 347 GLN A C 1
ATOM 2744 O O . GLN A 1 347 ? -3.178 -15.293 -4.764 1.00 93.75 347 GLN A O 1
ATOM 2749 N N . LEU A 1 348 ? -1.081 -15.581 -4.037 1.00 95.38 348 LEU A N 1
ATOM 2750 C CA . LEU A 1 348 ? -1.208 -14.678 -2.892 1.00 95.38 348 LEU A CA 1
ATOM 2751 C C . LEU A 1 348 ? -1.475 -13.236 -3.356 1.00 95.38 348 LEU A C 1
ATOM 2753 O O . LEU A 1 348 ? -0.685 -12.653 -4.107 1.00 95.38 348 LEU A O 1
ATOM 2757 N N . ARG A 1 349 ? -2.596 -12.664 -2.903 1.00 95.44 349 ARG A N 1
ATOM 2758 C CA . ARG A 1 349 ? -2.950 -11.241 -3.080 1.00 95.44 349 ARG A CA 1
ATOM 2759 C C . ARG A 1 349 ? -3.019 -10.484 -1.764 1.00 95.44 349 ARG A C 1
ATOM 2761 O O . ARG A 1 349 ? -2.733 -9.292 -1.748 1.00 95.44 349 ARG A O 1
ATOM 2768 N N . VAL A 1 350 ? -3.372 -11.171 -0.682 1.00 95.94 350 VAL A N 1
ATOM 2769 C CA . VAL A 1 350 ? -3.546 -10.565 0.638 1.00 95.94 350 VAL A CA 1
ATOM 2770 C C . VAL A 1 350 ? -2.820 -11.398 1.687 1.00 95.94 350 VAL A C 1
ATOM 2772 O O . VAL A 1 350 ? -3.090 -12.593 1.821 1.00 95.94 350 VAL A O 1
ATOM 2775 N N . LEU A 1 351 ? -1.931 -10.753 2.440 1.00 95.75 351 LEU A N 1
ATOM 2776 C CA . LEU A 1 351 ? -1.285 -11.312 3.623 1.00 95.75 351 LEU A CA 1
ATOM 2777 C C . LEU A 1 351 ? -1.654 -10.454 4.843 1.00 95.75 351 LEU A C 1
ATOM 2779 O O . LEU A 1 351 ? -1.210 -9.315 4.974 1.00 95.75 351 LEU A O 1
ATOM 2783 N N . ALA A 1 352 ? -2.508 -10.996 5.703 1.00 94.50 352 ALA A N 1
ATOM 2784 C CA . ALA A 1 352 ? -3.013 -10.350 6.913 1.00 94.50 352 ALA A CA 1
ATOM 2785 C C . ALA A 1 352 ? -2.285 -10.869 8.167 1.00 94.50 352 ALA A C 1
ATOM 2787 O O . ALA A 1 352 ? -1.600 -11.891 8.110 1.00 94.50 352 ALA A O 1
ATOM 2788 N N . ARG A 1 353 ? -2.417 -10.186 9.313 1.00 91.12 353 ARG A N 1
ATOM 2789 C CA . ARG A 1 353 ? -1.650 -10.472 10.547 1.00 91.12 353 ARG A CA 1
ATOM 2790 C C . ARG A 1 353 ? -0.150 -10.688 10.288 1.00 91.12 353 ARG A C 1
ATOM 2792 O O . ARG A 1 353 ? 0.477 -11.542 10.910 1.00 91.12 353 ARG A O 1
ATOM 2799 N N . ALA A 1 354 ? 0.403 -9.955 9.325 1.00 90.88 354 ALA A N 1
ATOM 2800 C CA . ALA A 1 354 ? 1.791 -10.069 8.908 1.00 90.88 354 ALA A CA 1
ATOM 2801 C C . ALA A 1 354 ? 2.704 -9.348 9.904 1.00 90.88 354 ALA A C 1
ATOM 2803 O O . ALA A 1 354 ? 2.515 -8.161 10.175 1.00 90.88 354 ALA A O 1
ATOM 2804 N N . SER A 1 355 ? 3.728 -10.036 10.404 1.00 89.50 355 SER A N 1
ATOM 2805 C CA . SER A 1 355 ? 4.828 -9.384 11.114 1.00 89.50 355 SER A CA 1
ATOM 2806 C C . SER A 1 355 ? 5.742 -8.621 10.134 1.00 89.50 355 SER A C 1
ATOM 2808 O O . SER A 1 355 ? 5.743 -8.909 8.929 1.00 89.50 355 SER A O 1
ATOM 2810 N N . PRO A 1 356 ? 6.592 -7.690 10.613 1.00 88.38 356 PRO A N 1
ATOM 2811 C CA . PRO A 1 356 ? 7.621 -7.057 9.780 1.00 88.38 356 PRO A CA 1
ATOM 2812 C C . PRO A 1 356 ? 8.563 -8.070 9.105 1.00 88.38 356 PRO A C 1
ATOM 2814 O O . PRO A 1 356 ? 9.011 -7.862 7.975 1.00 88.38 356 PRO A O 1
ATOM 2817 N N . LEU A 1 357 ? 8.822 -9.208 9.762 1.00 86.75 357 LEU A N 1
ATOM 2818 C CA . LEU A 1 357 ? 9.610 -10.296 9.187 1.00 86.75 357 LEU A CA 1
ATOM 2819 C C . LEU A 1 357 ? 8.877 -10.967 8.016 1.00 86.75 357 LEU A C 1
ATOM 2821 O O . LEU A 1 357 ? 9.503 -11.252 6.998 1.00 86.75 357 LEU A O 1
ATOM 2825 N N . ASP A 1 358 ? 7.559 -11.154 8.108 1.00 90.44 358 ASP A N 1
ATOM 2826 C CA . ASP A 1 358 ? 6.755 -11.755 7.033 1.00 90.44 358 ASP A CA 1
ATOM 2827 C C . ASP A 1 358 ? 6.696 -10.854 5.797 1.00 90.44 358 ASP A C 1
ATOM 2829 O O . ASP A 1 358 ? 6.840 -11.345 4.673 1.00 90.44 358 ASP A O 1
ATOM 2833 N N . LYS A 1 359 ? 6.577 -9.530 6.000 1.00 90.31 359 LYS A N 1
ATOM 2834 C CA . LYS A 1 359 ? 6.721 -8.520 4.935 1.00 90.31 359 LYS A CA 1
ATOM 2835 C C . LYS A 1 359 ? 8.055 -8.708 4.198 1.00 90.31 359 LYS A C 1
ATOM 2837 O O . LYS A 1 359 ? 8.077 -8.854 2.974 1.00 90.31 359 LYS A O 1
ATOM 2842 N N . TYR A 1 360 ? 9.164 -8.770 4.941 1.00 89.12 360 TYR A N 1
ATOM 2843 C CA . TYR A 1 360 ? 10.507 -8.963 4.382 1.00 89.12 360 TYR A CA 1
ATOM 2844 C C . TYR A 1 360 ? 10.657 -10.304 3.645 1.00 89.12 360 TYR A C 1
ATOM 2846 O O . TYR A 1 360 ? 11.175 -10.335 2.526 1.00 89.12 360 TYR A O 1
ATOM 2854 N N . VAL A 1 361 ? 10.178 -11.404 4.235 1.00 90.75 361 VAL A N 1
ATOM 2855 C CA . VAL A 1 361 ? 10.231 -12.755 3.654 1.00 90.75 361 VAL A CA 1
ATOM 2856 C C . VAL A 1 361 ? 9.455 -12.827 2.339 1.00 90.75 361 VAL A C 1
ATOM 2858 O O . VAL A 1 361 ? 9.989 -13.334 1.351 1.00 90.75 361 VAL A O 1
ATOM 2861 N N . LEU A 1 362 ? 8.241 -12.270 2.286 1.00 93.00 362 LEU A N 1
ATOM 2862 C CA . LEU A 1 362 ? 7.434 -12.222 1.067 1.00 93.00 362 LEU A CA 1
ATOM 2863 C C . LEU A 1 362 ? 8.137 -11.422 -0.041 1.00 93.00 362 LEU A C 1
ATOM 2865 O O . LEU A 1 362 ? 8.285 -11.914 -1.160 1.00 93.00 362 LEU A O 1
ATOM 2869 N N . VAL A 1 363 ? 8.648 -10.227 0.265 1.00 92.19 363 VAL A N 1
ATOM 2870 C CA . VAL A 1 363 ? 9.354 -9.383 -0.715 1.00 92.19 363 VAL A CA 1
ATOM 2871 C C . VAL A 1 363 ? 10.634 -10.059 -1.224 1.00 92.19 363 VAL A C 1
ATOM 2873 O O . VAL A 1 363 ? 10.869 -10.111 -2.434 1.00 92.19 363 VAL A O 1
ATOM 2876 N N . ARG A 1 364 ? 11.449 -10.635 -0.330 1.00 91.44 364 ARG A N 1
ATOM 2877 C CA . ARG A 1 364 ? 12.691 -11.342 -0.689 1.00 91.44 364 ARG A CA 1
ATOM 2878 C C . ARG A 1 364 ? 12.435 -12.597 -1.515 1.00 91.44 364 ARG A C 1
ATOM 2880 O O . ARG A 1 364 ? 13.142 -12.807 -2.498 1.00 91.44 364 ARG A O 1
ATOM 2887 N N . GLY A 1 365 ? 11.437 -13.399 -1.149 1.00 91.12 365 GLY A N 1
ATOM 2888 C CA . GLY A 1 365 ? 11.087 -14.616 -1.879 1.00 91.12 365 GLY A CA 1
ATOM 2889 C C . GLY A 1 365 ? 10.577 -14.326 -3.294 1.00 91.12 365 GLY A C 1
ATOM 2890 O O . GLY A 1 365 ? 10.949 -15.040 -4.223 1.00 91.12 365 GLY A O 1
ATOM 2891 N N . ILE A 1 366 ? 9.808 -13.244 -3.496 1.00 92.75 366 ILE A N 1
ATOM 2892 C CA . ILE A 1 366 ? 9.393 -12.798 -4.840 1.00 92.75 366 ILE A CA 1
ATOM 2893 C C . ILE A 1 366 ? 10.619 -12.335 -5.646 1.00 92.75 366 ILE A C 1
ATOM 2895 O O . ILE A 1 366 ? 10.802 -12.747 -6.788 1.00 92.75 366 ILE A O 1
ATOM 2899 N N . ILE A 1 367 ? 11.510 -11.539 -5.041 1.00 89.62 367 ILE A N 1
ATOM 2900 C CA . ILE A 1 367 ? 12.757 -11.051 -5.665 1.00 89.62 367 ILE A CA 1
ATOM 2901 C C . ILE A 1 367 ? 13.708 -12.185 -6.089 1.00 89.62 367 ILE A C 1
ATOM 2903 O O . ILE A 1 367 ? 14.467 -11.999 -7.051 1.00 89.62 367 ILE A O 1
ATOM 2907 N N . ALA A 1 368 ? 13.688 -13.308 -5.363 1.00 89.38 368 ALA A N 1
ATOM 2908 C CA . ALA A 1 368 ? 14.493 -14.507 -5.599 1.00 89.38 368 ALA A CA 1
ATOM 2909 C C . ALA A 1 368 ? 13.817 -15.546 -6.516 1.00 89.38 368 ALA A C 1
ATOM 2911 O O . ALA A 1 368 ? 14.509 -16.421 -7.045 1.00 89.38 368 ALA A O 1
ATOM 2912 N N . SER A 1 369 ? 12.497 -15.451 -6.716 1.00 90.25 369 SER A N 1
ATOM 2913 C CA . SER A 1 369 ? 11.725 -16.388 -7.534 1.00 90.25 369 SER A CA 1
ATOM 2914 C C . SER A 1 369 ? 12.195 -16.399 -8.989 1.00 90.25 369 SER A C 1
ATOM 2916 O O . SER A 1 369 ? 12.521 -15.365 -9.577 1.00 90.25 369 SER A O 1
ATOM 2918 N N . LYS A 1 370 ? 12.205 -17.597 -9.583 1.00 87.38 370 LYS A N 1
ATOM 2919 C CA . LYS A 1 370 ? 12.617 -17.837 -10.977 1.00 87.38 370 LYS A CA 1
ATOM 2920 C C . LYS A 1 370 ? 11.484 -18.345 -11.873 1.00 87.38 370 LYS A C 1
ATOM 2922 O O . LYS A 1 370 ? 11.758 -18.738 -13.004 1.00 87.38 370 LYS A O 1
ATOM 2927 N N . ILE A 1 371 ? 10.231 -18.322 -11.400 1.00 86.25 371 ILE A N 1
ATOM 2928 C CA . ILE A 1 371 ? 9.055 -18.727 -12.198 1.00 86.25 371 ILE A CA 1
ATOM 2929 C C . ILE A 1 371 ? 8.990 -17.918 -13.499 1.00 86.25 371 ILE A C 1
ATOM 2931 O O . ILE A 1 371 ? 8.894 -18.478 -14.591 1.00 86.25 371 ILE A O 1
ATOM 2935 N N . ASN A 1 372 ? 9.115 -16.596 -13.384 1.00 81.81 372 ASN A N 1
ATOM 2936 C CA . ASN A 1 372 ? 9.184 -15.703 -14.530 1.00 81.81 372 ASN A CA 1
ATOM 2937 C C . ASN A 1 372 ? 10.647 -15.526 -14.955 1.00 81.81 372 ASN A C 1
ATOM 2939 O O . ASN A 1 372 ? 11.468 -15.007 -14.199 1.00 81.81 372 ASN A O 1
ATOM 2943 N N . ARG A 1 373 ? 10.974 -15.914 -16.199 1.00 73.31 373 ARG A N 1
ATOM 2944 C CA . ARG A 1 373 ? 12.339 -15.831 -16.774 1.00 73.31 373 ARG A CA 1
ATOM 2945 C C . ARG A 1 373 ? 12.942 -14.420 -16.749 1.00 73.31 373 ARG A C 1
ATOM 2947 O O . ARG A 1 373 ? 14.157 -14.268 -16.808 1.00 73.31 373 ARG A O 1
ATOM 2954 N N . THR A 1 374 ? 12.093 -13.400 -16.687 1.00 70.06 374 THR A N 1
ATOM 2955 C CA . THR A 1 374 ? 12.442 -11.978 -16.591 1.00 70.06 374 THR A CA 1
ATOM 2956 C C . THR A 1 374 ? 12.866 -11.529 -15.192 1.00 70.06 374 THR A C 1
ATOM 2958 O O . THR A 1 374 ? 13.440 -10.447 -15.068 1.00 70.06 374 THR A O 1
ATOM 2961 N N . GLY A 1 375 ? 12.578 -12.323 -14.154 1.00 81.94 375 GLY A N 1
ATOM 2962 C CA . GLY A 1 375 ? 12.641 -11.914 -12.752 1.00 81.94 375 GLY A CA 1
ATOM 2963 C C . GLY A 1 375 ? 11.562 -10.889 -12.376 1.00 81.94 375 GLY A C 1
ATOM 2964 O O . GLY A 1 375 ? 11.063 -10.151 -13.224 1.00 81.94 375 GLY A O 1
ATOM 2965 N N . GLU A 1 376 ? 11.223 -10.835 -11.089 1.00 85.75 376 GLU A N 1
ATOM 2966 C CA . GLU A 1 376 ? 10.249 -9.883 -10.539 1.00 85.75 376 GLU A CA 1
ATOM 2967 C C . GLU A 1 376 ? 10.931 -8.629 -9.984 1.00 85.75 376 GLU A C 1
ATOM 2969 O O . GLU A 1 376 ? 12.003 -8.707 -9.386 1.00 85.75 376 GLU A O 1
ATOM 2974 N N . ILE A 1 377 ? 10.309 -7.462 -10.109 1.00 85.50 377 ILE A N 1
ATOM 2975 C CA . ILE A 1 377 ? 10.746 -6.235 -9.432 1.00 85.50 377 ILE A CA 1
ATOM 2976 C C . ILE A 1 377 ? 9.614 -5.804 -8.507 1.00 85.50 377 ILE A C 1
ATOM 2978 O O . ILE A 1 377 ? 8.495 -5.557 -8.955 1.00 85.50 377 ILE A O 1
ATOM 2982 N N . VAL A 1 378 ? 9.911 -5.761 -7.208 1.00 90.19 378 VAL A N 1
ATOM 2983 C CA . VAL A 1 378 ? 8.931 -5.498 -6.152 1.00 90.19 378 VAL A CA 1
ATOM 2984 C C . VAL A 1 378 ? 9.094 -4.069 -5.657 1.00 90.19 378 VAL A C 1
ATOM 2986 O O . VAL A 1 378 ? 10.150 -3.716 -5.133 1.00 90.19 378 VAL A O 1
ATOM 2989 N N . ALA A 1 379 ? 8.042 -3.270 -5.796 1.00 89.75 379 ALA A N 1
ATOM 2990 C CA . ALA A 1 379 ? 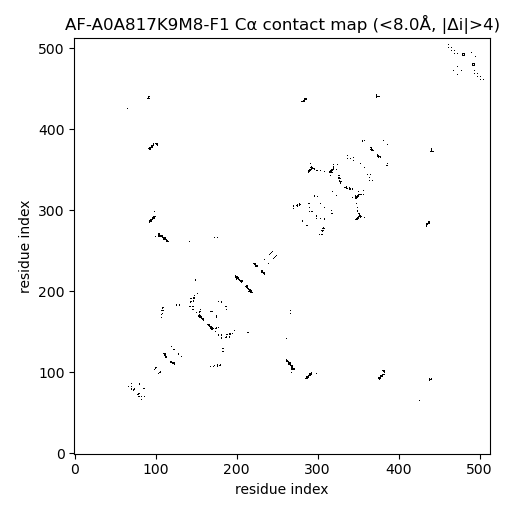7.883 -2.020 -5.065 1.00 89.75 379 ALA A CA 1
ATOM 2991 C C . ALA A 1 379 ? 7.149 -2.298 -3.745 1.00 89.75 379 ALA A C 1
ATOM 2993 O O . ALA A 1 379 ? 6.208 -3.092 -3.725 1.00 89.75 379 ALA A O 1
ATOM 2994 N N . VAL A 1 380 ? 7.562 -1.646 -2.658 1.00 90.12 380 VAL A N 1
ATOM 2995 C CA . VAL A 1 380 ? 6.883 -1.704 -1.355 1.00 90.12 380 VAL A CA 1
ATOM 2996 C C . VAL A 1 380 ? 6.433 -0.294 -0.990 1.00 90.12 380 VAL A C 1
ATOM 2998 O O . VAL A 1 380 ? 7.215 0.646 -1.129 1.00 90.12 380 VAL A O 1
ATOM 3001 N N . ILE A 1 381 ? 5.180 -0.149 -0.564 1.00 87.81 381 ILE A N 1
ATOM 3002 C CA . ILE A 1 381 ? 4.557 1.120 -0.178 1.00 87.81 381 ILE A CA 1
ATOM 3003 C C . ILE A 1 381 ? 3.989 0.951 1.233 1.00 87.81 381 ILE A C 1
ATOM 3005 O O . ILE A 1 381 ? 3.190 0.044 1.466 1.00 87.81 381 ILE A O 1
ATOM 3009 N N . GLY A 1 382 ? 4.415 1.809 2.157 1.00 81.19 382 GLY A N 1
ATOM 3010 C CA . GLY A 1 382 ? 4.043 1.764 3.567 1.00 81.19 382 GLY A CA 1
ATOM 3011 C C . GLY A 1 382 ? 4.321 3.102 4.256 1.00 81.19 382 GLY A C 1
ATOM 3012 O O . GLY A 1 382 ? 5.143 3.888 3.778 1.00 81.19 382 GLY A O 1
ATOM 3013 N N . ASP A 1 383 ? 3.605 3.354 5.350 1.00 69.62 383 ASP A N 1
ATOM 3014 C CA . ASP A 1 383 ? 3.632 4.597 6.144 1.00 69.62 383 ASP A CA 1
ATOM 3015 C C . ASP A 1 383 ? 4.309 4.376 7.517 1.00 69.62 383 ASP A C 1
ATOM 3017 O O . ASP A 1 383 ? 4.572 5.321 8.258 1.00 69.62 383 ASP A O 1
ATOM 3021 N N . GLU A 1 384 ? 4.615 3.124 7.887 1.00 54.88 384 GLU A N 1
ATOM 3022 C CA . GLU A 1 384 ? 5.037 2.778 9.244 1.00 54.88 384 GLU A CA 1
ATOM 3023 C C . GLU A 1 384 ? 6.551 2.584 9.405 1.00 54.88 384 GLU A C 1
ATOM 3025 O O . GLU A 1 384 ? 7.277 2.113 8.527 1.00 54.88 384 GLU A O 1
ATOM 3030 N N . THR A 1 385 ? 7.026 2.826 10.629 1.00 49.25 385 THR A N 1
ATOM 3031 C CA . THR A 1 385 ? 8.366 2.430 11.100 1.00 49.25 385 THR A CA 1
ATOM 3032 C C . THR A 1 385 ? 8.629 0.922 10.973 1.00 49.25 385 THR A C 1
ATOM 3034 O O . THR A 1 385 ? 9.786 0.507 10.918 1.00 49.25 385 THR A O 1
ATOM 3037 N N . ASN A 1 386 ? 7.569 0.115 10.871 1.00 45.31 386 ASN A N 1
ATOM 3038 C CA . ASN A 1 386 ? 7.595 -1.329 10.640 1.00 45.31 386 ASN A CA 1
ATOM 3039 C C . ASN A 1 386 ? 8.025 -1.739 9.216 1.00 45.31 386 ASN A C 1
ATOM 3041 O O . ASN A 1 386 ? 8.350 -2.906 9.001 1.00 45.31 386 ASN A O 1
ATOM 3045 N N . ASP A 1 387 ? 8.040 -0.817 8.245 1.00 49.38 387 ASP A N 1
ATOM 3046 C CA . ASP A 1 387 ? 8.376 -1.109 6.840 1.00 49.38 387 ASP A CA 1
ATOM 3047 C C . ASP A 1 387 ? 9.873 -0.951 6.510 1.00 49.38 387 ASP A C 1
ATOM 3049 O O . ASP A 1 387 ? 10.316 -1.233 5.393 1.00 49.38 387 ASP A O 1
ATOM 3053 N N . GLY A 1 388 ? 10.679 -0.514 7.482 1.00 36.56 388 GLY A N 1
ATOM 3054 C CA . GLY A 1 388 ? 12.105 -0.259 7.310 1.00 36.56 388 GLY A CA 1
ATOM 3055 C C . GLY A 1 388 ? 13.016 -1.336 7.912 1.00 36.56 388 GLY A C 1
ATOM 3056 O O . GLY A 1 388 ? 13.267 -1.296 9.117 1.00 36.56 388 GLY A O 1
ATOM 3057 N N . PRO A 1 389 ? 13.663 -2.207 7.111 1.00 32.78 389 PRO A N 1
ATOM 3058 C CA . PRO A 1 389 ? 14.936 -2.786 7.520 1.00 32.78 389 PRO A CA 1
ATOM 3059 C C . PRO A 1 389 ? 15.973 -1.653 7.557 1.00 32.78 389 PRO A C 1
ATOM 3061 O O . PRO A 1 389 ? 16.423 -1.158 6.524 1.00 32.78 389 PRO A O 1
ATOM 3064 N N . GLY A 1 390 ? 16.299 -1.182 8.759 1.00 30.73 390 GLY A N 1
ATOM 3065 C CA . GLY A 1 390 ? 17.164 -0.019 8.937 1.00 30.73 390 GLY A CA 1
ATOM 3066 C C . GLY A 1 390 ? 18.620 -0.232 8.495 1.00 30.73 390 GLY A C 1
ATOM 3067 O O . GLY A 1 390 ? 19.168 -1.323 8.642 1.00 30.73 390 GLY A O 1
ATOM 3068 N N . ARG A 1 391 ? 19.246 0.893 8.105 1.00 27.98 391 ARG A N 1
ATOM 3069 C CA . ARG A 1 391 ? 20.690 1.202 7.937 1.00 27.98 391 ARG A CA 1
ATOM 3070 C C . ARG A 1 391 ? 21.231 1.385 6.504 1.00 27.98 391 ARG A C 1
ATOM 3072 O O . ARG A 1 391 ? 21.089 0.533 5.638 1.00 27.98 391 ARG A O 1
ATOM 3079 N N . TYR A 1 392 ? 22.012 2.472 6.387 1.00 32.34 392 TYR A N 1
ATOM 3080 C CA . TYR A 1 392 ? 22.935 2.866 5.307 1.00 32.34 392 TYR A CA 1
ATOM 3081 C C . TYR A 1 392 ? 22.283 3.225 3.945 1.00 32.34 392 TYR A C 1
ATOM 3083 O O . TYR A 1 392 ? 21.173 2.819 3.636 1.00 32.34 392 TYR A O 1
ATOM 3091 N N . VAL A 1 393 ? 22.870 4.089 3.104 1.00 32.84 393 VAL A N 1
ATOM 3092 C CA . VAL A 1 393 ? 24.304 4.365 2.892 1.00 32.84 393 VAL A CA 1
ATOM 3093 C C . VAL A 1 393 ? 24.584 5.872 2.690 1.00 32.84 393 VAL A C 1
ATOM 3095 O O . VAL A 1 393 ? 24.239 6.437 1.657 1.00 32.84 393 VAL A O 1
ATOM 3098 N N . TYR A 1 394 ? 25.305 6.507 3.628 1.00 42.03 394 TYR A N 1
ATOM 3099 C CA . TYR A 1 394 ? 25.884 7.869 3.489 1.00 42.03 394 TYR A CA 1
ATOM 3100 C C . TYR A 1 394 ? 27.183 7.874 2.636 1.00 42.03 394 TYR A C 1
ATOM 3102 O O . TYR A 1 394 ? 27.883 8.871 2.511 1.00 42.03 394 TYR A O 1
ATOM 3110 N N . GLU A 1 395 ? 27.521 6.727 2.045 1.00 37.12 395 GLU A N 1
ATOM 3111 C CA . GLU A 1 395 ? 28.802 6.424 1.393 1.00 37.12 395 GLU A CA 1
ATOM 3112 C C . GLU A 1 395 ? 28.734 6.395 -0.151 1.00 37.12 395 GLU A C 1
ATOM 3114 O O . GLU A 1 395 ? 29.767 6.431 -0.820 1.00 37.12 395 GLU A O 1
ATOM 3119 N N . SER A 1 396 ? 27.532 6.370 -0.743 1.00 33.12 396 SER A N 1
ATOM 3120 C CA . SER A 1 396 ? 27.341 6.343 -2.205 1.00 33.12 396 SER A CA 1
ATOM 3121 C C . SER A 1 396 ? 27.574 7.707 -2.861 1.00 33.12 396 SER A C 1
ATOM 3123 O O . SER A 1 396 ? 27.897 7.777 -4.043 1.00 33.12 396 SER A O 1
ATOM 3125 N N . VAL A 1 397 ? 27.435 8.793 -2.095 1.00 40.62 397 VAL A N 1
ATOM 3126 C CA . VAL A 1 397 ? 27.612 10.171 -2.579 1.00 40.62 397 VAL A CA 1
ATOM 3127 C C . VAL A 1 397 ? 29.100 10.548 -2.634 1.00 40.62 397 VAL A C 1
ATOM 3129 O O . VAL A 1 397 ? 29.555 11.119 -3.624 1.00 40.62 397 VAL A O 1
ATOM 3132 N N . ALA A 1 398 ? 29.886 10.157 -1.624 1.00 37.78 398 ALA A N 1
ATOM 3133 C CA . ALA A 1 398 ? 31.299 10.530 -1.506 1.00 37.78 398 ALA A CA 1
ATOM 3134 C C . ALA A 1 398 ? 32.193 9.914 -2.603 1.00 37.78 398 ALA A C 1
ATOM 3136 O O . ALA A 1 398 ? 32.991 10.619 -3.220 1.00 37.78 398 ALA A O 1
ATOM 3137 N N . LYS A 1 399 ? 32.025 8.618 -2.908 1.00 36.38 399 LYS A N 1
ATOM 3138 C CA . LYS A 1 399 ? 32.843 7.919 -3.922 1.00 36.38 399 LYS A CA 1
ATOM 3139 C C . LYS A 1 399 ? 32.488 8.298 -5.370 1.00 36.38 399 LYS A C 1
ATOM 3141 O O . LYS A 1 399 ? 33.332 8.161 -6.250 1.00 36.38 399 LYS A O 1
ATOM 3146 N N . PHE A 1 400 ? 31.282 8.817 -5.625 1.00 38.94 400 PHE A N 1
ATOM 3147 C CA . PHE A 1 400 ? 30.872 9.280 -6.960 1.00 38.94 400 PHE A CA 1
ATOM 3148 C C . PHE A 1 400 ? 31.355 10.710 -7.259 1.00 38.94 400 PHE A C 1
ATOM 3150 O O . PHE A 1 400 ? 31.831 10.985 -8.358 1.00 38.94 400 PHE A O 1
ATOM 3157 N N . LEU A 1 401 ? 31.309 11.615 -6.272 1.00 39.50 401 LEU A N 1
ATOM 3158 C CA . LEU A 1 401 ? 31.786 12.998 -6.421 1.00 39.50 401 LEU A CA 1
ATOM 3159 C C . LEU A 1 401 ? 33.304 13.099 -6.643 1.00 39.50 401 LEU A C 1
ATOM 3161 O O . LEU A 1 401 ? 33.752 13.962 -7.397 1.00 39.50 401 LEU A O 1
ATOM 3165 N N . GLN A 1 402 ? 34.096 12.207 -6.042 1.00 36.31 402 GLN A N 1
ATOM 3166 C CA . GLN A 1 402 ? 35.560 12.304 -6.073 1.00 36.31 402 GLN A CA 1
ATOM 3167 C C . GLN A 1 402 ? 36.197 11.858 -7.406 1.00 36.31 402 GLN A C 1
ATOM 3169 O O . GLN A 1 402 ? 37.261 12.356 -7.764 1.00 36.31 402 GLN A O 1
ATOM 3174 N N . PHE A 1 403 ? 35.550 10.973 -8.176 1.00 35.25 403 PHE A N 1
ATOM 3175 C CA . PHE A 1 403 ? 36.056 10.531 -9.488 1.00 35.25 403 PHE A CA 1
ATOM 3176 C C . PHE A 1 403 ? 35.600 11.439 -10.647 1.00 35.25 403 PHE A C 1
ATOM 3178 O O . PHE A 1 403 ? 36.246 11.514 -11.691 1.00 35.25 403 PHE A O 1
ATOM 3185 N N . GLN A 1 404 ? 34.489 12.159 -10.466 1.00 35.91 404 GLN A N 1
ATOM 3186 C CA . GLN A 1 404 ? 33.824 12.893 -11.544 1.00 35.91 404 GLN A CA 1
ATOM 3187 C C . GLN A 1 404 ? 34.356 14.328 -11.743 1.00 35.91 404 GLN A C 1
ATOM 3189 O O . GLN A 1 404 ? 34.134 14.909 -12.806 1.00 35.91 404 GLN A O 1
ATOM 3194 N N . LEU A 1 405 ? 35.041 14.921 -10.755 1.00 40.53 405 LEU A N 1
ATOM 3195 C CA . LEU A 1 405 ? 35.314 16.369 -10.746 1.00 40.53 405 LEU A CA 1
ATOM 3196 C C . LEU A 1 405 ? 36.610 16.816 -11.453 1.00 40.53 405 LEU A C 1
ATOM 3198 O O . LEU A 1 405 ? 36.706 17.977 -11.835 1.00 40.53 405 LEU A O 1
ATOM 3202 N N . ILE A 1 406 ? 37.592 15.931 -11.662 1.00 38.44 406 ILE A N 1
ATOM 3203 C CA . ILE A 1 406 ? 38.918 16.328 -12.189 1.00 38.44 406 ILE A CA 1
ATOM 3204 C C . ILE A 1 406 ? 38.972 16.316 -13.727 1.00 38.44 406 ILE A C 1
ATOM 3206 O O . ILE A 1 406 ? 39.573 17.199 -14.331 1.00 38.44 406 ILE A O 1
ATOM 3210 N N . VAL A 1 407 ? 38.301 15.366 -14.388 1.00 37.16 407 VAL A N 1
ATOM 3211 C CA . VAL A 1 407 ? 38.347 15.234 -15.862 1.00 37.16 407 VAL A CA 1
ATOM 3212 C C . VAL A 1 407 ? 37.325 16.139 -16.567 1.00 37.16 407 VAL A C 1
ATOM 3214 O O . VAL A 1 407 ? 37.554 16.589 -17.688 1.00 37.16 407 VAL A O 1
ATOM 3217 N N . ASN A 1 408 ? 36.193 16.444 -15.923 1.00 40.91 408 ASN A N 1
ATOM 3218 C CA . ASN A 1 408 ? 35.092 17.146 -16.590 1.00 40.91 408 ASN A CA 1
ATOM 3219 C C . ASN A 1 408 ? 35.292 18.666 -16.715 1.00 40.91 408 ASN A C 1
ATOM 3221 O O . ASN A 1 408 ? 34.793 19.245 -17.676 1.00 40.91 408 ASN A O 1
ATOM 3225 N N . ILE A 1 409 ? 36.036 19.316 -15.812 1.00 45.75 409 ILE A N 1
ATOM 3226 C CA . ILE A 1 409 ? 36.192 20.785 -15.821 1.00 45.75 409 ILE A CA 1
ATOM 3227 C C . ILE A 1 409 ? 36.974 21.277 -17.057 1.00 45.75 409 ILE A C 1
ATOM 3229 O O . ILE A 1 409 ? 36.636 22.319 -17.613 1.00 45.75 409 ILE A O 1
ATOM 3233 N N . ALA A 1 410 ? 37.936 20.496 -17.563 1.00 39.16 410 ALA A N 1
ATOM 3234 C CA . ALA A 1 410 ? 38.719 20.853 -18.752 1.00 39.16 410 ALA A CA 1
ATOM 3235 C C . ALA A 1 410 ? 37.946 20.721 -20.084 1.00 39.16 410 ALA A C 1
ATOM 3237 O O . ALA A 1 410 ? 38.233 21.439 -21.038 1.00 39.16 410 ALA A O 1
ATOM 3238 N N . VAL A 1 411 ? 36.958 19.820 -20.167 1.00 43.44 411 VAL A N 1
ATOM 3239 C CA . VAL A 1 411 ? 36.206 19.543 -21.413 1.00 43.44 411 VAL A CA 1
ATOM 3240 C C . VAL A 1 411 ? 34.892 20.335 -21.488 1.00 43.44 411 VAL A C 1
ATOM 3242 O O . VAL A 1 411 ? 34.394 20.624 -22.581 1.00 43.44 411 VAL A O 1
ATOM 3245 N N . LEU A 1 412 ? 34.326 20.731 -20.340 1.00 46.44 412 LEU A N 1
ATOM 3246 C CA . LEU A 1 412 ? 33.042 21.435 -20.296 1.00 46.44 412 LEU A CA 1
ATOM 3247 C C . LEU A 1 412 ? 33.097 22.795 -21.008 1.00 46.44 412 LEU A C 1
ATOM 3249 O O . LEU A 1 412 ? 32.188 23.112 -21.774 1.00 46.44 412 LEU A O 1
ATOM 3253 N N . PHE A 1 413 ? 34.162 23.574 -20.794 1.00 43.47 413 PHE A N 1
ATOM 3254 C CA . PHE A 1 413 ? 34.202 24.982 -21.205 1.00 43.47 413 PHE A CA 1
ATOM 3255 C C . PHE A 1 413 ? 34.183 25.173 -22.731 1.00 43.47 413 PHE A C 1
ATOM 3257 O O . PHE A 1 413 ? 33.463 26.030 -23.237 1.00 43.47 413 PHE A O 1
ATOM 3264 N N . CYS A 1 414 ? 34.878 24.315 -23.485 1.00 41.44 414 CYS A N 1
ATOM 3265 C CA . CYS A 1 414 ? 34.920 24.392 -24.951 1.00 41.44 414 CYS A CA 1
ATOM 3266 C C . CYS A 1 414 ? 33.675 23.809 -25.648 1.00 41.44 414 CYS A C 1
ATOM 3268 O O . CYS A 1 414 ? 33.507 24.000 -26.852 1.00 41.44 414 CYS A O 1
ATOM 3270 N N . THR A 1 415 ? 32.798 23.099 -24.924 1.00 45.91 415 THR A N 1
ATOM 3271 C CA . THR A 1 415 ? 31.681 22.341 -25.529 1.00 45.91 415 THR A CA 1
ATOM 3272 C C . THR A 1 415 ? 30.289 22.817 -25.084 1.00 45.91 415 THR A C 1
ATOM 3274 O O . THR A 1 415 ? 29.279 22.376 -25.635 1.00 45.91 415 THR A O 1
ATOM 3277 N N . PHE A 1 416 ? 30.202 23.728 -24.109 1.00 48.09 416 PHE A N 1
ATOM 3278 C CA . PHE A 1 416 ? 28.938 24.109 -23.463 1.00 48.09 416 PHE A CA 1
ATOM 3279 C C . PHE A 1 416 ? 27.960 24.861 -24.386 1.00 48.09 416 PHE A C 1
ATOM 3281 O O . PHE A 1 416 ? 26.760 24.589 -24.379 1.00 48.09 416 PHE A O 1
ATOM 3288 N N . ILE A 1 417 ? 28.466 25.777 -25.220 1.00 46.12 417 ILE A N 1
ATOM 3289 C CA . ILE A 1 417 ? 27.636 26.750 -25.959 1.00 46.12 417 ILE A CA 1
ATOM 3290 C C . ILE A 1 417 ? 26.817 26.108 -27.097 1.00 46.12 417 ILE A C 1
ATOM 3292 O O . ILE A 1 417 ? 25.750 26.607 -27.442 1.00 46.12 417 ILE A O 1
ATOM 3296 N N . ARG A 1 418 ? 27.256 24.971 -27.659 1.00 35.50 418 ARG A N 1
ATOM 3297 C CA . ARG A 1 418 ? 26.617 24.358 -28.844 1.00 35.50 418 ARG A CA 1
ATOM 3298 C C . ARG A 1 418 ? 25.596 23.254 -28.523 1.00 35.50 418 ARG A C 1
ATOM 3300 O O . ARG A 1 418 ? 24.865 22.837 -29.412 1.00 35.50 418 ARG A O 1
ATOM 3307 N N . ILE A 1 419 ? 25.540 22.779 -27.274 1.00 47.41 419 ILE A N 1
ATOM 3308 C CA . ILE A 1 419 ? 24.704 21.630 -26.861 1.00 47.41 419 ILE A CA 1
ATOM 3309 C C . ILE A 1 419 ? 23.378 22.069 -26.212 1.00 47.41 419 ILE A C 1
ATOM 3311 O O . ILE A 1 419 ? 22.368 21.380 -26.357 1.00 47.41 419 ILE A O 1
ATOM 3315 N N . CYS A 1 420 ? 23.346 23.220 -25.532 1.00 46.78 420 CYS A N 1
ATOM 3316 C CA . CYS A 1 420 ? 22.186 23.642 -24.735 1.00 46.78 420 CYS A CA 1
ATOM 3317 C C . CYS A 1 420 ? 20.920 24.000 -25.537 1.00 46.78 420 CYS A C 1
ATOM 3319 O O . CYS A 1 420 ? 19.850 24.030 -24.944 1.00 46.78 420 CYS A O 1
ATOM 3321 N N . ILE A 1 421 ? 21.015 24.242 -26.850 1.00 44.31 421 ILE A N 1
ATOM 3322 C CA . ILE A 1 421 ? 19.853 24.585 -27.697 1.00 44.31 421 ILE A CA 1
ATOM 3323 C C . ILE A 1 421 ? 19.236 23.342 -28.366 1.00 44.31 421 ILE A C 1
ATOM 3325 O O . ILE A 1 421 ? 18.032 23.309 -28.598 1.00 44.31 421 ILE A O 1
ATOM 3329 N N . VAL A 1 422 ? 20.030 22.304 -28.654 1.00 45.50 422 VAL A N 1
ATOM 3330 C CA . VAL A 1 422 ? 19.592 21.180 -29.508 1.00 45.50 422 VAL A CA 1
ATOM 3331 C C . VAL A 1 422 ? 18.918 20.062 -28.702 1.00 45.50 422 VAL A C 1
ATOM 3333 O O . VAL A 1 422 ? 17.855 19.588 -29.076 1.00 45.50 422 VAL A O 1
ATOM 3336 N N . GLN A 1 423 ? 19.468 19.679 -27.544 1.00 42.09 423 GLN A N 1
ATOM 3337 C CA . GLN A 1 423 ? 19.029 18.468 -26.824 1.00 42.09 423 GLN A CA 1
ATOM 3338 C C . GLN A 1 423 ? 17.679 18.561 -26.086 1.00 42.09 423 GLN A C 1
ATOM 3340 O O . GLN A 1 423 ? 17.221 17.564 -25.527 1.00 42.09 423 GLN A O 1
ATOM 3345 N N . GLN A 1 424 ? 17.043 19.734 -26.043 1.00 38.09 424 GLN A N 1
ATOM 3346 C CA . GLN A 1 424 ? 15.805 19.948 -25.281 1.00 38.09 424 GLN A CA 1
ATOM 3347 C C . GLN A 1 424 ? 14.532 19.555 -26.063 1.00 38.09 424 GLN A C 1
ATOM 3349 O O . GLN A 1 424 ? 13.457 19.455 -25.477 1.00 38.09 424 GLN A O 1
ATOM 3354 N N . SER A 1 425 ? 14.669 19.270 -27.361 1.00 41.84 425 SER A N 1
ATOM 3355 C CA . SER A 1 425 ? 13.617 18.828 -28.292 1.00 41.84 425 SER A CA 1
ATOM 3356 C C . SER A 1 425 ? 13.109 17.396 -28.042 1.00 41.84 425 SER A C 1
ATOM 3358 O O . SER A 1 425 ? 11.939 17.101 -28.295 1.00 41.84 425 SER A O 1
ATOM 3360 N N . LEU A 1 426 ? 13.970 16.498 -27.542 1.00 41.72 426 LEU A N 1
ATOM 3361 C CA . LEU A 1 426 ? 13.679 15.059 -27.451 1.00 41.72 426 LEU A CA 1
ATOM 3362 C C . LEU A 1 426 ? 12.900 14.638 -26.192 1.00 41.72 426 LEU A C 1
ATOM 3364 O O . LEU A 1 426 ? 12.315 13.553 -26.171 1.00 41.72 426 LEU A O 1
ATOM 3368 N N . LEU A 1 427 ? 12.851 15.467 -25.141 1.00 43.66 427 LEU A N 1
ATOM 3369 C CA . LEU A 1 427 ? 12.089 15.160 -23.923 1.00 43.66 427 LEU A CA 1
ATOM 3370 C C . LEU A 1 427 ? 10.593 15.454 -24.107 1.00 43.66 427 LEU A C 1
ATOM 3372 O O . LEU A 1 427 ? 10.061 16.461 -23.641 1.00 43.66 427 LEU A O 1
ATOM 3376 N N . ARG A 1 428 ? 9.897 14.533 -24.778 1.00 42.59 428 ARG A N 1
ATOM 3377 C CA . ARG A 1 428 ? 8.436 14.575 -24.927 1.00 42.59 428 ARG A CA 1
ATOM 3378 C C . ARG A 1 428 ? 7.726 14.271 -23.601 1.00 42.59 428 ARG A C 1
ATOM 3380 O O . ARG A 1 428 ? 8.186 13.465 -22.793 1.00 42.59 428 ARG A O 1
ATOM 3387 N N . VAL A 1 429 ? 6.565 14.897 -23.403 1.00 48.22 429 VAL A N 1
ATOM 3388 C CA . VAL A 1 429 ? 5.663 14.629 -22.270 1.00 48.22 429 VAL A CA 1
ATOM 3389 C C . VAL A 1 429 ? 5.245 13.144 -22.284 1.00 48.22 429 VAL A C 1
ATOM 3391 O O . VAL A 1 429 ? 4.943 12.624 -23.363 1.00 48.22 429 VAL A O 1
ATOM 3394 N N . PRO A 1 430 ? 5.224 12.440 -21.132 1.00 53.22 430 PRO A N 1
ATOM 3395 C CA . PRO A 1 430 ? 4.772 11.050 -21.077 1.00 53.22 430 PRO A CA 1
ATOM 3396 C C . PRO A 1 430 ? 3.320 10.924 -21.556 1.00 53.22 430 PRO A C 1
ATOM 3398 O O . PRO A 1 430 ? 2.454 11.686 -21.130 1.00 53.22 430 PRO A O 1
ATOM 3401 N N . ARG A 1 431 ? 3.068 9.954 -22.441 1.00 46.16 431 ARG A N 1
ATOM 3402 C CA . ARG A 1 431 ? 1.735 9.614 -22.961 1.00 46.16 431 ARG A CA 1
ATOM 3403 C C . ARG A 1 431 ? 1.094 8.517 -22.117 1.00 46.16 431 ARG A C 1
ATOM 3405 O O . ARG A 1 431 ? 1.788 7.592 -21.700 1.00 46.16 431 ARG A O 1
ATOM 3412 N N . GLU A 1 432 ? -0.226 8.563 -21.950 1.00 51.09 432 GLU A N 1
ATOM 3413 C CA . GLU A 1 432 ? -0.981 7.535 -21.210 1.00 51.09 432 GLU A CA 1
ATOM 3414 C C . GLU A 1 432 ? -0.865 6.134 -21.838 1.00 51.09 432 GLU A C 1
ATOM 3416 O O . GLU A 1 432 ? -0.912 5.132 -21.132 1.00 51.09 432 GLU A O 1
ATOM 3421 N N . GLU A 1 433 ? -0.565 6.054 -23.140 1.00 49.22 433 GLU A N 1
ATOM 3422 C CA . GLU A 1 433 ? -0.185 4.824 -23.858 1.00 49.22 433 GLU A CA 1
ATOM 3423 C C . GLU A 1 433 ? 0.967 4.041 -23.195 1.00 49.22 433 GLU A C 1
ATOM 3425 O O . GLU A 1 433 ? 1.127 2.845 -23.431 1.00 49.22 433 GLU A O 1
ATOM 3430 N N . LEU A 1 434 ? 1.805 4.689 -22.377 1.00 51.78 434 LEU A N 1
ATOM 3431 C CA . LEU A 1 434 ? 2.865 4.012 -21.626 1.00 51.78 434 LEU A CA 1
ATOM 3432 C C . LEU A 1 434 ? 2.306 3.104 -20.519 1.00 51.78 434 LEU A C 1
ATOM 3434 O O . LEU A 1 434 ? 2.958 2.124 -20.166 1.00 51.78 434 LEU A O 1
ATOM 3438 N N . LEU A 1 435 ? 1.106 3.395 -20.006 1.00 54.00 435 LEU A N 1
ATOM 3439 C CA . LEU A 1 435 ? 0.424 2.600 -18.981 1.00 54.00 435 LEU A CA 1
ATOM 3440 C C . LEU A 1 435 ? -0.302 1.376 -19.557 1.00 54.00 435 LEU A C 1
ATOM 3442 O O . LEU A 1 435 ? -0.650 0.481 -18.800 1.00 54.00 435 LEU A O 1
ATOM 3446 N N . THR A 1 436 ? -0.511 1.292 -20.876 1.00 51.25 436 THR A N 1
ATOM 3447 C CA . THR A 1 436 ? -1.140 0.117 -21.516 1.00 51.25 436 THR A CA 1
ATOM 3448 C C . THR A 1 436 ? -0.131 -0.975 -21.885 1.00 51.25 436 THR A C 1
ATOM 3450 O O . THR A 1 436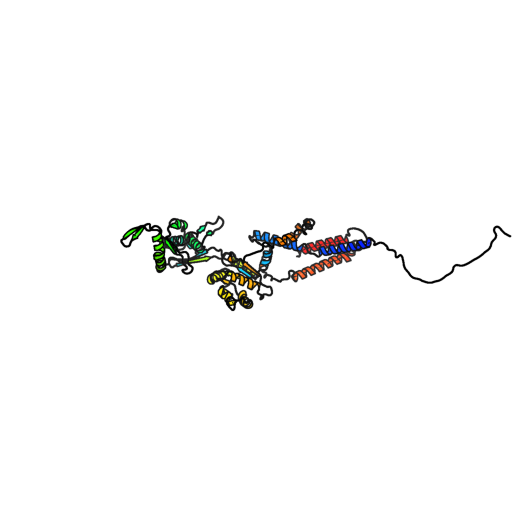 ? -0.506 -2.068 -22.314 1.00 51.25 436 THR A O 1
ATOM 3453 N N . ARG A 1 437 ? 1.172 -0.705 -21.723 1.00 61.16 437 ARG A N 1
ATOM 3454 C CA . ARG A 1 437 ? 2.251 -1.661 -21.991 1.00 61.16 437 ARG A CA 1
ATOM 3455 C C . ARG A 1 437 ? 2.610 -2.432 -20.726 1.00 61.16 437 ARG A C 1
ATOM 3457 O O . ARG A 1 437 ? 2.779 -1.846 -19.661 1.00 61.16 437 ARG A O 1
ATOM 3464 N N . LYS A 1 438 ? 2.813 -3.744 -20.874 1.00 61.12 438 LYS A N 1
ATOM 3465 C CA . LYS A 1 438 ? 3.344 -4.599 -19.801 1.00 61.12 438 LYS A CA 1
ATOM 3466 C C . LYS A 1 438 ? 4.732 -4.107 -19.353 1.00 61.12 438 LYS A C 1
ATOM 3468 O O . LYS A 1 438 ? 5.502 -3.663 -20.211 1.00 61.12 438 LYS A O 1
ATOM 3473 N N . PRO A 1 439 ? 5.083 -4.214 -18.056 1.00 59.38 439 PRO A N 1
ATOM 3474 C CA . PRO A 1 439 ? 6.405 -3.843 -17.561 1.00 59.38 439 PRO A CA 1
ATOM 3475 C C . PRO A 1 439 ? 7.499 -4.676 -18.238 1.00 59.38 439 PRO A C 1
ATOM 3477 O O . PRO A 1 439 ? 7.309 -5.856 -18.544 1.00 59.38 439 PRO A O 1
ATOM 3480 N N . TYR A 1 440 ? 8.666 -4.067 -18.449 1.00 59.81 440 TYR A N 1
ATOM 3481 C CA . TYR A 1 440 ? 9.846 -4.810 -18.881 1.00 59.81 440 TYR A CA 1
ATOM 3482 C C . TYR A 1 440 ? 10.432 -5.623 -17.716 1.00 59.81 440 TYR A C 1
ATOM 3484 O O . TYR A 1 440 ? 10.300 -5.250 -16.553 1.00 59.81 440 TYR A O 1
ATOM 3492 N N . GLY A 1 441 ? 11.099 -6.732 -18.041 1.00 55.91 441 GLY A N 1
ATOM 3493 C CA . GLY A 1 441 ? 11.823 -7.550 -17.063 1.00 55.91 441 GLY A CA 1
ATOM 3494 C C . GLY A 1 441 ? 13.113 -6.909 -16.542 1.00 55.91 441 GLY A C 1
ATOM 3495 O O . GLY A 1 441 ? 13.470 -5.800 -16.926 1.00 55.91 441 GLY A O 1
ATOM 3496 N N . ARG A 1 442 ? 13.886 -7.664 -15.748 1.00 55.38 442 ARG A N 1
ATOM 3497 C CA . ARG A 1 442 ? 15.242 -7.265 -15.317 1.00 55.38 442 ARG A CA 1
ATOM 3498 C C . ARG A 1 442 ? 16.299 -7.333 -16.427 1.00 55.38 442 ARG A C 1
ATOM 3500 O O . ARG A 1 442 ? 17.351 -6.721 -16.293 1.00 55.38 442 ARG A O 1
ATOM 3507 N N . THR A 1 443 ? 16.063 -8.116 -17.483 1.00 56.34 443 THR A N 1
ATOM 3508 C CA . THR A 1 443 ? 17.062 -8.448 -18.523 1.00 56.34 443 THR A CA 1
ATOM 3509 C C . THR A 1 443 ? 16.694 -8.098 -19.986 1.00 56.34 443 THR A C 1
ATOM 3511 O O . THR A 1 443 ? 17.220 -8.749 -20.894 1.00 56.34 443 THR A O 1
ATOM 3514 N N . PRO A 1 444 ? 15.819 -7.115 -20.301 1.00 57.53 444 PRO A N 1
ATOM 3515 C CA . PRO A 1 444 ? 15.594 -6.709 -21.687 1.00 57.53 444 PRO A CA 1
ATOM 3516 C C . PRO A 1 444 ? 16.881 -6.097 -22.275 1.00 57.53 444 PRO A C 1
ATOM 3518 O O . PRO A 1 444 ? 17.574 -5.343 -21.588 1.00 57.53 444 PRO A O 1
ATOM 3521 N N . PRO A 1 445 ? 17.215 -6.358 -23.550 1.00 59.69 445 PRO A N 1
ATOM 3522 C CA . PRO A 1 445 ? 18.289 -5.631 -24.209 1.00 59.69 445 PRO A CA 1
ATOM 3523 C C . PRO A 1 445 ? 17.871 -4.167 -24.404 1.00 59.69 445 PRO A C 1
ATOM 3525 O O . PRO A 1 445 ? 16.792 -3.895 -24.931 1.00 59.69 445 PRO A O 1
ATOM 3528 N N . LEU A 1 446 ? 18.750 -3.230 -24.030 1.00 61.19 446 LEU A N 1
ATOM 3529 C CA . LEU A 1 446 ? 18.518 -1.784 -24.174 1.00 61.19 446 LEU A CA 1
ATOM 3530 C C . LEU A 1 446 ? 18.229 -1.376 -25.632 1.00 61.19 446 LEU A C 1
ATOM 3532 O O . LEU A 1 446 ? 17.459 -0.455 -25.884 1.00 61.19 446 LEU A O 1
ATOM 3536 N N . ILE A 1 447 ? 18.820 -2.092 -26.595 1.00 62.56 447 ILE A N 1
ATOM 3537 C CA . ILE A 1 447 ? 18.565 -1.928 -28.029 1.00 62.56 447 ILE A CA 1
ATOM 3538 C C . ILE A 1 447 ? 17.619 -3.044 -28.485 1.00 62.56 447 ILE A C 1
ATOM 3540 O O . ILE A 1 447 ? 17.984 -4.221 -28.515 1.00 62.56 447 ILE A O 1
ATOM 3544 N N . SER A 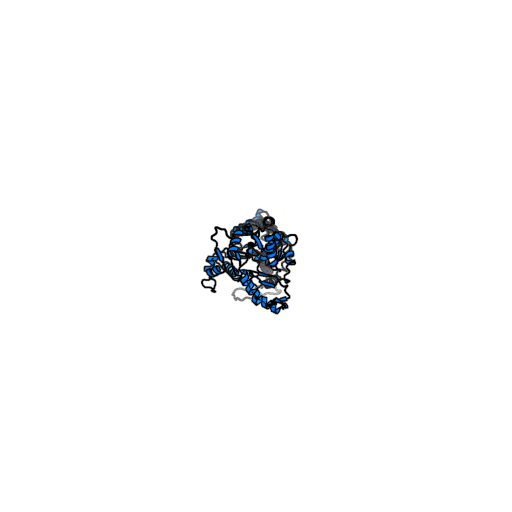1 448 ? 16.393 -2.675 -28.860 1.00 62.31 448 SER A N 1
ATOM 3545 C CA . SER A 1 448 ? 15.402 -3.619 -29.392 1.00 62.31 448 SER A CA 1
ATOM 3546 C C . SER A 1 448 ? 15.725 -4.045 -30.832 1.00 62.31 448 SER A C 1
ATOM 3548 O O . SER A 1 448 ? 16.451 -3.360 -31.552 1.00 62.31 448 SER A O 1
ATOM 3550 N N . ARG A 1 449 ? 15.133 -5.151 -31.310 1.00 70.69 449 ARG A N 1
ATOM 3551 C CA . ARG A 1 449 ? 15.293 -5.596 -32.712 1.00 70.69 449 ARG A CA 1
ATOM 3552 C C . ARG A 1 449 ? 14.816 -4.542 -33.720 1.00 70.69 449 ARG A C 1
ATOM 3554 O O . ARG A 1 449 ? 15.450 -4.362 -34.755 1.00 70.69 449 ARG A O 1
ATOM 3561 N N . THR A 1 450 ? 13.742 -3.818 -33.403 1.00 68.31 450 THR A N 1
ATOM 3562 C CA . THR A 1 450 ? 13.229 -2.711 -34.227 1.00 68.31 450 THR A CA 1
ATOM 3563 C C . THR A 1 450 ? 14.194 -1.527 -34.226 1.00 68.31 450 THR A C 1
ATOM 3565 O O . THR A 1 450 ? 14.500 -0.990 -35.285 1.00 68.31 450 THR A O 1
ATOM 3568 N N . MET A 1 451 ? 14.746 -1.170 -33.062 1.00 62.19 451 MET A N 1
ATOM 3569 C CA . MET A 1 451 ? 15.761 -0.119 -32.950 1.00 62.19 451 MET A CA 1
ATOM 3570 C C . MET A 1 451 ? 17.027 -0.481 -33.738 1.00 62.19 451 MET A C 1
ATOM 3572 O O . MET A 1 451 ? 17.534 0.349 -34.481 1.00 62.19 451 MET A O 1
ATOM 3576 N N . MET A 1 452 ? 17.486 -1.735 -33.659 1.00 63.53 452 MET A N 1
ATOM 3577 C CA . MET A 1 452 ? 18.617 -2.238 -34.446 1.00 63.53 452 MET A CA 1
ATOM 3578 C C . MET A 1 452 ? 18.345 -2.172 -35.958 1.00 63.53 452 MET A C 1
ATOM 3580 O O . MET A 1 452 ? 19.204 -1.721 -36.710 1.00 63.53 452 MET A O 1
ATOM 3584 N N . LYS A 1 453 ? 17.142 -2.561 -36.412 1.00 70.44 453 LYS A N 1
ATOM 3585 C CA . LYS A 1 453 ? 16.734 -2.436 -37.823 1.00 70.44 453 LYS A CA 1
ATOM 3586 C C . LYS A 1 453 ? 16.790 -0.979 -38.294 1.00 70.44 453 LYS A C 1
ATOM 3588 O O . LYS A 1 453 ? 17.311 -0.723 -39.376 1.00 70.44 453 LYS A O 1
ATOM 3593 N N . ASN A 1 454 ? 16.292 -0.045 -37.484 1.00 67.25 454 ASN A N 1
ATOM 3594 C CA . ASN A 1 454 ? 16.321 1.380 -37.810 1.00 67.25 454 ASN A CA 1
ATOM 3595 C C . ASN A 1 454 ? 17.766 1.904 -37.851 1.00 67.25 454 ASN A C 1
ATOM 3597 O O . ASN A 1 454 ? 18.149 2.496 -38.853 1.00 67.25 454 ASN A O 1
ATOM 3601 N N . ILE A 1 455 ? 18.588 1.618 -36.831 1.00 67.44 455 ILE A N 1
ATOM 3602 C CA . ILE A 1 455 ? 20.012 1.998 -36.796 1.00 67.44 455 ILE A CA 1
ATOM 3603 C C . ILE A 1 455 ? 20.723 1.519 -38.068 1.00 67.44 455 ILE A C 1
ATOM 3605 O O . ILE A 1 455 ? 21.286 2.334 -38.790 1.00 67.44 455 ILE A O 1
ATOM 3609 N N . ILE A 1 456 ? 20.635 0.224 -38.391 1.00 71.06 456 ILE A N 1
ATOM 3610 C CA . ILE A 1 456 ? 21.287 -0.352 -39.576 1.00 71.06 456 ILE A CA 1
ATOM 3611 C C . ILE A 1 456 ? 20.763 0.296 -40.866 1.00 71.06 456 ILE A C 1
ATOM 3613 O O . ILE A 1 456 ? 21.562 0.664 -41.724 1.00 71.06 456 ILE A O 1
ATOM 3617 N N . GLY A 1 457 ? 19.446 0.484 -41.003 1.00 71.56 457 GLY A N 1
ATOM 3618 C CA . GLY A 1 457 ? 18.843 1.111 -42.183 1.00 71.56 457 GLY A CA 1
ATOM 3619 C C . GLY A 1 457 ? 19.316 2.551 -42.404 1.00 71.56 457 GLY A C 1
ATOM 3620 O O . GLY A 1 457 ? 19.762 2.891 -43.500 1.00 71.56 457 GLY A O 1
ATOM 3621 N N . HIS A 1 458 ? 19.291 3.379 -41.355 1.00 67.88 458 HIS A N 1
ATOM 3622 C CA . HIS A 1 458 ? 19.778 4.756 -41.420 1.00 67.88 458 HIS A CA 1
ATOM 3623 C C . HIS A 1 458 ? 21.295 4.815 -41.656 1.00 67.88 458 HIS A C 1
ATOM 3625 O O . HIS A 1 458 ? 21.737 5.622 -42.470 1.00 67.88 458 HIS A O 1
ATOM 3631 N N . THR A 1 459 ? 22.098 3.936 -41.042 1.00 71.31 459 THR A N 1
ATOM 3632 C CA . THR A 1 459 ? 23.547 3.860 -41.301 1.00 71.31 459 THR A CA 1
ATOM 3633 C C . THR A 1 459 ? 23.861 3.455 -42.744 1.00 71.31 459 THR A C 1
ATOM 3635 O O . THR A 1 459 ? 24.725 4.075 -43.358 1.00 71.31 459 THR A O 1
ATOM 3638 N N . ILE A 1 460 ? 23.155 2.473 -43.321 1.00 75.81 460 ILE A N 1
ATOM 3639 C CA . ILE A 1 460 ? 23.335 2.076 -44.729 1.00 75.81 460 ILE A CA 1
ATOM 3640 C C . ILE A 1 460 ? 22.976 3.235 -45.665 1.00 75.81 460 ILE A C 1
ATOM 3642 O O . ILE A 1 460 ? 23.746 3.538 -46.573 1.00 75.81 460 ILE A O 1
ATOM 3646 N N . TYR A 1 461 ? 21.852 3.919 -45.421 1.00 80.69 461 TYR A N 1
ATOM 3647 C CA . TYR A 1 461 ? 21.457 5.102 -46.192 1.00 80.69 461 TYR A CA 1
ATOM 3648 C C . TYR A 1 461 ? 22.506 6.222 -46.106 1.00 80.69 461 TYR A C 1
ATOM 3650 O O . TYR A 1 461 ? 22.943 6.740 -47.134 1.00 80.69 461 TYR A O 1
ATOM 3658 N N . GLN A 1 462 ? 22.959 6.560 -44.892 1.00 70.12 462 GLN A N 1
ATOM 3659 C CA . GLN A 1 462 ? 23.983 7.585 -44.686 1.00 70.12 462 GLN A CA 1
ATOM 3660 C C . GLN A 1 462 ? 25.290 7.234 -45.402 1.00 70.12 462 GLN A C 1
ATOM 3662 O O . GLN A 1 462 ? 25.839 8.070 -46.118 1.00 70.12 462 GLN A O 1
ATOM 3667 N N . LEU A 1 463 ? 25.756 5.991 -45.268 1.00 73.62 463 LEU A N 1
ATOM 3668 C CA . LEU A 1 463 ? 26.971 5.522 -45.925 1.00 73.62 463 LEU A CA 1
ATOM 3669 C C . LEU A 1 463 ? 26.839 5.556 -47.455 1.00 73.62 463 LEU A C 1
ATOM 3671 O O . LEU A 1 463 ? 27.748 6.038 -48.124 1.00 73.62 463 LEU A O 1
ATOM 3675 N N . ALA A 1 464 ? 25.710 5.109 -48.013 1.00 78.38 464 ALA A N 1
ATOM 3676 C CA . ALA A 1 464 ? 25.475 5.110 -49.456 1.00 78.38 464 ALA A CA 1
ATOM 3677 C C . ALA A 1 464 ? 25.508 6.528 -50.054 1.00 78.38 464 ALA A C 1
ATOM 3679 O O . ALA A 1 464 ? 26.182 6.746 -51.059 1.00 78.38 464 ALA A O 1
ATOM 3680 N N . VAL A 1 465 ? 24.848 7.503 -49.416 1.00 78.44 465 VAL A N 1
ATOM 3681 C CA . VAL A 1 465 ? 24.848 8.904 -49.878 1.00 78.44 465 VAL A CA 1
ATOM 3682 C C . VAL A 1 465 ? 26.240 9.533 -49.759 1.00 78.44 465 VAL A C 1
ATOM 3684 O O . VAL A 1 465 ? 26.699 10.184 -50.696 1.00 78.44 465 VAL A O 1
ATOM 3687 N N . ILE A 1 466 ? 26.949 9.309 -48.647 1.00 75.88 466 ILE A N 1
ATOM 3688 C CA . ILE A 1 466 ? 28.299 9.857 -48.442 1.00 75.88 466 ILE A CA 1
ATOM 3689 C C . ILE A 1 466 ? 29.290 9.259 -49.446 1.00 75.88 466 ILE A C 1
ATOM 3691 O O . ILE A 1 466 ? 30.066 10.004 -50.039 1.00 75.88 466 ILE A O 1
ATOM 3695 N N . LEU A 1 467 ? 29.252 7.942 -49.684 1.00 76.56 467 LEU A N 1
ATOM 3696 C CA . LEU A 1 467 ? 30.102 7.287 -50.684 1.00 76.56 467 LEU A CA 1
ATOM 3697 C C . LEU A 1 467 ? 29.758 7.748 -52.107 1.00 76.56 467 LEU A C 1
ATOM 3699 O O . LEU A 1 467 ? 30.668 7.994 -52.897 1.00 76.56 467 LEU A O 1
ATOM 3703 N N . PHE A 1 468 ? 28.473 7.920 -52.433 1.00 84.81 468 PHE A N 1
ATOM 3704 C CA . PHE A 1 468 ? 28.056 8.462 -53.726 1.00 84.81 468 PHE A CA 1
ATOM 3705 C C . PHE A 1 468 ? 28.648 9.857 -53.965 1.00 84.81 468 PHE A C 1
ATOM 3707 O O . PHE A 1 468 ? 29.279 10.080 -54.996 1.00 84.81 468 PHE A O 1
ATOM 3714 N N . ILE A 1 469 ? 28.532 10.772 -52.997 1.00 81.25 469 ILE A N 1
ATOM 3715 C CA . ILE A 1 469 ? 29.119 12.113 -53.117 1.00 81.25 469 ILE A CA 1
ATOM 3716 C C . ILE A 1 469 ? 30.654 12.020 -53.176 1.00 81.25 469 ILE A C 1
ATOM 3718 O O . ILE A 1 469 ? 31.247 12.584 -54.085 1.00 81.25 469 ILE A O 1
ATOM 3722 N N . LEU A 1 470 ? 31.298 11.233 -52.310 1.00 78.06 470 LEU A N 1
ATOM 3723 C CA . LEU A 1 470 ? 32.762 11.101 -52.252 1.00 78.06 470 LEU A CA 1
ATOM 3724 C C . LEU A 1 470 ? 33.403 10.545 -53.540 1.00 78.06 470 LEU A C 1
ATOM 3726 O O . LEU A 1 470 ? 34.539 10.900 -53.865 1.00 78.06 470 LEU A O 1
ATOM 3730 N N . PHE A 1 471 ? 32.723 9.641 -54.253 1.00 82.00 471 PHE A N 1
ATOM 3731 C CA . PHE A 1 471 ? 33.272 8.984 -55.448 1.00 82.00 471 PHE A CA 1
ATOM 3732 C C . PHE A 1 471 ? 32.725 9.523 -56.774 1.00 82.00 471 PHE A C 1
ATOM 3734 O O . PHE A 1 471 ? 33.487 9.596 -57.741 1.00 82.00 471 PHE A O 1
ATOM 3741 N N . ALA A 1 472 ? 31.443 9.892 -56.833 1.00 85.06 472 ALA A N 1
ATOM 3742 C CA . ALA A 1 472 ? 30.784 10.392 -58.040 1.00 85.06 472 ALA A CA 1
ATOM 3743 C C . ALA A 1 472 ? 30.522 11.908 -58.008 1.00 85.06 472 ALA A C 1
ATOM 3745 O O . ALA A 1 472 ? 30.408 12.512 -59.072 1.00 85.06 472 ALA A O 1
ATOM 3746 N N . GLY A 1 473 ? 30.486 12.538 -56.830 1.00 82.81 473 GLY A N 1
ATOM 3747 C CA . GLY A 1 473 ? 30.181 13.962 -56.654 1.00 82.81 473 GLY A CA 1
ATOM 3748 C C . GLY A 1 473 ? 30.994 14.916 -57.537 1.00 82.81 473 GLY A C 1
ATOM 3749 O O . GLY A 1 473 ? 30.366 15.727 -58.215 1.00 82.81 473 GLY A O 1
ATOM 3750 N N . PRO A 1 474 ? 32.334 14.787 -57.649 1.00 83.25 474 PRO A N 1
ATOM 3751 C CA . PRO A 1 474 ? 33.134 15.635 -58.537 1.00 83.25 474 PRO A CA 1
ATOM 3752 C C . PRO A 1 474 ? 32.671 15.595 -60.002 1.00 83.25 474 PRO A C 1
ATOM 3754 O O . PRO A 1 474 ? 32.621 16.623 -60.670 1.00 83.25 474 PRO A O 1
ATOM 3757 N N . LYS A 1 475 ? 32.255 14.416 -60.491 1.00 83.94 475 LYS A N 1
ATOM 3758 C CA . LYS A 1 475 ? 31.764 14.220 -61.867 1.00 83.94 475 LYS A CA 1
ATOM 3759 C C . LYS A 1 475 ? 30.305 14.635 -62.057 1.00 83.94 475 LYS A C 1
ATOM 3761 O O . LYS A 1 475 ? 29.943 15.072 -63.140 1.00 83.94 475 LYS A O 1
ATOM 3766 N N . VAL A 1 476 ? 29.466 14.449 -61.037 1.00 86.75 476 VAL A N 1
ATOM 3767 C CA . VAL A 1 476 ? 28.015 14.704 -61.100 1.00 86.75 476 VAL A CA 1
ATOM 3768 C C . VAL A 1 476 ? 27.690 16.182 -60.892 1.00 86.75 476 VAL A C 1
ATOM 3770 O O . VAL A 1 476 ? 26.799 16.706 -61.552 1.00 86.75 476 VAL A O 1
ATOM 3773 N N . PHE A 1 477 ? 28.414 16.858 -59.998 1.00 82.38 477 PHE A N 1
ATOM 3774 C CA . PHE A 1 477 ? 28.186 18.264 -59.653 1.00 82.38 477 PHE A CA 1
ATOM 3775 C C . PHE A 1 477 ? 29.199 19.224 -60.296 1.00 82.38 477 PHE A C 1
ATOM 3777 O O . PHE A 1 477 ? 29.070 20.430 -60.113 1.00 82.38 477 PHE A O 1
ATOM 3784 N N . ASN A 1 478 ? 30.170 18.705 -61.060 1.00 82.06 478 ASN A N 1
ATOM 3785 C CA . ASN A 1 478 ? 31.233 19.475 -61.717 1.00 82.06 478 ASN A CA 1
ATOM 3786 C C . ASN A 1 478 ? 32.042 20.338 -60.723 1.00 82.06 478 ASN A C 1
ATOM 3788 O O . ASN A 1 478 ? 32.172 21.549 -60.893 1.00 82.06 478 ASN A O 1
ATOM 3792 N N . ILE A 1 479 ? 32.546 19.691 -59.665 1.00 82.31 479 ILE A N 1
ATOM 3793 C CA . ILE A 1 479 ? 33.305 20.301 -58.557 1.00 82.31 479 ILE A CA 1
ATOM 3794 C C . ILE A 1 479 ? 34.706 19.680 -58.514 1.00 82.31 479 ILE A C 1
ATOM 3796 O O . ILE A 1 479 ? 34.850 18.473 -58.721 1.00 82.31 479 ILE A O 1
ATOM 3800 N N . ASP A 1 480 ? 35.724 20.479 -58.185 1.00 79.38 480 ASP A N 1
ATOM 3801 C CA . ASP A 1 480 ? 37.104 20.014 -58.024 1.00 79.38 480 ASP A CA 1
ATOM 3802 C C . ASP A 1 480 ? 37.227 18.867 -57.004 1.00 79.38 480 ASP A C 1
ATOM 3804 O O . ASP A 1 480 ? 36.762 18.941 -55.860 1.00 79.38 480 ASP A O 1
ATOM 3808 N N . ASP A 1 481 ? 37.906 17.792 -57.407 1.00 77.94 481 ASP A N 1
ATOM 3809 C CA . ASP A 1 481 ? 38.095 16.618 -56.561 1.00 77.94 481 ASP A CA 1
ATOM 3810 C C . ASP A 1 481 ? 39.076 16.906 -55.415 1.00 77.94 481 ASP A C 1
ATOM 3812 O O . ASP A 1 481 ? 40.285 16.983 -55.607 1.00 77.94 481 ASP A O 1
ATOM 3816 N N . GLY A 1 482 ? 38.555 17.011 -54.192 1.00 69.12 482 GLY A N 1
ATOM 3817 C CA . GLY A 1 482 ? 39.364 17.179 -52.982 1.00 69.12 482 GLY A CA 1
ATOM 3818 C C . GLY A 1 482 ? 40.219 15.975 -52.549 1.00 69.12 482 GLY A C 1
ATOM 3819 O O . GLY A 1 482 ? 40.922 16.096 -51.549 1.00 69.12 482 GLY A O 1
ATOM 3820 N N . ARG A 1 483 ? 40.168 14.808 -53.213 1.00 70.81 483 ARG A N 1
ATOM 3821 C CA . ARG A 1 483 ? 40.883 13.595 -52.752 1.00 70.81 483 ARG A CA 1
ATOM 3822 C C . ARG A 1 483 ? 42.419 13.653 -52.909 1.00 70.81 483 ARG A C 1
ATOM 3824 O O . ARG A 1 483 ? 43.095 13.288 -51.945 1.00 70.81 483 ARG A O 1
ATOM 3831 N N . PRO A 1 484 ? 43.006 14.081 -54.046 1.00 65.25 484 PRO A N 1
ATOM 3832 C CA . PRO A 1 484 ? 44.455 14.205 -54.198 1.00 65.25 484 PRO A CA 1
ATOM 3833 C C . PRO A 1 484 ? 44.935 15.618 -53.824 1.00 65.25 484 PRO A C 1
ATOM 3835 O O . PRO A 1 484 ? 44.988 16.506 -54.669 1.00 65.25 484 PRO A O 1
ATOM 3838 N N . VAL A 1 485 ? 45.323 15.834 -52.562 1.00 58.72 485 VAL A N 1
ATOM 3839 C CA . VAL A 1 485 ? 45.925 17.111 -52.123 1.00 58.72 485 VAL A CA 1
ATOM 3840 C C . VAL A 1 485 ? 47.321 16.882 -51.550 1.00 58.72 485 VAL A C 1
ATOM 3842 O O . VAL A 1 485 ? 47.516 16.709 -50.343 1.00 58.72 485 VAL A O 1
ATOM 3845 N N . ASP A 1 486 ? 48.311 16.921 -52.441 1.00 55.41 486 ASP A N 1
ATOM 3846 C CA . ASP A 1 486 ? 49.697 17.161 -52.054 1.00 55.41 486 ASP A CA 1
ATOM 3847 C C . ASP A 1 486 ? 49.835 18.602 -51.533 1.00 55.41 486 ASP A C 1
ATOM 3849 O O . ASP A 1 486 ? 49.499 19.564 -52.216 1.00 55.41 486 ASP A O 1
ATOM 3853 N N . SER A 1 487 ? 50.384 18.743 -50.323 1.00 50.75 487 SER A N 1
ATOM 3854 C CA . SER A 1 487 ? 50.770 20.006 -49.656 1.00 50.75 487 SER A CA 1
ATOM 3855 C C . SER A 1 487 ? 49.702 21.110 -49.429 1.00 50.75 487 SER A C 1
ATOM 3857 O O . SER A 1 487 ? 49.214 21.763 -50.336 1.00 50.75 487 SER A O 1
ATOM 3859 N N . MET A 1 488 ? 49.487 21.414 -48.141 1.00 48.84 488 MET A N 1
ATOM 3860 C CA . MET A 1 488 ? 48.929 22.656 -47.566 1.00 48.84 488 MET A CA 1
ATOM 3861 C C . MET A 1 488 ? 47.539 23.174 -48.004 1.00 48.84 488 MET A C 1
ATOM 3863 O O . MET A 1 488 ? 47.379 23.953 -48.935 1.00 48.84 488 MET A O 1
ATOM 3867 N N . HIS A 1 489 ? 46.564 22.893 -47.131 1.00 53.62 489 HIS A N 1
ATOM 3868 C CA . HIS A 1 489 ? 45.538 23.835 -46.650 1.00 53.62 489 HIS A CA 1
ATOM 3869 C C . HIS A 1 489 ? 44.860 24.778 -47.668 1.00 53.62 489 HIS A C 1
ATOM 3871 O O . HIS A 1 489 ? 44.921 25.999 -47.534 1.00 53.62 489 HIS A O 1
ATOM 3877 N N . LYS A 1 490 ? 44.052 24.212 -48.569 1.00 56.78 490 LYS A N 1
ATOM 3878 C CA . LYS A 1 490 ? 42.840 24.891 -49.059 1.00 56.78 490 LYS A CA 1
ATOM 3879 C C . LYS A 1 490 ? 41.600 24.081 -48.658 1.00 56.78 490 LYS A C 1
ATOM 3881 O O . LYS A 1 490 ? 41.629 22.856 -48.797 1.00 56.78 490 LYS A O 1
ATOM 3886 N N . PRO A 1 491 ? 40.530 24.707 -48.133 1.00 62.50 491 PRO A N 1
ATOM 3887 C CA . PRO A 1 491 ? 39.267 24.012 -47.911 1.00 62.50 491 PRO A CA 1
ATOM 3888 C C . PRO A 1 491 ? 38.665 23.642 -49.271 1.00 62.50 491 PRO A C 1
ATOM 3890 O O . PRO A 1 491 ? 38.411 24.514 -50.095 1.00 62.50 491 PRO A O 1
ATOM 3893 N N . SER A 1 492 ? 38.465 22.348 -49.520 1.00 76.38 492 SER A N 1
ATOM 3894 C CA . SER A 1 492 ? 37.835 21.877 -50.756 1.00 76.38 492 SER A CA 1
ATOM 3895 C C . SER A 1 492 ? 36.314 22.018 -50.667 1.00 76.38 492 SER A C 1
ATOM 3897 O O . SER A 1 492 ? 35.693 21.622 -49.671 1.00 76.38 492 SER A O 1
ATOM 3899 N N . GLU A 1 493 ? 35.704 22.534 -51.731 1.00 79.38 493 GLU A N 1
ATOM 3900 C CA . GLU A 1 493 ? 34.249 22.610 -51.885 1.00 79.38 493 GLU A CA 1
ATOM 3901 C C . GLU A 1 493 ? 33.606 21.216 -51.807 1.00 79.38 493 GLU A C 1
ATOM 3903 O O . GLU A 1 493 ? 32.600 21.039 -51.120 1.00 79.38 493 GLU A O 1
ATOM 3908 N N . HIS A 1 494 ? 34.256 20.197 -52.384 1.00 79.00 494 HIS A N 1
ATOM 3909 C CA . HIS A 1 494 ? 33.826 18.798 -52.328 1.00 79.00 494 HIS A CA 1
ATOM 3910 C C . HIS A 1 494 ? 33.686 18.286 -50.879 1.00 79.00 494 HIS A C 1
ATOM 3912 O O . HIS A 1 494 ? 32.640 17.749 -50.506 1.00 79.00 494 HIS A O 1
ATOM 3918 N N . PHE A 1 495 ? 34.685 18.510 -50.016 1.00 75.25 495 PHE A N 1
ATOM 3919 C CA . PHE A 1 495 ? 34.585 18.117 -48.601 1.00 75.25 495 PHE A CA 1
ATOM 3920 C C . PHE A 1 495 ? 33.591 18.976 -47.806 1.00 75.25 495 PHE A C 1
ATOM 3922 O O . PHE A 1 495 ? 32.944 18.468 -46.888 1.00 75.25 495 PHE A O 1
ATOM 3929 N N . THR A 1 496 ? 33.416 20.246 -48.177 1.00 81.94 496 THR A N 1
ATOM 3930 C CA . THR A 1 496 ? 32.413 21.135 -47.567 1.00 81.94 496 THR A CA 1
ATOM 3931 C C . THR A 1 496 ? 30.989 20.663 -47.886 1.00 81.94 496 THR A C 1
ATOM 3933 O O . THR A 1 496 ? 30.134 20.630 -46.999 1.00 81.94 496 THR A O 1
ATOM 3936 N N . MET A 1 497 ? 30.742 20.203 -49.117 1.00 80.94 497 MET A N 1
ATOM 3937 C CA . MET A 1 497 ? 29.477 19.586 -49.527 1.00 80.94 497 MET A CA 1
ATOM 3938 C C . MET A 1 497 ? 29.191 18.302 -48.737 1.00 80.94 497 MET A C 1
ATOM 3940 O O . MET A 1 497 ? 28.100 18.165 -48.181 1.00 80.94 497 MET A O 1
ATOM 3944 N N . ILE A 1 498 ? 30.173 17.396 -48.622 1.00 75.69 498 ILE A N 1
ATOM 3945 C CA . ILE A 1 498 ? 30.047 16.164 -47.821 1.00 75.69 498 ILE A CA 1
ATOM 3946 C C . ILE A 1 498 ? 29.705 16.498 -46.363 1.00 75.69 498 ILE A C 1
ATOM 3948 O O . ILE A 1 498 ? 28.796 15.893 -45.793 1.00 75.69 498 ILE A O 1
ATOM 3952 N N . PHE A 1 499 ? 30.387 17.480 -45.765 1.00 75.38 499 PHE A N 1
ATOM 3953 C CA . PHE A 1 499 ? 30.128 17.909 -44.391 1.00 75.38 499 PHE A CA 1
ATOM 3954 C C . PHE A 1 499 ? 28.708 18.465 -44.211 1.00 75.38 499 PHE A C 1
ATOM 3956 O O . PHE A 1 499 ? 28.001 18.043 -43.296 1.00 75.38 499 PHE A O 1
ATOM 3963 N N . ASN A 1 500 ? 28.256 19.358 -45.096 1.00 79.44 500 ASN A N 1
ATOM 3964 C CA . ASN A 1 500 ? 26.917 19.947 -45.015 1.00 79.44 500 ASN A CA 1
ATOM 3965 C C . ASN A 1 500 ? 25.812 18.896 -45.186 1.00 79.44 500 ASN A C 1
ATOM 3967 O O . ASN A 1 500 ? 24.858 18.877 -44.406 1.00 79.44 500 ASN A O 1
ATOM 3971 N N . VAL A 1 501 ? 25.959 17.980 -46.151 1.00 77.31 501 VAL A N 1
ATOM 3972 C CA . VAL A 1 501 ? 25.013 16.873 -46.355 1.00 77.31 501 VAL A CA 1
ATOM 3973 C C . VAL A 1 501 ? 24.993 15.947 -45.135 1.00 77.31 501 VAL A C 1
ATOM 3975 O O . VAL A 1 501 ? 23.916 15.625 -44.640 1.00 77.31 501 VAL A O 1
ATOM 3978 N N . PHE A 1 502 ? 26.154 15.592 -44.575 1.00 73.94 502 PHE A N 1
ATOM 3979 C CA . PHE A 1 502 ? 26.244 14.797 -43.345 1.00 73.94 502 PHE A CA 1
ATOM 3980 C C . PHE A 1 502 ? 25.560 15.478 -42.146 1.00 73.94 502 PHE A C 1
ATOM 3982 O O . PHE A 1 502 ? 24.821 14.826 -41.406 1.00 73.94 502 PHE A O 1
ATOM 3989 N N . VAL A 1 503 ? 25.763 16.783 -41.946 1.00 71.19 503 VAL A N 1
ATOM 3990 C CA . VAL A 1 503 ? 25.129 17.536 -40.849 1.00 71.19 503 VAL A CA 1
ATOM 3991 C C . VAL A 1 503 ? 23.609 17.590 -41.018 1.00 71.19 503 VAL A C 1
ATOM 3993 O O . VAL A 1 503 ? 22.888 17.261 -40.076 1.00 71.19 503 VAL A O 1
ATOM 3996 N N . LEU A 1 504 ? 23.109 17.928 -42.211 1.00 71.88 504 LEU A N 1
ATOM 3997 C CA . LEU A 1 504 ? 21.667 17.984 -42.486 1.00 71.88 504 LEU A CA 1
ATOM 3998 C C . LEU A 1 504 ? 21.005 16.604 -42.374 1.00 71.88 504 LEU A C 1
ATOM 4000 O O . LEU A 1 504 ? 19.928 16.482 -41.794 1.00 71.88 504 LEU A O 1
ATOM 4004 N N . MET A 1 505 ? 21.661 15.546 -42.856 1.00 72.81 505 MET A N 1
ATOM 4005 C CA . MET A 1 505 ? 21.159 14.177 -42.722 1.00 72.81 505 MET A CA 1
ATOM 4006 C C . MET A 1 505 ? 21.077 13.722 -41.265 1.00 72.81 505 MET A C 1
ATOM 4008 O O . MET A 1 505 ? 20.144 13.004 -40.918 1.00 72.81 505 MET A O 1
ATOM 4012 N N . ASN A 1 506 ? 21.998 14.151 -40.397 1.00 64.19 506 ASN A N 1
ATOM 4013 C CA . ASN A 1 506 ? 21.896 13.883 -38.962 1.00 64.19 506 ASN A CA 1
ATOM 4014 C C . ASN A 1 506 ? 20.787 14.707 -38.286 1.00 64.19 506 ASN A C 1
ATOM 4016 O O . ASN A 1 506 ? 20.082 14.162 -37.441 1.00 64.19 506 ASN A O 1
ATOM 4020 N N . LEU A 1 507 ? 20.572 15.962 -38.697 1.00 64.62 507 LEU A N 1
ATOM 4021 C CA . LEU A 1 507 ? 19.480 16.803 -38.188 1.00 64.62 507 LEU A CA 1
ATOM 4022 C C . LEU A 1 507 ? 18.096 16.225 -38.533 1.00 64.62 507 LEU A C 1
ATOM 4024 O O . LEU A 1 507 ? 17.230 16.126 -37.669 1.00 64.62 507 LEU A O 1
ATOM 4028 N N . PHE A 1 508 ? 17.881 15.775 -39.773 1.00 68.81 508 PHE A N 1
ATOM 4029 C CA . PHE A 1 508 ? 16.632 15.093 -40.135 1.00 68.81 508 PHE A CA 1
ATOM 4030 C C . PHE A 1 508 ? 16.505 13.710 -39.484 1.00 68.81 508 PHE A C 1
ATOM 4032 O O . PHE A 1 508 ? 15.396 13.271 -39.183 1.00 68.81 508 PHE A O 1
ATOM 4039 N N . ASN A 1 509 ? 17.620 13.023 -39.223 1.00 62.12 509 ASN A N 1
ATOM 4040 C CA . ASN A 1 509 ? 17.601 11.774 -38.466 1.00 62.12 509 ASN A CA 1
ATOM 4041 C C . ASN A 1 509 ? 17.159 11.988 -37.004 1.00 62.12 509 ASN A C 1
ATOM 4043 O O . ASN A 1 509 ? 16.442 11.146 -36.475 1.00 62.12 509 ASN A O 1
ATOM 4047 N N . GLU A 1 510 ? 17.510 13.122 -36.384 1.00 56.09 510 GLU A N 1
ATOM 4048 C CA . GLU A 1 510 ? 17.061 13.505 -35.032 1.00 56.09 510 GLU A CA 1
ATOM 4049 C C . GLU A 1 510 ? 15.532 13.663 -34.931 1.00 56.09 510 GLU A C 1
ATOM 4051 O O . GLU A 1 510 ? 14.954 13.320 -33.906 1.00 56.09 510 GLU A O 1
ATOM 4056 N N . ILE A 1 511 ? 14.865 14.114 -36.000 1.00 62.66 511 ILE A N 1
ATOM 4057 C CA . ILE A 1 511 ? 13.396 14.256 -36.058 1.00 62.66 511 ILE A CA 1
ATOM 4058 C C . ILE A 1 511 ? 12.693 12.898 -36.247 1.00 62.66 511 ILE A C 1
ATOM 4060 O O . ILE A 1 511 ? 11.571 12.708 -35.773 1.00 62.66 511 ILE A O 1
ATOM 4064 N N . ASN A 1 512 ? 13.346 11.959 -36.941 1.00 55.53 512 ASN A N 1
ATOM 4065 C CA . ASN A 1 512 ? 12.823 10.616 -37.218 1.00 55.53 512 ASN A CA 1
ATOM 4066 C C . ASN A 1 512 ? 13.000 9.620 -36.051 1.00 55.53 512 ASN A C 1
ATOM 4068 O O . ASN A 1 512 ? 12.393 8.547 -36.085 1.00 55.53 512 ASN A O 1
ATOM 4072 N N . CYS A 1 513 ? 13.834 9.949 -35.057 1.00 49.56 513 CYS A N 1
ATOM 4073 C CA . CYS A 1 513 ? 14.061 9.147 -33.849 1.00 49.56 513 CYS A CA 1
ATOM 4074 C C . CYS A 1 513 ? 13.037 9.440 -32.733 1.00 49.56 513 CYS A C 1
ATOM 4076 O O . CYS A 1 513 ? 12.702 8.468 -32.017 1.00 49.56 513 CYS A O 1
#

Radius of gyration: 45.02 Å; Cα contacts (8 Å, |Δi|>4): 516; chains: 1; bounding box: 155×54×154 Å

Mean predicted aligned error: 16.29 Å

Foldseek 3Di:
DDDDVDDDDDDDDDDDDDDDDDDDDDDDPDDPDPVVVVVVVVVVVVVVVVVVVPDPPVPVVLVVVLLVVVQVVVVVVVHHDPDSVVVVLVLQFQAEEEADAVTQFVVAKAFQWKQAPNDIDGRCRDLVSLCVPDDDPVLLVCLLLVLLVQQDPQWDWACDPDPDPGTDTGDDNNSNNSVVSNVSNVHDSVVSCVVVPPVQWLDWAPQDPVVRDTDTHGHPPDQWDQDPVRDTHGCDPVNSVCCCVVPVVVCVVVVVPDDDDGMDTDMDRGGDPCQQVVVVLCVLLNHQYAYEYLADLVNQVVVCCVNVNDDPPAPADREEQVVLQVQQDVDPPDDGNLVSLLVHLVRHRHYYSHALVNVVVSQVSQQVDPPDVLGHRYHYYDDDPSPDPDDDDPPPVVVVVVVPPPPCVVVCPVPPPPPVPPSVVPSDDDDSVSSNHHRGGNDDDPQDPVNVVVVVVLVVVLVVVLVCLLPCVCVVVVFDRPPDDDDDDDDGPSVVVSVVVNVVSVVVVVVVD

Nearest PDB structures (foldseek):
  8zyj-assembly1_A  TM=5.776E-01  e=2.121E-16  Homo sapiens
  4xe5-assembly1_A  TM=6.266E-01  e=1.527E-15  Bos taurus
  6jxj-assembly1_A  TM=6.042E-01  e=1.099E-14  Sus scrofa
  8d3v-assembly1_A  TM=6.119E-01  e=8.716E-15  Homo sapiens
  7efl-assembly1_A  TM=5.426E-01  e=4.602E-15  Sus scrofa

Sequence (513 aa):
MTQSTTSTRKNEIQSTTSASSIQTTHTDLCGWSYKYWSGIIRYFISFITVYVFAVPTRLRLAITKSLEYAVKKMLKDNNVFRRLDVCETMGYATTICCDKTGTLTTNYMTVIQVYVSEKHWKNVENPAKAIEIIIRANTKEIIFEGVSVSCSYSSKLLSSPENQTLSKQVGNKTECSLLGFVDALGGNYAEIRTHYPEEQFVHVYPFNSVRKSTSEIVLKKCKTILNRNGEIIPFSTVDYDRLVQTVLEPMACDGLHQLTCVCIWGIEDSVRPEVLDTIAKCQNAGRTVRMITGDNVNTTRSIALKCGIISPNDSFLVLDGHEFNRRIRPILDEAIVQSLFDKVWPQLRVLARASPLDKYVLVRGIIASKINRTGEIVAVIGDETNDGPGRYVYESVAKFLQFQLIVNIAVLFCTFIRICIVQQSLLRVPREELLTRKPYGRTPPLISRTMMKNIIGHTIYQLAVILFILFAGPKVFNIDDGRPVDSMHKPSEHFTMIFNVFVLMNLFNEINC

Secondary structure (DSSP, 8-state):
---SS----------------------------HHHHHHHHHHHHHHHHHHHHHS-HHHHHHHHHHHHHHHHHHHHTT---SSHHHHHHHHT-SEEEE-IIIIIEEEEEEEEEEEETTEEEE-TTSHHHHHT----HHHHHHHHHHHHHHS-TT-EEEPPPTT-SSPEEES-HHHHHHHHHHHHTT--HHHHHHHS-GGGEEEEE---TTT---EEEE-TT-SEEE-TTS-EEE--HHHHHHHIIIIIHHHHHHHGGG----EEEEEEEEEPHHHHHHHHHHHHTT-EEEEE-SS-HHHHHHHHHHTTSS-TT---EEEEHHHHHHHH-SSTTSPP-HHHHHHHTTTEEEEES--HHHHHHHHHHHHH--SSTT---EEEE--SGGG------TTHHHHHHHHHHHHHHHHHHHHHHHHTTTTTSS-PPPPGGGGGSPPP-S---SS-HHHHHHHHHHHHHHHHHHHHHHHHHHHHHT----S---SS----HHHHHHHHHHHHHHHHHHHH-